Protein 5OW0 (pdb70)

Nearest PDB structures (foldseek):
  5ow0-assembly1_B  TM=1.004E+00  e=9.558E-49  Geobacter metallireducens GS-15
  1t9g-assembly1_S  TM=8.964E-01  e=2.878E-16  Homo sapiens
  5ol2-assembly2_E  TM=7.815E-01  e=1.007E-16  Clostridioides difficile
  1o95-assembly1_F  TM=7.448E-01  e=1.301E-06  Methylophilus methylotrophus
  1o96-assembly4_Z  TM=6.538E-01  e=3.782E-07  Methylophilus methylotrophus

Foldseek 3Di:
DEEQEWEKDFDLPDDLVRWDDDPQHTDPPGDMTFQLSLLQLLQQLVCCVVPVDAYEYEYEEDPVCVLVVLQSVLVHQEYEYAYDHDPFLLQRLVQSLVSVVVPPDHWEYEYACAGSSGDSDNQVSNCVCVFDEAEAWAHWDDDVQAIFTWHQDPVGIDTDGDGTYHYYHHDDDPSRRHDDRDPVSSVVSVPGYYHYHYRDDDDGPDDDDHHDRDDDDDPDDDFDPPDVVSVVVVVVVCVVVVND/DEEEEEAQDQQQVQQQVQVVVLPDDAYEYEHEADDFHFADHPAYAYENHLAQVFAPCQVLVVCVVVVHQEYEYAPDVSRVRRQVVSCVSNVFAEDEQWQDADSVGFTWDADDLRPGIDTDDDPGDSYYYYYYPPRGGGHDTHDTDDHHYDDGHHDPDDDDDDDDDDDDADDQQPFQEEEEEECLLPALVSCVLSVVVCVCSHYYAYDPRCCVVVVPQQRHFFQPHAAHAHCEYEYENHLCDSRRVRRYVNHNAYEYEEQDPPRCVVVVHPHYDNDRCVPVSVVVVVVVD

Structure (mmCIF, N/CA/C/O backbone):
data_5OW0
#
_entry.id   5OW0
#
_cell.length_a   54.730
_cell.length_b   72.750
_cell.length_c   133.881
_cell.angle_alpha   90.00
_cell.angle_beta   90.00
_cell.angle_gamma   90.00
#
_symmetry.space_group_name_H-M   'P 21 21 21'
#
loop_
_entity.id
_entity.type
_entity.pdbx_description
1 polymer 'Electron transfer flavoprotein, beta subunit'
2 polymer 'Electron transfer flavoprotein, alpha subunit'
3 non-polymer 'ADENOSINE MONOPHOSPHATE'
4 non-polymer 'FLAVIN-ADENINE DINUCLEOTIDE'
5 water water
#
loop_
_atom_site.group_PDB
_atom_site.id
_atom_site.type_symbol
_atom_site.label_atom_id
_atom_site.label_alt_id
_atom_site.label_comp_id
_atom_site.label_asym_id
_atom_site.label_entity_id
_atom_site.label_seq_id
_atom_site.pdbx_PDB_ins_code
_atom_site.Cartn_x
_atom_site.Cartn_y
_atom_site.Cartn_z
_atom_site.occupancy
_atom_site.B_iso_or_equiv
_atom_site.auth_seq_id
_atom_site.auth_comp_id
_atom_site.auth_asym_id
_atom_site.auth_atom_id
_atom_site.pdbx_PDB_model_num
ATOM 20 N N . GLN A 1 2 ? 51.362 11.119 79.180 1.00 18.86 2 GLN B N 1
ATOM 21 C CA . GLN A 1 2 ? 50.131 11.672 78.643 1.00 17.17 2 GLN B CA 1
ATOM 22 C C . GLN A 1 2 ? 49.671 12.864 79.476 1.00 15.34 2 GLN B C 1
ATOM 23 O O . GLN A 1 2 ? 49.504 12.752 80.695 1.00 15.62 2 GLN B O 1
ATOM 37 N N . ILE A 1 3 ? 49.480 13.984 78.797 1.00 14.39 3 ILE B N 1
ATOM 38 C CA . ILE A 1 3 ? 48.937 15.182 79.384 1.00 14.40 3 ILE B CA 1
ATOM 39 C C . ILE A 1 3 ? 47.525 15.348 78.874 1.00 14.91 3 ILE B C 1
ATOM 40 O O . ILE A 1 3 ? 47.289 15.216 77.666 1.00 15.43 3 ILE B O 1
ATOM 56 N N . VAL A 1 4 ? 46.596 15.629 79.781 1.00 14.35 4 VAL B N 1
ATOM 57 C CA . VAL A 1 4 ? 45.223 15.943 79.415 1.00 12.93 4 VAL B CA 1
ATOM 58 C C . VAL A 1 4 ? 44.992 17.446 79.608 1.00 12.82 4 VAL B C 1
ATOM 59 O O . VAL A 1 4 ? 45.424 18.008 80.596 1.00 13.87 4 VAL B O 1
ATOM 72 N N . VAL A 1 5 ? 44.352 18.068 78.622 1.00 11.85 5 VAL B N 1
ATOM 73 C CA A VAL A 1 5 ? 43.910 19.453 78.731 0.48 12.10 5 VAL B CA 1
ATOM 74 C CA B VAL A 1 5 ? 43.921 19.446 78.765 0.52 11.93 5 VAL B CA 1
ATOM 75 C C . VAL A 1 5 ? 42.404 19.528 78.602 1.00 12.04 5 VAL B C 1
ATOM 76 O O . VAL A 1 5 ? 41.811 18.980 77.674 1.00 13.85 5 VAL B O 1
ATOM 101 N N . LEU A 1 6 ? 41.785 20.191 79.565 1.00 11.61 6 LEU B N 1
ATOM 102 C CA . LEU A 1 6 ? 40.350 20.361 79.576 1.00 11.33 6 LEU B CA 1
ATOM 103 C C . LEU A 1 6 ? 40.012 21.642 78.824 1.00 13.03 6 LEU B C 1
ATOM 104 O O . LEU A 1 6 ? 40.439 22.703 79.233 1.00 13.96 6 LEU B O 1
ATOM 120 N N . ALA A 1 7 ? 39.267 21.534 77.741 1.00 13.31 7 ALA B N 1
ATOM 121 C CA . ALA A 1 7 ? 38.940 22.720 76.950 1.00 12.60 7 ALA B CA 1
ATOM 122 C C . ALA A 1 7 ? 37.446 22.781 76.725 1.00 13.41 7 ALA B C 1
ATOM 123 O O . ALA A 1 7 ? 36.816 21.783 76.385 1.00 14.62 7 ALA B O 1
ATOM 130 N N . LYS A 1 8 ? 36.920 24.000 76.851 1.00 13.13 8 LYS B N 1
ATOM 131 C CA . LYS A 1 8 ? 35.494 24.248 76.732 1.00 12.97 8 LYS B CA 1
ATOM 132 C C . LYS A 1 8 ? 35.236 25.348 75.709 1.00 13.85 8 LYS B C 1
ATOM 133 O O . LYS A 1 8 ? 35.810 26.445 75.795 1.00 14.36 8 LYS B O 1
ATOM 152 N N . VAL A 1 9 ? 34.361 25.022 74.780 1.00 13.70 9 VAL B N 1
ATOM 153 C CA . VAL A 1 9 ? 33.899 25.960 73.764 1.00 13.27 9 VAL B CA 1
ATOM 154 C C . VAL A 1 9 ? 32.769 26.819 74.321 1.00 13.25 9 VAL B C 1
ATOM 155 O O . VAL A 1 9 ? 31.926 26.359 75.063 1.00 14.63 9 VAL B O 1
ATOM 168 N N . VAL A 1 10 ? 32.806 28.097 73.970 1.00 11.85 10 VAL B N 1
ATOM 169 C CA . VAL A 1 10 ? 31.935 29.104 74.556 1.00 11.57 10 VAL B CA 1
ATOM 170 C C . VAL A 1 10 ? 31.468 30.116 73.513 1.00 12.81 10 VAL B C 1
ATOM 171 O O . VAL A 1 10 ? 32.069 30.260 72.460 1.00 13.52 10 VAL B O 1
ATOM 184 N N . PRO A 1 11 ? 30.392 30.848 73.815 1.00 13.62 11 PRO B N 1
ATOM 185 C CA . PRO A 1 11 ? 30.080 32.007 72.953 1.00 14.41 11 PRO B CA 1
ATOM 186 C C . PRO A 1 11 ? 31.173 33.071 72.996 1.00 13.96 11 PRO B C 1
ATOM 187 O O . PRO A 1 11 ? 31.749 33.263 74.068 1.00 14.22 11 PRO B O 1
ATOM 198 N N . ASP A 1 12 ? 31.419 33.748 71.881 1.00 13.39 12 ASP B N 1
ATOM 199 C CA . ASP A 1 12 ? 32.372 34.868 71.743 1.00 14.65 12 ASP B CA 1
ATOM 200 C C . ASP A 1 12 ? 32.483 35.727 72.997 1.00 14.37 12 ASP B C 1
ATOM 201 O O . ASP A 1 12 ? 31.517 36.394 73.381 1.00 14.51 12 ASP B O 1
ATOM 210 N N . TYR A 1 13 ? 33.674 35.713 73.609 1.00 14.80 13 TYR B N 1
ATOM 211 C CA . TYR A 1 13 ? 33.862 36.361 74.908 1.00 14.67 13 TYR B CA 1
ATOM 212 C C . TYR A 1 13 ? 34.289 37.805 74.765 1.00 15.18 13 TYR B C 1
ATOM 213 O O . TYR A 1 13 ? 34.526 38.472 75.790 1.00 15.07 13 TYR B O 1
ATOM 231 N N . GLU A 1 14 ? 34.348 38.296 73.517 1.00 14.30 14 GLU B N 1
ATOM 232 C CA . GLU A 1 14 ? 34.608 39.699 73.254 1.00 16.57 14 GLU B CA 1
ATOM 233 C C . GLU A 1 14 ? 33.378 40.514 72.836 1.00 15.07 14 GLU B C 1
ATOM 234 O O . GLU A 1 14 ? 33.529 41.680 72.540 1.00 15.83 14 GLU B O 1
ATOM 246 N N . VAL A 1 15 ? 32.199 39.919 72.796 1.00 14.70 15 VAL B N 1
ATOM 247 C CA . VAL A 1 15 ? 30.980 40.674 72.492 1.00 16.56 15 VAL B CA 1
ATOM 248 C C . VAL A 1 15 ? 30.700 41.674 73.598 1.00 15.88 15 VAL B C 1
ATOM 249 O O . VAL A 1 15 ? 30.602 41.259 74.759 1.00 15.30 15 VAL B O 1
ATOM 262 N N . PRO A 1 16 ? 30.543 42.967 73.249 1.00 15.36 16 PRO B N 1
ATOM 263 C CA . PRO A 1 16 ? 30.229 43.947 74.296 1.00 14.86 16 PRO B CA 1
ATOM 264 C C . PRO A 1 16 ? 28.811 43.862 74.833 1.00 14.43 16 PRO B C 1
ATOM 265 O O . PRO A 1 16 ? 27.917 43.414 74.126 1.00 14.93 16 PRO B O 1
ATOM 276 N N . SER A 1 17 ? 28.565 44.425 76.023 1.00 14.83 17 SER B N 1
ATOM 277 C CA . SER A 1 17 ? 27.209 44.455 76.556 1.00 15.69 17 SER B CA 1
ATOM 278 C C . SER A 1 17 ? 26.180 45.061 75.591 1.00 17.45 17 SER B C 1
ATOM 279 O O . SER A 1 17 ? 25.068 44.561 75.493 1.00 17.62 17 SER B O 1
ATOM 287 N N . ALA A 1 18 ? 26.570 46.090 74.845 1.00 17.43 18 ALA B N 1
ATOM 288 C CA . ALA A 1 18 ? 25.713 46.745 73.865 1.00 19.56 18 ALA B CA 1
ATOM 289 C C . ALA A 1 18 ? 25.056 45.774 72.893 1.00 20.00 18 ALA B C 1
ATOM 290 O O . ALA A 1 18 ? 23.957 46.001 72.420 1.00 22.22 18 ALA B O 1
ATOM 297 N N . ASP A 1 19 ? 25.751 44.694 72.610 1.00 17.15 19 ASP B N 1
ATOM 298 C CA . ASP A 1 19 ? 25.374 43.750 71.568 1.00 16.96 19 ASP B CA 1
ATOM 299 C C . ASP A 1 19 ? 25.039 42.406 72.130 1.00 16.95 19 ASP B C 1
ATOM 300 O O . ASP A 1 19 ? 24.869 41.468 71.350 1.00 19.84 19 ASP B O 1
ATOM 309 N N . PHE A 1 20 ? 24.924 42.316 73.461 1.00 15.75 20 PHE B N 1
ATOM 310 C CA . PHE A 1 20 ? 24.808 41.017 74.113 1.00 15.65 20 PHE B CA 1
ATOM 311 C C . PHE A 1 20 ? 23.383 40.799 74.596 1.00 18.10 20 PHE B C 1
ATOM 312 O O . PHE A 1 20 ? 22.828 41.640 75.298 1.00 21.35 20 PHE B O 1
ATOM 329 N N . GLU A 1 21 ? 22.792 39.663 74.249 1.00 16.16 21 GLU B N 1
ATOM 330 C CA . GLU A 1 21 ? 21.422 39.400 74.671 1.00 17.24 21 GLU B CA 1
ATOM 331 C C . GLU A 1 21 ? 21.353 37.930 75.066 1.00 15.39 21 GLU B C 1
ATOM 332 O O . GLU A 1 21 ? 22.108 37.100 74.565 1.00 15.73 21 GLU B O 1
ATOM 344 N N . LEU A 1 22 ? 20.414 37.665 75.957 1.00 16.42 22 LEU B N 1
ATOM 345 C CA . LEU A 1 22 ? 20.113 36.320 76.464 1.00 17.42 22 LEU B CA 1
ATOM 346 C C . LEU A 1 22 ? 18.842 35.755 75.871 1.00 18.02 22 LEU B C 1
ATOM 347 O O . LEU A 1 22 ? 17.906 36.493 75.514 1.00 19.87 22 LEU B O 1
ATOM 363 N N . VAL A 1 23 ? 18.831 34.424 75.749 1.00 17.44 23 VAL B N 1
ATOM 364 C CA . VAL A 1 23 ? 17.624 33.646 75.440 1.00 21.89 23 VAL B CA 1
ATOM 365 C C . VAL A 1 23 ? 17.600 32.601 76.536 1.00 21.10 23 VAL B C 1
ATOM 366 O O . VAL A 1 23 ? 18.564 31.866 76.676 1.00 20.73 23 VAL B O 1
ATOM 379 N N . GLY A 1 24 ? 16.599 32.594 77.404 1.00 25.07 24 GLY B N 1
ATOM 380 C CA . GLY A 1 24 ? 16.549 31.500 78.376 1.00 29.56 24 GLY B CA 1
ATOM 381 C C . GLY A 1 24 ? 17.759 31.454 79.309 1.00 32.51 24 GLY B C 1
ATOM 382 O O . GLY A 1 24 ? 18.330 30.384 79.611 1.00 35.65 24 GLY B O 1
ATOM 386 N N . ASN A 1 25 ? 18.145 32.653 79.730 1.00 29.32 25 ASN B N 1
ATOM 387 C CA . ASN A 1 25 ? 19.240 32.896 80.684 1.00 23.50 25 ASN B CA 1
ATOM 388 C C . ASN A 1 25 ? 20.641 32.518 80.214 1.00 19.50 25 ASN B C 1
ATOM 389 O O . ASN A 1 25 ? 21.594 32.583 80.989 1.00 18.93 25 ASN B O 1
ATOM 400 N N . ARG A 1 26 ? 20.772 32.230 78.926 1.00 18.47 26 ARG B N 1
ATOM 401 C CA . ARG A 1 26 ? 22.062 31.994 78.309 1.00 18.15 26 ARG B CA 1
ATOM 402 C C . ARG A 1 26 ? 22.214 32.804 77.019 1.00 16.80 26 ARG B C 1
ATOM 403 O O . ARG A 1 26 ? 21.238 33.272 76.458 1.00 18.34 26 ARG B O 1
ATOM 424 N N . ALA A 1 27 ? 23.438 32.933 76.558 1.00 16.11 27 ALA B N 1
ATOM 425 C CA . ALA A 1 27 ? 23.747 33.728 75.374 1.00 16.57 27 ALA B CA 1
ATOM 426 C C . ALA A 1 27 ? 22.920 33.328 74.167 1.00 17.91 27 ALA B C 1
ATOM 427 O O . ALA A 1 27 ? 22.744 32.120 73.883 1.00 19.35 27 ALA B O 1
ATOM 434 N N . HIS A 1 28 ? 22.421 34.318 73.441 1.00 16.64 28 HIS B N 1
ATOM 435 C CA . HIS A 1 28 ? 21.801 34.097 72.153 1.00 17.96 28 HIS B CA 1
ATOM 436 C C . HIS A 1 28 ? 22.704 33.266 71.259 1.00 18.60 28 HIS B C 1
ATOM 437 O O . HIS A 1 28 ? 23.927 33.428 71.249 1.00 17.13 28 HIS B O 1
ATOM 451 N N . PRO A 1 29 ? 22.114 32.347 70.501 1.00 22.89 29 PRO B N 1
ATOM 452 C CA . PRO A 1 29 ? 22.934 31.448 69.664 1.00 24.02 29 PRO B CA 1
ATOM 453 C C . PRO A 1 29 ? 23.712 32.118 68.523 1.00 23.66 29 PRO B C 1
ATOM 454 O O . PRO A 1 29 ? 24.532 31.451 67.904 1.00 24.76 29 PRO B O 1
ATOM 465 N N . ARG A 1 30 ? 23.493 33.402 68.251 1.00 21.67 30 ARG B N 1
ATOM 466 C CA . ARG A 1 30 ? 24.075 34.014 67.047 1.00 22.76 30 ARG B CA 1
ATOM 467 C C . ARG A 1 30 ? 25.586 34.237 67.162 1.00 23.64 30 ARG B C 1
ATOM 468 O O . ARG A 1 30 ? 26.266 34.288 66.125 1.00 25.73 30 ARG B O 1
ATOM 489 N N . TYR A 1 31 ? 26.108 34.342 68.386 1.00 23.19 31 TYR B N 1
ATOM 490 C CA . TYR A 1 31 ? 27.519 34.702 68.581 1.00 20.87 31 TYR B CA 1
ATOM 491 C C . TYR A 1 31 ? 28.437 33.566 68.144 1.00 19.67 31 TYR B C 1
ATOM 492 O O . TYR A 1 31 ? 28.127 32.365 68.287 1.00 20.57 31 TYR B O 1
ATOM 510 N N . THR A 1 32 ? 29.550 33.971 67.539 1.00 18.69 32 THR B N 1
ATOM 511 C CA . THR A 1 32 ? 30.597 33.037 67.130 1.00 20.55 32 THR B CA 1
ATOM 512 C C . THR A 1 32 ? 31.083 32.251 68.338 1.00 17.84 32 THR B C 1
ATOM 513 O O . THR A 1 32 ? 31.285 32.789 69.397 1.00 18.36 32 THR B O 1
ATOM 524 N N . ARG A 1 33 ? 31.271 30.951 68.149 1.00 16.13 33 ARG B N 1
ATOM 525 C CA . ARG A 1 33 ? 31.759 30.115 69.214 1.00 16.78 33 ARG B CA 1
ATOM 526 C C . ARG A 1 33 ? 33.266 29.912 69.077 1.00 15.99 33 ARG B C 1
ATOM 527 O O . ARG A 1 33 ? 33.839 30.096 68.003 1.00 18.81 33 ARG B O 1
ATOM 565 N N . ILE A 1 35 ? 37.000 28.271 71.487 1.00 14.34 35 ILE B N 1
ATOM 566 C CA . ILE A 1 35 ? 37.576 27.779 72.767 1.00 12.34 35 ILE B CA 1
ATOM 567 C C . ILE A 1 35 ? 37.785 28.958 73.738 1.00 11.85 35 ILE B C 1
ATOM 568 O O . ILE A 1 35 ? 38.248 30.032 73.328 1.00 12.57 35 ILE B O 1
ATOM 584 N N . GLY A 1 36 ? 37.501 28.772 75.031 1.00 11.87 36 GLY B N 1
ATOM 585 C CA . GLY A 1 36 ? 37.725 29.878 75.967 1.00 12.60 36 GLY B CA 1
ATOM 586 C C . GLY A 1 36 ? 39.186 30.293 76.031 1.00 13.11 36 GLY B C 1
ATOM 587 O O . GLY A 1 36 ? 40.095 29.526 75.717 1.00 14.47 36 GLY B O 1
ATOM 591 N N . LEU A 1 37 ? 39.428 31.523 76.465 1.00 15.64 37 LEU B N 1
ATOM 592 C CA . LEU A 1 37 ? 40.775 32.102 76.383 1.00 14.81 37 LEU B CA 1
ATOM 593 C C . LEU A 1 37 ? 41.786 31.430 77.311 1.00 13.43 37 LEU B C 1
ATOM 594 O O . LEU A 1 37 ? 42.900 31.057 76.872 1.00 13.47 37 LEU B O 1
ATOM 610 N N . TYR A 1 38 ? 41.424 31.189 78.578 1.00 12.64 38 TYR B N 1
ATOM 611 C CA . TYR A 1 38 ? 42.367 30.500 79.467 1.00 12.04 38 TYR B CA 1
ATOM 612 C C . TYR A 1 38 ? 42.501 29.042 79.066 1.00 12.00 38 TYR B C 1
ATOM 613 O O . TYR A 1 38 ? 43.543 28.420 79.254 1.00 11.81 38 TYR B O 1
ATOM 631 N N . ASP A 1 39 ? 41.464 28.514 78.444 1.00 12.60 39 ASP B N 1
ATOM 632 C CA . ASP A 1 39 ? 41.521 27.151 77.969 1.00 13.03 39 ASP B CA 1
ATOM 633 C C . ASP A 1 39 ? 42.637 27.062 76.919 1.00 13.05 39 ASP B C 1
ATOM 634 O O . ASP A 1 39 ? 43.383 26.099 76.878 1.00 12.98 39 ASP B O 1
ATOM 643 N N . GLU A 1 40 ? 42.739 28.085 76.075 1.00 13.39 40 GLU B N 1
ATOM 644 C CA . GLU A 1 40 ? 43.749 28.114 75.010 1.00 14.56 40 GLU B CA 1
ATOM 645 C C . GLU A 1 40 ? 45.114 28.294 75.621 1.00 14.26 40 GLU B C 1
ATOM 646 O O . GLU A 1 40 ? 46.079 27.721 75.124 1.00 14.13 40 GLU B O 1
ATOM 658 N N . ASN A 1 41 ? 45.212 29.027 76.731 1.00 13.63 41 ASN B N 1
ATOM 659 C CA . ASN A 1 41 ? 46.502 29.157 77.427 1.00 14.43 41 ASN B CA 1
ATOM 660 C C . ASN A 1 41 ? 46.937 27.752 77.912 1.00 13.87 41 ASN B C 1
ATOM 661 O O . ASN A 1 41 ? 48.124 27.389 77.888 1.00 15.01 41 ASN B O 1
ATOM 672 N N . ALA A 1 42 ? 45.977 26.993 78.442 1.00 12.45 42 ALA B N 1
ATOM 673 C CA . ALA A 1 42 ? 46.247 25.641 78.921 1.00 13.75 42 ALA B CA 1
ATOM 674 C C . ALA A 1 42 ? 46.647 24.705 77.779 1.00 14.27 42 ALA B C 1
ATOM 675 O O . ALA A 1 42 ? 47.588 23.944 77.917 1.00 14.93 42 ALA B O 1
ATOM 682 N N . VAL A 1 43 ? 45.952 24.772 76.649 1.00 13.00 43 VAL B N 1
ATOM 683 C CA . VAL A 1 43 ? 46.341 23.994 75.474 1.00 12.67 43 VAL B CA 1
ATOM 684 C C . VAL A 1 43 ? 47.783 24.358 75.086 1.00 13.79 43 VAL B C 1
ATOM 685 O O . VAL A 1 43 ? 48.594 23.491 74.784 1.00 14.17 43 VAL B O 1
ATOM 698 N N . GLU A 1 44 ? 48.091 25.644 75.052 1.00 14.31 44 GLU B N 1
ATOM 699 C CA . GLU A 1 44 ? 49.421 26.067 74.637 1.00 15.17 44 GLU B CA 1
ATOM 700 C C . GLU A 1 44 ? 50.488 25.509 75.560 1.00 14.61 44 GLU B C 1
ATOM 701 O O . GLU A 1 44 ? 51.528 25.056 75.112 1.00 16.13 44 GLU B O 1
ATOM 713 N N . LEU A 1 45 ? 50.222 25.534 76.854 1.00 14.74 45 LEU B N 1
ATOM 714 C CA . LEU A 1 45 ? 51.166 24.999 77.812 1.00 17.05 45 LEU B CA 1
ATOM 715 C C . LEU A 1 45 ? 51.328 23.505 77.564 1.00 15.35 45 LEU B C 1
ATOM 716 O O . LEU A 1 45 ? 52.420 22.973 77.631 1.00 16.05 45 LEU B O 1
ATOM 732 N N . GLY A 1 46 ? 50.220 22.839 77.270 1.00 14.24 46 GLY B N 1
ATOM 733 C CA . GLY A 1 46 ? 50.238 21.416 77.009 1.00 13.74 46 GLY B CA 1
ATOM 734 C C . GLY A 1 46 ? 51.067 21.076 75.787 1.00 15.09 46 GLY B C 1
ATOM 735 O O . GLY A 1 46 ? 51.818 20.113 75.791 1.00 17.23 46 GLY B O 1
ATOM 739 N N . VAL A 1 47 ? 50.926 21.878 74.740 1.00 13.48 47 VAL B N 1
ATOM 740 C CA . VAL A 1 47 ? 51.692 21.667 73.506 1.00 14.24 47 VAL B CA 1
ATOM 741 C C . VAL A 1 47 ? 53.172 21.908 73.839 1.00 15.16 47 VAL B C 1
ATOM 742 O O . VAL A 1 47 ? 54.031 21.143 73.395 1.00 16.70 47 VAL B O 1
ATOM 755 N N . GLN A 1 48 ? 53.490 22.939 74.622 1.00 15.71 48 GLN B N 1
ATOM 756 C CA . GLN A 1 48 ? 54.910 23.167 74.981 1.00 17.44 48 GLN B CA 1
ATOM 757 C C . GLN A 1 48 ? 55.497 21.987 75.742 1.00 17.50 48 GLN B C 1
ATOM 758 O O . GLN A 1 48 ? 56.667 21.605 75.543 1.00 18.93 48 GLN B O 1
ATOM 772 N N . LEU A 1 49 ? 54.679 21.386 76.605 1.00 16.40 49 LEU B N 1
ATOM 773 C CA . LEU A 1 49 ? 55.115 20.181 77.345 1.00 17.64 49 LEU B CA 1
ATOM 774 C C . LEU A 1 49 ? 55.291 19.009 76.397 1.00 16.72 49 LEU B C 1
ATOM 775 O O . LEU A 1 49 ? 56.289 18.271 76.472 1.00 17.52 49 LEU B O 1
ATOM 791 N N . LYS A 1 50 ? 54.347 18.842 75.471 1.00 17.88 50 LYS B N 1
ATOM 792 C CA . LYS A 1 50 ? 54.492 17.808 74.439 1.00 20.30 50 LYS B CA 1
ATOM 793 C C . LYS A 1 50 ? 55.808 17.994 73.688 1.00 19.98 50 LYS B C 1
ATOM 794 O O . LYS A 1 50 ? 56.582 17.040 73.467 1.00 21.95 50 LYS B O 1
ATOM 813 N N . GLU A 1 51 ? 56.088 19.215 73.277 1.00 16.95 51 GLU B N 1
ATOM 814 C CA . GLU A 1 51 ? 57.333 19.501 72.547 1.00 18.73 51 GLU B CA 1
ATOM 815 C C . GLU A 1 51 ? 58.580 19.168 73.342 1.00 20.50 51 GLU B C 1
ATOM 816 O O . GLU A 1 51 ? 59.546 18.635 72.783 1.00 23.49 51 GLU B O 1
ATOM 828 N N . LYS A 1 52 ? 58.566 19.431 74.640 1.00 20.40 52 LYS B N 1
ATOM 829 C CA . LYS A 1 52 ? 59.747 19.253 75.480 1.00 22.64 52 LYS B CA 1
ATOM 830 C C . LYS A 1 52 ? 59.942 17.800 75.911 1.00 22.46 52 LYS B C 1
ATOM 831 O O . LYS A 1 52 ? 61.072 17.302 76.030 1.00 24.42 52 LYS B O 1
ATOM 850 N N . LEU A 1 53 ? 58.841 17.100 76.095 1.00 20.53 53 LEU B N 1
ATOM 851 C CA . LEU A 1 53 ? 58.868 15.826 76.748 1.00 23.37 53 LEU B CA 1
ATOM 852 C C . LEU A 1 53 ? 58.559 14.626 75.835 1.00 26.96 53 LEU B C 1
ATOM 853 O O . LEU A 1 53 ? 58.859 13.498 76.216 1.00 30.00 53 LEU B O 1
ATOM 869 N N . GLY A 1 54 ? 58.002 14.861 74.640 1.00 25.96 54 GLY B N 1
ATOM 870 C CA . GLY A 1 54 ? 57.566 13.758 73.776 1.00 24.13 54 GLY B CA 1
ATOM 871 C C . GLY A 1 54 ? 56.243 13.135 74.221 1.00 24.70 54 GLY B C 1
ATOM 872 O O . GLY A 1 54 ? 55.892 12.018 73.827 1.00 27.65 54 GLY B O 1
ATOM 876 N N . ALA A 1 55 ? 55.477 13.871 75.002 1.00 23.57 55 ALA B N 1
ATOM 877 C CA . ALA A 1 55 ? 54.232 13.371 75.583 1.00 23.08 55 ALA B CA 1
ATOM 878 C C . ALA A 1 55 ? 53.088 13.363 74.585 1.00 25.29 55 ALA B C 1
ATOM 879 O O . ALA A 1 55 ? 53.074 14.138 73.619 1.00 27.40 55 ALA B O 1
ATOM 886 N N . ASP A 1 56 ? 52.099 12.517 74.851 1.00 24.23 56 ASP B N 1
ATOM 887 C CA . ASP A 1 56 ? 50.829 12.628 74.163 1.00 24.49 56 ASP B CA 1
ATOM 888 C C . ASP A 1 56 ? 50.047 13.750 74.840 1.00 21.68 56 ASP B C 1
ATOM 889 O O . ASP A 1 56 ? 50.158 13.934 76.048 1.00 19.40 56 ASP B O 1
ATOM 898 N N . LEU A 1 57 ? 49.228 14.432 74.048 1.00 19.74 57 LEU B N 1
ATOM 899 C CA . LEU A 1 57 ? 48.404 15.548 74.509 1.00 17.74 57 LEU B CA 1
ATOM 900 C C . LEU A 1 57 ? 46.978 15.300 74.062 1.00 15.79 57 LEU B C 1
ATOM 901 O O . LEU A 1 57 ? 46.704 15.252 72.859 1.00 15.76 57 LEU B O 1
ATOM 917 N N . THR A 1 58 ? 46.106 15.034 75.040 1.00 16.16 58 THR B N 1
ATOM 918 C CA . THR A 1 58 ? 44.732 14.638 74.811 1.00 14.92 58 THR B CA 1
ATOM 919 C C . THR A 1 58 ? 43.815 15.737 75.326 1.00 14.29 58 THR B C 1
ATOM 920 O O . THR A 1 58 ? 43.857 16.091 76.510 1.00 14.76 58 THR B O 1
ATOM 931 N N . VAL A 1 59 ? 42.998 16.293 74.438 1.00 13.24 59 VAL B N 1
ATOM 932 C CA . VAL A 1 59 ? 42.049 17.338 74.792 1.00 14.49 59 VAL B CA 1
ATOM 933 C C . VAL A 1 59 ? 40.749 16.669 75.202 1.00 15.37 59 VAL B C 1
ATOM 934 O O . VAL A 1 59 ? 40.254 15.835 74.459 1.00 16.79 59 VAL B O 1
ATOM 947 N N . VAL A 1 60 ? 40.206 17.005 76.362 1.00 14.72 60 VAL B N 1
ATOM 948 C CA . VAL A 1 60 ? 38.977 16.409 76.825 1.00 15.91 60 VAL B CA 1
ATOM 949 C C . VAL A 1 60 ? 37.947 17.507 77.063 1.00 15.36 60 VAL B C 1
ATOM 950 O O . VAL A 1 60 ? 38.247 18.541 77.658 1.00 13.65 60 VAL B O 1
ATOM 963 N N . SER A 1 61 ? 36.723 17.298 76.584 1.00 14.62 61 SER B N 1
ATOM 964 C CA . SER A 1 61 ? 35.687 18.307 76.667 1.00 14.01 61 SER B CA 1
ATOM 965 C C . SER A 1 61 ? 34.345 17.657 76.949 1.00 14.19 61 SER B C 1
ATOM 966 O O . SER A 1 61 ? 34.090 16.507 76.549 1.00 15.65 61 SER B O 1
ATOM 974 N N . TYR A 1 62 ? 33.492 18.442 77.587 1.00 13.03 62 TYR B N 1
ATOM 975 C CA . TYR A 1 62 ? 32.108 18.096 77.817 1.00 11.97 62 TYR B CA 1
ATOM 976 C C . TYR A 1 62 ? 31.260 19.153 77.195 1.00 13.08 62 TYR B C 1
ATOM 977 O O . TYR A 1 62 ? 31.356 20.333 77.550 1.00 12.94 62 TYR B O 1
ATOM 995 N N . GLY A 1 63 ? 30.460 18.790 76.205 1.00 14.34 63 GLY B N 1
ATOM 996 C CA . GLY A 1 63 ? 29.672 19.824 75.544 1.00 15.43 63 GLY B CA 1
ATOM 997 C C . GLY A 1 63 ? 28.955 19.333 74.304 1.00 15.65 63 GLY B C 1
ATOM 998 O O . GLY A 1 63 ? 28.582 18.169 74.199 1.00 15.86 63 GLY B O 1
ATOM 1002 N N . ARG A 1 64 ? 28.796 20.234 73.346 1.00 15.58 64 ARG B N 1
ATOM 1003 C CA . ARG A 1 64 ? 27.955 19.989 72.157 1.00 19.50 64 ARG B CA 1
ATOM 1004 C C . ARG A 1 64 ? 28.701 19.272 71.104 1.00 16.87 64 ARG B C 1
ATOM 1005 O O . ARG A 1 64 ? 29.847 19.590 70.839 1.00 16.49 64 ARG B O 1
ATOM 1026 N N . ASN A 1 65 ? 28.016 18.371 70.408 1.00 18.69 65 ASN B N 1
ATOM 1027 C CA . ASN A 1 65 ? 28.627 17.686 69.278 1.00 21.11 65 ASN B CA 1
ATOM 1028 C C . ASN A 1 65 ? 29.152 18.703 68.278 1.00 19.85 65 ASN B C 1
ATOM 1029 O O . ASN A 1 65 ? 30.246 18.535 67.730 1.00 20.69 65 ASN B O 1
ATOM 1040 N N . ASP A 1 66 ? 28.434 19.810 68.055 1.00 19.16 66 ASP B N 1
ATOM 1041 C CA . ASP A 1 66 ? 28.878 20.672 66.979 1.00 24.39 66 ASP B CA 1
ATOM 1042 C C . ASP A 1 66 ? 29.974 21.633 67.451 1.00 21.08 66 ASP B C 1
ATOM 1043 O O . ASP A 1 66 ? 30.431 22.434 66.687 1.00 24.94 66 ASP B O 1
ATOM 1052 N N . ASP A 1 67 ? 30.499 21.458 68.645 1.00 20.23 67 ASP B N 1
ATOM 1053 C CA . ASP A 1 67 ? 31.670 22.224 69.020 1.00 27.86 67 ASP B CA 1
ATOM 1054 C C . ASP A 1 67 ? 32.967 21.502 68.699 1.00 20.66 67 ASP B C 1
ATOM 1055 O O . ASP A 1 67 ? 34.033 22.071 68.842 1.00 19.10 67 ASP B O 1
ATOM 1064 N N . VAL A 1 68 ? 32.874 20.307 68.086 1.00 18.37 68 VAL B N 1
ATOM 1065 C CA . VAL A 1 68 ? 34.092 19.619 67.652 1.00 18.18 68 VAL B CA 1
ATOM 1066 C C . VAL A 1 68 ? 34.888 20.479 66.691 1.00 17.71 68 VAL B C 1
ATOM 1067 O O . VAL A 1 68 ? 36.113 20.586 66.827 1.00 17.83 68 VAL B O 1
ATOM 1080 N N . GLN A 1 69 ? 34.204 21.155 65.774 1.00 18.23 69 GLN B N 1
ATOM 1081 C CA . GLN A 1 69 ? 34.913 21.962 64.767 1.00 20.21 69 GLN B CA 1
ATOM 1082 C C . GLN A 1 69 ? 35.803 23.010 65.461 1.00 19.98 69 GLN B C 1
ATOM 1083 O O . GLN A 1 69 ? 36.872 23.354 64.950 1.00 22.25 69 GLN B O 1
ATOM 1097 N N . PHE A 1 70 ? 35.376 23.515 66.620 1.00 17.26 70 PHE B N 1
ATOM 1098 C CA . PHE A 1 70 ? 36.167 24.494 67.360 1.00 14.88 70 PHE B CA 1
ATOM 1099 C C . PHE A 1 70 ? 37.240 23.864 68.204 1.00 15.77 70 PHE B C 1
ATOM 1100 O O . PHE A 1 70 ? 38.359 24.397 68.289 1.00 18.46 70 PHE B O 1
ATOM 1117 N N . LEU A 1 71 ? 36.945 22.700 68.786 1.00 15.16 71 LEU B N 1
ATOM 1118 C CA . LEU A 1 71 ? 37.963 21.971 69.525 1.00 14.91 71 LEU B CA 1
ATOM 1119 C C . LEU A 1 71 ? 39.085 21.528 68.601 1.00 16.69 71 LEU B C 1
ATOM 1120 O O . LEU A 1 71 ? 40.190 21.383 69.051 1.00 18.56 71 LEU B O 1
ATOM 1136 N N . ARG A 1 72 ? 38.827 21.366 67.306 1.00 16.42 72 ARG B N 1
ATOM 1137 C CA . ARG A 1 72 ? 39.896 20.935 66.424 1.00 17.55 72 ARG B CA 1
ATOM 1138 C C . ARG A 1 72 ? 41.006 22.004 66.307 1.00 18.66 72 ARG B C 1
ATOM 1139 O O . ARG A 1 72 ? 42.096 21.710 65.823 1.00 19.62 72 ARG B O 1
ATOM 1160 N N . LYS A 1 73 ? 40.736 23.241 66.712 1.00 19.13 73 LYS B N 1
ATOM 1161 C CA . LYS A 1 73 ? 41.816 24.233 66.767 1.00 20.12 73 LYS B CA 1
ATOM 1162 C C . LYS A 1 73 ? 42.977 23.734 67.669 1.00 17.88 73 LYS B C 1
ATOM 1163 O O . LYS A 1 73 ? 44.163 23.928 67.363 1.00 18.32 73 LYS B O 1
ATOM 1182 N N . ALA A 1 74 ? 42.627 23.065 68.764 1.00 17.71 74 ALA B N 1
ATOM 1183 C CA . ALA A 1 74 ? 43.631 22.485 69.661 1.00 17.53 74 ALA B CA 1
ATOM 1184 C C . ALA A 1 74 ? 44.449 21.426 68.963 1.00 17.60 74 ALA B C 1
ATOM 1185 O O . ALA A 1 74 ? 45.660 21.299 69.191 1.00 19.38 74 ALA B O 1
ATOM 1192 N N . LEU A 1 75 ? 43.811 20.655 68.080 1.00 15.10 75 LEU B N 1
ATOM 1193 C CA . LEU A 1 75 ? 44.547 19.671 67.306 1.00 17.36 75 LEU B CA 1
ATOM 1194 C C . LEU A 1 75 ? 45.526 20.373 66.357 1.00 18.68 75 LEU B C 1
ATOM 1195 O O . LEU A 1 75 ? 46.672 19.929 66.198 1.00 20.14 75 LEU B O 1
ATOM 1211 N N . ALA A 1 76 ? 45.109 21.507 65.779 1.00 18.41 76 ALA B N 1
ATOM 1212 C CA . ALA A 1 76 ? 45.966 22.201 64.835 1.00 18.48 76 ALA B CA 1
ATOM 1213 C C . ALA A 1 76 ? 47.121 22.865 65.552 1.00 18.84 76 ALA B C 1
ATOM 1214 O O . ALA A 1 76 ? 48.200 23.013 64.967 1.00 20.48 76 ALA B O 1
ATOM 1238 N N . GLY A 1 78 ? 48.574 21.480 68.075 1.00 22.16 78 GLY B N 1
ATOM 1239 C CA . GLY A 1 78 ? 49.496 20.400 68.379 1.00 22.46 78 GLY B CA 1
ATOM 1240 C C . GLY A 1 78 ? 48.961 19.249 69.225 1.00 21.54 78 GLY B C 1
ATOM 1241 O O . GLY A 1 78 ? 49.685 18.267 69.418 1.00 23.29 78 GLY B O 1
ATOM 1245 N N . ALA A 1 79 ? 47.724 19.323 69.698 1.00 18.52 79 ALA B N 1
ATOM 1246 C CA . ALA A 1 79 ? 47.156 18.201 70.464 1.00 18.53 79 ALA B CA 1
ATOM 1247 C C . ALA A 1 79 ? 46.970 16.981 69.545 1.00 18.57 79 ALA B C 1
ATOM 1248 O O . ALA A 1 79 ? 46.827 17.094 68.321 1.00 19.65 79 ALA B O 1
ATOM 1255 N N . ASP A 1 80 ? 47.032 15.809 70.156 1.00 17.18 80 ASP B N 1
ATOM 1256 C CA . ASP A 1 80 ? 46.937 14.565 69.388 1.00 19.67 80 ASP B CA 1
ATOM 1257 C C . ASP A 1 80 ? 45.517 14.076 69.135 1.00 19.30 80 ASP B C 1
ATOM 1258 O O . ASP A 1 80 ? 45.263 13.468 68.107 1.00 21.41 80 ASP B O 1
ATOM 1267 N N . LYS A 1 81 ? 44.626 14.260 70.084 1.00 18.39 81 LYS B N 1
ATOM 1268 C CA . LYS A 1 81 ? 43.242 13.847 69.906 1.00 19.96 81 LYS B CA 1
ATOM 1269 C C . LYS A 1 81 ? 42.304 14.649 70.804 1.00 16.05 81 LYS B C 1
ATOM 1270 O O . LYS A 1 81 ? 42.726 15.290 71.796 1.00 16.39 81 LYS B O 1
ATOM 1289 N N . VAL A 1 82 ? 41.036 14.657 70.417 1.00 15.34 82 VAL B N 1
ATOM 1290 C CA . VAL A 1 82 ? 39.953 15.226 71.201 1.00 15.32 82 VAL B CA 1
ATOM 1291 C C . VAL A 1 82 ? 39.016 14.118 71.649 1.00 14.66 82 VAL B C 1
ATOM 1292 O O . VAL A 1 82 ? 38.643 13.286 70.855 1.00 16.06 82 VAL B O 1
ATOM 1305 N N . VAL A 1 83 ? 38.623 14.178 72.926 1.00 13.93 83 VAL B N 1
ATOM 1306 C CA . VAL A 1 83 ? 37.622 13.273 73.479 1.00 15.93 83 VAL B CA 1
ATOM 1307 C C . VAL A 1 83 ? 36.475 14.147 73.927 1.00 16.26 83 VAL B C 1
ATOM 1308 O O . VAL A 1 83 ? 36.668 14.988 74.795 1.00 16.99 83 VAL B O 1
ATOM 1321 N N . LEU A 1 84 ? 35.304 13.982 73.322 1.00 15.22 84 LEU B N 1
ATOM 1322 C CA . LEU A 1 84 ? 34.174 14.844 73.663 1.00 14.37 84 LEU B CA 1
ATOM 1323 C C . LEU A 1 84 ? 33.035 14.035 74.251 1.00 14.45 84 LEU B C 1
ATOM 1324 O O . LEU A 1 84 ? 32.519 13.116 73.586 1.00 14.68 84 LEU B O 1
ATOM 1340 N N . VAL A 1 85 ? 32.631 14.386 75.477 1.00 15.04 85 VAL B N 1
ATOM 1341 C CA . VAL A 1 85 ? 31.448 13.815 76.084 1.00 14.72 85 VAL B CA 1
ATOM 1342 C C . VAL A 1 85 ? 30.288 14.720 75.736 1.00 15.19 85 VAL B C 1
ATOM 1343 O O . VAL A 1 85 ? 30.364 15.940 76.022 1.00 15.56 85 VAL B O 1
ATOM 1356 N N . GLU A 1 86 ? 29.237 14.176 75.123 1.00 15.80 86 GLU B N 1
ATOM 1357 C CA A GLU A 1 86 ? 28.124 15.015 74.665 0.55 17.51 86 GLU B CA 1
ATOM 1358 C CA B GLU A 1 86 ? 28.124 15.004 74.660 0.45 17.76 86 GLU B CA 1
ATOM 1359 C C . GLU A 1 86 ? 27.215 15.341 75.843 1.00 18.33 86 GLU B C 1
ATOM 1360 O O . GLU A 1 86 ? 26.758 14.457 76.532 1.00 22.73 86 GLU B O 1
ATOM 1383 N N . GLY A 1 87 ? 26.944 16.610 76.077 1.00 17.07 87 GLY B N 1
ATOM 1384 C CA . GLY A 1 87 ? 26.046 16.988 77.166 1.00 18.43 87 GLY B CA 1
ATOM 1385 C C . GLY A 1 87 ? 25.856 18.496 77.211 1.00 21.05 87 GLY B C 1
ATOM 1386 O O . GLY A 1 87 ? 26.543 19.216 76.498 1.00 22.71 87 GLY B O 1
ATOM 1390 N N . ASP A 1 88 ? 24.856 18.951 77.968 1.00 20.70 88 ASP B N 1
ATOM 1391 C CA . ASP A 1 88 ? 24.494 20.370 77.973 1.00 22.11 88 ASP B CA 1
ATOM 1392 C C . ASP A 1 88 ? 24.402 20.956 79.379 1.00 20.05 88 ASP B C 1
ATOM 1393 O O . ASP A 1 88 ? 23.967 22.083 79.559 1.00 20.21 88 ASP B O 1
ATOM 1402 N N . SER A 1 89 ? 24.895 20.250 80.387 1.00 17.45 89 SER B N 1
ATOM 1403 C CA . SER A 1 89 ? 24.845 20.793 81.742 1.00 15.77 89 SER B CA 1
ATOM 1404 C C . SER A 1 89 ? 25.863 21.904 82.002 1.00 14.81 89 SER B C 1
ATOM 1405 O O . SER A 1 89 ? 26.999 21.821 81.496 1.00 15.07 89 SER B O 1
ATOM 1413 N N . ASP A 1 90 ? 25.447 22.898 82.797 1.00 16.70 90 ASP B N 1
ATOM 1414 C CA . ASP A 1 90 ? 26.340 23.920 83.324 1.00 17.38 90 ASP B CA 1
ATOM 1415 C C . ASP A 1 90 ? 26.791 23.605 84.744 1.00 16.48 90 ASP B C 1
ATOM 1416 O O . ASP A 1 90 ? 27.565 24.357 85.359 1.00 18.27 90 ASP B O 1
ATOM 1425 N N . ASP A 1 91 ? 26.276 22.522 85.310 1.00 14.48 91 ASP B N 1
ATOM 1426 C CA . ASP A 1 91 ? 26.541 22.221 86.698 1.00 13.41 91 ASP B CA 1
ATOM 1427 C C . ASP A 1 91 ? 27.968 21.696 86.865 1.00 12.93 91 ASP B C 1
ATOM 1428 O O . ASP A 1 91 ? 28.343 20.732 86.200 1.00 13.84 91 ASP B O 1
ATOM 1437 N N . PRO A 1 92 ? 28.727 22.243 87.822 1.00 12.97 92 PRO B N 1
ATOM 1438 C CA . PRO A 1 92 ? 30.144 21.877 87.920 1.00 13.94 92 PRO B CA 1
ATOM 1439 C C . PRO A 1 92 ? 30.362 20.426 88.312 1.00 12.49 92 PRO B C 1
ATOM 1440 O O . PRO A 1 92 ? 31.356 19.801 87.920 1.00 12.71 92 PRO B O 1
ATOM 1451 N N . TYR A 1 93 ? 29.453 19.888 89.116 1.00 13.52 93 TYR B N 1
ATOM 1452 C CA . TYR A 1 93 ? 29.605 18.494 89.514 1.00 13.74 93 TYR B CA 1
ATOM 1453 C C . TYR A 1 93 ? 29.281 17.572 88.319 1.00 14.69 93 TYR B C 1
ATOM 1454 O O . TYR A 1 93 ? 29.941 16.523 88.144 1.00 16.56 93 TYR B O 1
ATOM 1472 N N . VAL A 1 94 ? 28.250 17.908 87.546 1.00 14.31 94 VAL B N 1
ATOM 1473 C CA . VAL A 1 94 ? 27.928 17.106 86.386 1.00 13.69 94 VAL B CA 1
ATOM 1474 C C . VAL A 1 94 ? 29.075 17.143 85.364 1.00 13.24 94 VAL B C 1
ATOM 1475 O O . VAL A 1 94 ? 29.482 16.118 84.818 1.00 14.80 94 VAL B O 1
ATOM 1488 N N . ILE A 1 95 ? 29.610 18.346 85.122 1.00 11.74 95 ILE B N 1
ATOM 1489 C CA . ILE A 1 95 ? 30.710 18.532 84.186 1.00 11.50 95 ILE B CA 1
ATOM 1490 C C . ILE A 1 95 ? 31.922 17.756 84.636 1.00 12.34 95 ILE B C 1
ATOM 1491 O O . ILE A 1 95 ? 32.463 16.932 83.887 1.00 11.87 95 ILE B O 1
ATOM 1507 N N . ALA A 1 96 ? 32.285 17.937 85.896 1.00 13.45 96 ALA B N 1
ATOM 1508 C CA . ALA A 1 96 ? 33.481 17.297 86.410 1.00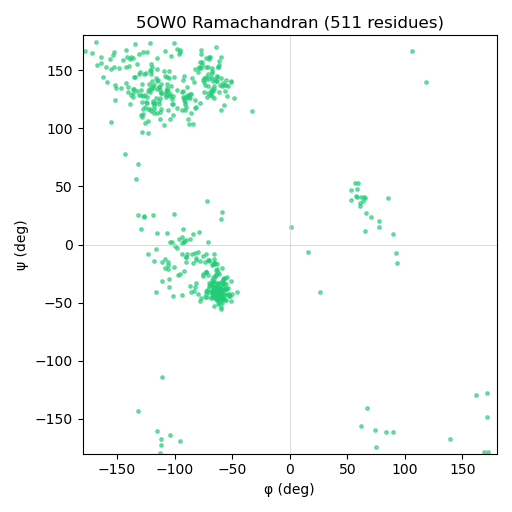 13.51 96 ALA B CA 1
ATOM 1509 C C . ALA A 1 96 ? 33.356 15.779 86.401 1.00 13.33 96 ALA B C 1
ATOM 1510 O O . ALA A 1 96 ? 34.311 15.098 86.085 1.00 13.88 96 ALA B O 1
ATOM 1517 N N . ALA A 1 97 ? 32.197 15.257 86.790 1.00 13.10 97 ALA B N 1
ATOM 1518 C CA . ALA A 1 97 ? 32.003 13.811 86.792 1.00 14.33 97 ALA B CA 1
ATOM 1519 C C . ALA A 1 97 ? 32.126 13.249 85.381 1.00 15.22 97 ALA B C 1
ATOM 1520 O O . ALA A 1 97 ? 32.577 12.131 85.200 1.00 16.74 97 ALA B O 1
ATOM 1527 N N . ASN A 1 98 ? 31.619 13.968 84.391 1.00 13.79 98 ASN B N 1
ATOM 1528 C CA . ASN A 1 98 ? 31.731 13.491 83.013 1.00 13.97 98 ASN B CA 1
ATOM 1529 C C . ASN A 1 98 ? 33.161 13.597 82.499 1.00 13.66 98 ASN B C 1
ATOM 1530 O O . ASN A 1 98 ? 33.622 12.699 81.797 1.00 13.71 98 ASN B O 1
ATOM 1541 N N . LEU A 1 99 ? 33.861 14.688 82.845 1.00 13.19 99 LEU B N 1
ATOM 1542 C CA . LEU A 1 99 ? 35.281 14.783 82.502 1.00 12.45 99 LEU B CA 1
ATOM 1543 C C . LEU A 1 99 ? 36.096 13.656 83.168 1.00 13.35 99 LEU B C 1
ATOM 1544 O O . LEU A 1 99 ? 36.989 13.077 82.558 1.00 14.53 99 LEU B O 1
ATOM 1560 N N . LYS A 1 100 ? 35.746 13.304 84.392 1.00 13.45 100 LYS B N 1
ATOM 1561 C CA . LYS A 1 100 ? 36.429 12.226 85.098 1.00 14.43 100 LYS B CA 1
ATOM 1562 C C . LYS A 1 100 ? 36.181 10.913 84.371 1.00 15.00 100 LYS B C 1
ATOM 1563 O O . LYS A 1 100 ? 37.092 10.108 84.184 1.00 14.83 100 LYS B O 1
ATOM 1582 N N . ASP A 1 101 ? 34.957 10.697 83.925 1.00 15.90 101 ASP B N 1
ATOM 1583 C CA . ASP A 1 101 ? 34.702 9.436 83.201 1.00 17.98 101 ASP B CA 1
ATOM 1584 C C . ASP A 1 101 ? 35.528 9.337 81.896 1.00 16.89 101 ASP B C 1
ATOM 1585 O O . ASP A 1 101 ? 36.095 8.243 81.587 1.00 17.60 101 ASP B O 1
ATOM 1594 N N . ALA A 1 102 ? 35.655 10.439 81.185 1.00 14.77 102 ALA B N 1
ATOM 1595 C CA . ALA A 1 102 ? 36.417 10.481 79.964 1.00 14.68 102 ALA B CA 1
ATOM 1596 C C . ALA A 1 102 ? 37.878 10.266 80.283 1.00 13.91 102 ALA B C 1
ATOM 1597 O O . ALA A 1 102 ? 38.567 9.485 79.606 1.00 13.77 102 ALA B O 1
ATOM 1604 N N . ILE A 1 103 ? 38.354 10.881 81.346 1.00 14.28 103 ILE B N 1
ATOM 1605 C CA . ILE A 1 103 ? 39.763 10.772 81.695 1.00 15.86 103 ILE B CA 1
ATOM 1606 C C . ILE A 1 103 ? 40.096 9.325 82.088 1.00 16.55 103 ILE B C 1
ATOM 1607 O O . ILE A 1 103 ? 41.154 8.805 81.751 1.00 15.99 103 ILE B O 1
ATOM 1623 N N . ASP A 1 104 ? 39.168 8.677 82.788 1.00 16.84 104 ASP B N 1
ATOM 1624 C CA . ASP A 1 104 ? 39.358 7.290 83.235 1.00 17.31 104 ASP B CA 1
ATOM 1625 C C . ASP A 1 104 ? 39.446 6.303 82.075 1.00 18.00 104 ASP B C 1
ATOM 1626 O O . ASP A 1 104 ? 39.923 5.174 82.249 1.00 18.76 104 ASP B O 1
ATOM 1635 N N . ARG A 1 105 ? 39.031 6.737 80.876 1.00 16.87 105 ARG B N 1
ATOM 1636 C CA . ARG A 1 105 ? 39.109 5.920 79.667 1.00 16.84 105 ARG B CA 1
ATOM 1637 C C . ARG A 1 105 ? 40.394 6.158 78.843 1.00 17.21 105 ARG B C 1
ATOM 1638 O O . ARG A 1 105 ? 40.588 5.574 77.782 1.00 18.09 105 ARG B O 1
ATOM 1659 N N . GLN A 1 106 ? 41.269 7.032 79.335 1.00 18.20 106 GLN B N 1
ATOM 1660 C CA . GLN A 1 106 ? 42.538 7.289 78.658 1.00 17.93 106 GLN B CA 1
ATOM 1661 C C . GLN A 1 106 ? 43.768 6.605 79.211 1.00 18.72 106 GLN B C 1
ATOM 1662 O O . GLN A 1 106 ? 44.865 7.019 78.920 1.00 19.39 106 GLN B O 1
ATOM 1676 N N . GLY A 1 107 ? 43.648 5.454 79.884 1.00 16.91 107 GLY B N 1
ATOM 1677 C CA . GLY A 1 107 ? 44.845 4.824 80.378 1.00 17.92 107 GLY B CA 1
ATOM 1678 C C . GLY A 1 107 ? 45.486 5.644 81.458 1.00 20.71 107 GLY B C 1
ATOM 1679 O O . GLY A 1 107 ? 44.791 6.237 82.273 1.00 26.14 107 GLY B O 1
ATOM 1683 N N . THR A 1 108 ? 46.815 5.716 81.457 1.00 17.95 108 THR B N 1
ATOM 1684 C CA . THR A 1 108 ? 47.508 6.482 82.481 1.00 20.55 108 THR B CA 1
ATOM 1685 C C . THR A 1 108 ? 47.656 7.916 82.034 1.00 16.73 108 THR B C 1
ATOM 1686 O O . THR A 1 108 ? 48.128 8.136 80.918 1.00 19.60 108 THR B O 1
ATOM 1697 N N . VAL A 1 109 ? 47.251 8.841 82.897 1.00 15.96 109 VAL B N 1
ATOM 1698 C CA . VAL A 1 109 ? 47.351 10.282 82.647 1.00 16.91 109 VAL B CA 1
ATOM 1699 C C . VAL A 1 109 ? 48.299 10.886 83.683 1.00 18.89 109 VAL B C 1
ATOM 1700 O O . VAL A 1 109 ? 48.111 10.696 84.882 1.00 21.89 109 VAL B O 1
ATOM 1713 N N . ASP A 1 110 ? 49.325 11.601 83.230 1.00 17.04 110 ASP B N 1
ATOM 1714 C CA . ASP A 1 110 ? 50.359 12.073 84.142 1.00 16.32 110 ASP B CA 1
ATOM 1715 C C . ASP A 1 110 ? 50.101 13.469 84.718 1.00 15.70 110 ASP B C 1
ATOM 1716 O O . ASP A 1 110 ? 50.655 13.801 85.761 1.00 16.58 110 ASP B O 1
ATOM 1725 N N . LEU A 1 111 ? 49.298 14.252 84.028 1.00 14.23 111 LEU B N 1
ATOM 1726 C CA . LEU A 1 111 ? 49.018 15.641 84.411 1.00 13.96 111 LEU B CA 1
ATOM 1727 C C . LEU A 1 111 ? 47.753 16.118 83.693 1.00 14.28 111 LEU B C 1
ATOM 1728 O O . LEU A 1 111 ? 47.499 15.723 82.565 1.00 15.95 111 LEU B O 1
ATOM 1744 N N . ILE A 1 112 ? 46.978 16.942 84.385 1.00 12.45 112 ILE B N 1
ATOM 1745 C CA . ILE A 1 112 ? 45.739 17.494 83.856 1.00 12.21 112 ILE B CA 1
ATOM 1746 C C . ILE A 1 112 ? 45.833 19.001 83.940 1.00 12.93 112 ILE B C 1
ATOM 1747 O O . ILE A 1 112 ? 46.125 19.525 85.028 1.00 14.29 112 ILE B O 1
ATOM 1763 N N . LEU A 1 113 ? 45.601 19.690 82.811 1.00 12.12 113 LEU B N 1
ATOM 1764 C CA . LEU A 1 113 ? 45.603 21.137 82.721 1.00 12.59 113 LEU B CA 1
ATOM 1765 C C . LEU A 1 113 ? 44.226 21.655 82.376 1.00 12.58 113 LEU B C 1
ATOM 1766 O O . LEU A 1 113 ? 43.496 21.019 81.644 1.00 13.52 113 LEU B O 1
ATOM 1782 N N . ALA A 1 114 ? 43.916 22.866 82.828 1.00 12.75 114 ALA B N 1
ATOM 1783 C CA . ALA A 1 114 ? 42.600 23.458 82.626 1.00 12.31 114 ALA B CA 1
ATOM 1784 C C . ALA A 1 114 ? 42.808 24.977 82.637 1.00 11.54 114 ALA B C 1
ATOM 1785 O O . ALA A 1 114 ? 43.832 25.456 83.151 1.00 12.03 114 ALA B O 1
ATOM 1792 N N . GLY A 1 115 ? 41.838 25.734 82.129 1.00 11.80 115 GLY B N 1
ATOM 1793 C CA . GLY A 1 115 ? 41.903 27.205 82.271 1.00 11.98 115 GLY B CA 1
ATOM 1794 C C . GLY A 1 115 ? 41.616 27.680 83.693 1.00 11.59 115 GLY B C 1
ATOM 1795 O O . GLY A 1 115 ? 40.925 27.006 84.446 1.00 10.74 115 GLY B O 1
ATOM 1799 N N . ARG A 1 116 ? 42.167 28.838 84.052 1.00 12.15 116 ARG B N 1
ATOM 1800 C CA . ARG A 1 116 ? 41.899 29.446 85.354 1.00 15.41 116 ARG B CA 1
ATOM 1801 C C . ARG A 1 116 ? 40.404 29.564 85.603 1.00 14.65 116 ARG B C 1
ATOM 1802 O O . ARG A 1 116 ? 39.936 29.273 86.691 1.00 14.85 116 ARG B O 1
ATOM 1823 N N . GLN A 1 117 ? 39.698 30.000 84.578 1.00 13.03 117 GLN B N 1
ATOM 1824 C CA . GLN A 1 117 ? 38.259 30.069 84.608 1.00 13.74 117 GLN B CA 1
ATOM 1825 C C . GLN A 1 117 ? 37.738 30.006 83.182 1.00 11.62 117 GLN B C 1
ATOM 1826 O O . GLN A 1 117 ? 38.404 30.426 82.254 1.00 12.21 117 GLN B O 1
ATOM 1840 N N . SER A 1 118 ? 36.540 29.481 83.020 1.00 12.42 118 SER B N 1
ATOM 1841 C CA . SER A 1 118 ? 35.929 29.416 81.716 1.00 12.58 118 SER B CA 1
ATOM 1842 C C . SER A 1 118 ? 35.539 30.787 81.250 1.00 12.48 118 SER B C 1
ATOM 1843 O O . SER A 1 118 ? 35.395 31.735 82.037 1.00 12.78 118 SER B O 1
ATOM 1851 N N . SER A 1 119 ? 35.342 30.893 79.954 1.00 12.33 119 SER B N 1
ATOM 1852 C CA . SER A 1 119 ? 35.101 32.212 79.375 1.00 12.63 119 SER B CA 1
ATOM 1853 C C . SER A 1 119 ? 33.625 32.545 79.255 1.00 13.72 119 SER B C 1
ATOM 1854 O O . SER A 1 119 ? 33.272 33.590 78.722 1.00 15.22 119 SER B O 1
ATOM 1862 N N . ASP A 1 120 ? 32.774 31.683 79.801 1.00 12.35 120 ASP B N 1
ATOM 1863 C CA . ASP A 1 120 ? 31.358 32.011 79.900 1.00 12.72 120 ASP B CA 1
ATOM 1864 C C . ASP A 1 120 ? 30.850 31.942 81.313 1.00 13.13 120 ASP B C 1
ATOM 1865 O O . ASP A 1 120 ? 30.009 32.741 81.672 1.00 14.35 120 ASP B O 1
ATOM 1891 N N A ASP A 1 122 ? 32.863 32.156 84.186 0.60 14.75 122 ASP B N 1
ATOM 1892 N N B ASP A 1 122 ? 32.927 31.904 84.123 0.40 13.84 122 ASP B N 1
ATOM 1893 C CA A ASP A 1 122 ? 33.564 33.138 85.049 0.60 15.28 122 ASP B CA 1
ATOM 1894 C CA B ASP A 1 122 ? 33.922 32.696 84.845 0.40 14.07 122 ASP B CA 1
ATOM 1895 C C A ASP A 1 122 ? 33.950 32.526 86.449 0.60 13.98 122 ASP B C 1
ATOM 1896 C C B ASP A 1 122 ? 33.802 32.419 86.322 0.40 14.37 122 ASP B C 1
ATOM 1897 O O A ASP A 1 122 ? 34.125 33.356 87.382 0.60 14.97 122 ASP B O 1
ATOM 1898 O O B ASP A 1 122 ? 33.450 33.272 87.135 0.40 14.62 122 ASP B O 1
ATOM 1915 N N . ARG A 1 123 ? 34.077 31.183 86.640 1.00 13.57 123 ARG B N 1
ATOM 1916 C CA . ARG A 1 123 ? 33.990 30.698 88.032 1.00 13.75 123 ARG B CA 1
ATOM 1917 C C . ARG A 1 123 ? 35.172 29.972 88.624 1.00 13.09 123 ARG B C 1
ATOM 1918 O O . ARG A 1 123 ? 35.368 30.056 89.825 1.00 12.19 123 ARG B O 1
ATOM 1940 N N . GLY A 1 124 ? 36.001 29.344 87.819 1.00 13.22 124 GLY B N 1
ATOM 1941 C CA . GLY A 1 124 ? 37.163 28.690 88.387 1.00 14.04 124 GLY B CA 1
ATOM 1942 C C . GLY A 1 124 ? 36.773 27.630 89.432 1.00 14.83 124 GLY B C 1
ATOM 1943 O O . GLY A 1 124 ? 37.416 27.567 90.520 1.00 16.78 124 GLY B O 1
ATOM 1947 N N . VAL A 1 125 ? 35.813 26.770 89.096 1.00 12.52 125 VAL B N 1
ATOM 1948 C CA . VAL A 1 125 ? 35.322 25.717 89.994 1.00 11.93 125 VAL B CA 1
ATOM 1949 C C . VAL A 1 125 ? 35.600 24.316 89.442 1.00 12.59 125 VAL B C 1
ATOM 1950 O O . VAL A 1 125 ? 35.942 23.381 90.193 1.00 13.06 125 VAL B O 1
ATOM 1963 N N . VAL A 1 126 ? 35.416 24.137 88.149 1.00 13.05 126 VAL B N 1
ATOM 1964 C CA . VAL A 1 126 ? 35.422 22.792 87.594 1.00 13.29 126 VAL B CA 1
ATOM 1965 C C . VAL A 1 126 ? 36.752 22.056 87.813 1.00 12.98 126 VAL B C 1
ATOM 1966 O O . VAL A 1 126 ? 36.736 20.885 88.188 1.00 12.39 126 VAL B O 1
ATOM 1979 N N . PRO A 1 127 ? 37.894 22.738 87.659 1.00 13.73 127 PRO B N 1
ATOM 1980 C CA . PRO A 1 127 ? 39.170 22.041 87.846 1.00 14.70 127 PRO B CA 1
ATOM 1981 C C . PRO A 1 127 ? 39.387 21.561 89.293 1.00 13.48 127 PRO B C 1
ATOM 1982 O O . PRO A 1 127 ? 39.793 20.390 89.450 1.00 12.71 127 PRO B O 1
ATOM 1993 N N . GLY A 1 128 ? 39.035 22.363 90.288 1.00 12.83 128 GLY B N 1
ATOM 1994 C CA . GLY A 1 128 ? 39.119 21.945 91.691 1.00 14.95 128 GLY B CA 1
ATOM 1995 C C . GLY A 1 128 ? 38.149 20.817 92.070 1.00 15.38 128 GLY B C 1
ATOM 1996 O O . GLY A 1 128 ? 38.488 19.895 92.818 1.00 16.52 128 GLY B O 1
ATOM 2000 N N . VAL A 1 129 ? 36.936 20.867 91.521 1.00 13.21 129 VAL B N 1
ATOM 2001 C CA . VAL A 1 129 ? 35.944 19.835 91.784 1.00 12.29 129 VAL B CA 1
ATOM 2002 C C . VAL A 1 129 ? 36.443 18.538 91.145 1.00 12.65 129 VAL B C 1
ATOM 2003 O O . VAL A 1 129 ? 36.417 17.461 91.766 1.00 14.55 129 VAL B O 1
ATOM 2016 N N . LEU A 1 130 ? 36.929 18.623 89.914 1.00 12.14 130 LEU B N 1
ATOM 2017 C CA . LEU A 1 130 ? 37.486 17.424 89.297 1.00 14.08 130 LEU B CA 1
ATOM 2018 C C . LEU A 1 130 ? 38.694 16.848 90.067 1.00 14.43 130 LEU B C 1
ATOM 2019 O O . LEU A 1 130 ? 38.777 15.645 90.267 1.00 14.43 130 LEU B O 1
ATOM 2035 N N . ALA A 1 131 ? 39.601 17.701 90.526 1.00 12.86 131 ALA B N 1
ATOM 2036 C CA . ALA A 1 131 ? 40.737 17.257 91.350 1.00 13.83 131 ALA B CA 1
ATOM 2037 C C . ALA A 1 131 ? 40.251 16.505 92.592 1.00 15.26 131 ALA B C 1
ATOM 2038 O O . ALA A 1 131 ? 40.751 15.413 92.914 1.00 16.92 131 ALA B O 1
ATOM 2045 N N . GLY A 1 132 ? 39.220 17.031 93.239 1.00 14.51 132 GLY B N 1
ATOM 2046 C CA . GLY A 1 132 ? 38.630 16.344 94.399 1.00 15.31 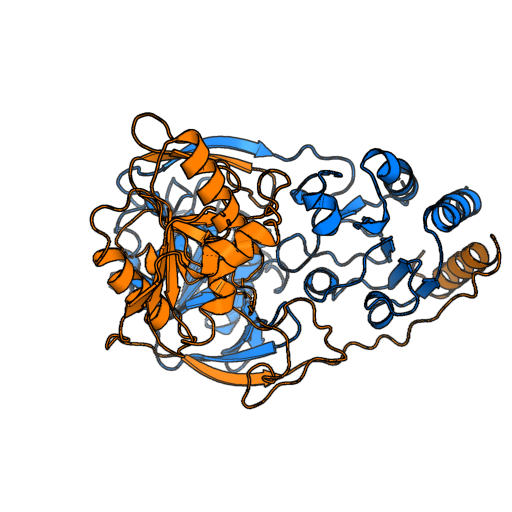132 GLY B CA 1
ATOM 2047 C C . GLY A 1 132 ? 38.118 14.964 94.031 1.00 15.65 132 GLY B C 1
ATOM 2048 O O . GLY A 1 132 ? 38.342 13.964 94.744 1.00 16.60 132 GLY B O 1
ATOM 2069 N N . LEU A 1 134 ? 38.946 13.065 91.577 1.00 16.14 134 LEU B N 1
ATOM 2070 C CA . LEU A 1 134 ? 40.085 12.241 91.155 1.00 17.69 134 LEU B CA 1
ATOM 2071 C C . LEU A 1 134 ? 41.054 11.958 92.316 1.00 19.16 134 LEU B C 1
ATOM 2072 O O . LEU A 1 134 ? 42.012 11.178 92.173 1.00 21.66 134 LEU B O 1
ATOM 2088 N N . ASP A 1 135 ? 40.807 12.593 93.456 1.00 17.65 135 ASP B N 1
ATOM 2089 C CA . ASP A 1 135 ? 41.694 12.529 94.624 1.00 20.50 135 ASP B CA 1
ATOM 2090 C C . ASP A 1 135 ? 43.136 12.913 94.253 1.00 20.75 135 ASP B C 1
ATOM 2091 O O . ASP A 1 135 ? 44.109 12.229 94.606 1.00 23.34 135 ASP B O 1
ATOM 2100 N N . LEU A 1 136 ? 43.254 14.017 93.519 1.00 18.76 136 LEU B N 1
ATOM 2101 C CA . LEU A 1 136 ? 44.554 14.536 93.121 1.00 18.12 136 LEU B CA 1
ATOM 2102 C C . LEU A 1 136 ? 44.760 15.961 93.622 1.00 16.32 136 LEU B C 1
ATOM 2103 O O . LEU A 1 136 ? 43.797 16.719 93.731 1.00 16.06 136 LEU B O 1
ATOM 2119 N N . PRO A 1 137 ? 46.010 16.345 93.882 1.00 16.08 137 PRO B N 1
ATOM 2120 C CA . PRO A 1 137 ? 46.301 17.728 94.242 1.00 16.04 137 PRO B CA 1
ATOM 2121 C C . PRO A 1 137 ? 45.878 18.715 93.170 1.00 16.05 137 PRO B C 1
ATOM 2122 O O . PRO A 1 137 ? 46.058 18.466 91.957 1.00 15.64 137 PRO B O 1
ATOM 2133 N N . PHE A 1 138 ? 45.258 19.809 93.618 1.00 16.14 138 PHE B N 1
ATOM 2134 C CA . PHE A 1 138 ? 44.894 20.909 92.749 1.00 16.40 138 PHE B CA 1
ATOM 2135 C C . PHE A 1 138 ? 45.836 22.126 92.953 1.00 15.36 138 PHE B C 1
ATOM 2136 O O . PHE A 1 138 ? 46.082 22.517 94.081 1.00 15.77 138 PHE B O 1
ATOM 2153 N N . VAL A 1 139 ? 46.342 22.711 91.866 1.00 14.34 139 VAL B N 1
ATOM 2154 C CA . VAL A 1 139 ? 47.133 23.933 91.910 1.00 15.35 139 VAL B CA 1
ATOM 2155 C C . VAL A 1 139 ? 46.462 24.963 91.017 1.00 14.34 139 VAL B C 1
ATOM 2156 O O . VAL A 1 139 ? 46.502 24.829 89.793 1.00 15.71 139 VAL B O 1
ATOM 2169 N N . PRO A 1 140 ? 45.822 25.968 91.615 1.00 13.61 140 PRO B N 1
ATOM 2170 C CA . PRO A 1 140 ? 45.239 27.041 90.786 1.00 14.10 140 PRO B CA 1
ATOM 2171 C C . PRO A 1 140 ? 46.255 28.074 90.288 1.00 13.99 140 PRO B C 1
ATOM 2172 O O . PRO A 1 140 ? 47.286 28.328 90.895 1.00 14.07 140 PRO B O 1
ATOM 2183 N N . GLN A 1 141 ? 45.919 28.675 89.148 1.00 13.08 141 GLN B N 1
ATOM 2184 C CA . GLN A 1 141 ? 46.640 29.857 88.654 1.00 15.01 141 GLN B CA 1
ATOM 2185 C C . GLN A 1 141 ? 48.120 29.624 88.440 1.00 14.82 141 GLN B C 1
ATOM 2186 O O . GLN A 1 141 ? 48.944 30.467 88.703 1.00 14.97 141 GLN B O 1
ATOM 2200 N N . ALA A 1 142 ? 48.442 28.454 87.901 1.00 14.95 142 ALA B N 1
ATOM 2201 C CA . ALA A 1 142 ? 49.803 28.141 87.460 1.00 15.26 142 ALA B CA 1
ATOM 2202 C C . ALA A 1 142 ? 50.076 28.857 86.164 1.00 15.53 142 ALA B C 1
ATOM 2203 O O . ALA A 1 142 ? 49.192 28.947 85.324 1.00 16.05 142 ALA B O 1
ATOM 2210 N N . CYS A 1 143 ? 51.292 29.362 85.995 1.00 17.37 143 CYS B N 1
ATOM 2211 C CA . CYS A 1 143 ? 51.640 30.038 84.765 1.00 20.39 143 CYS B CA 1
ATOM 2212 C C . CYS A 1 143 ? 52.768 29.331 84.028 1.00 21.69 143 CYS B C 1
ATOM 2213 O O . CYS A 1 143 ? 52.987 29.611 82.849 1.00 23.82 143 CYS B O 1
ATOM 2221 N N . SER A 1 144 ? 53.467 28.421 84.698 1.00 18.68 144 SER B N 1
ATOM 2222 C CA . SER A 1 144 ? 54.521 27.652 84.026 1.00 19.93 144 SER B CA 1
ATOM 2223 C C . SER A 1 144 ? 54.664 26.334 84.728 1.00 19.29 144 SER B C 1
ATOM 2224 O O . SER A 1 144 ? 54.406 26.231 85.931 1.00 18.19 144 SER B O 1
ATOM 2232 N N . VAL A 1 145 ? 55.116 25.348 83.965 1.00 19.95 145 VAL B N 1
ATOM 2233 C CA . VAL A 1 145 ? 55.191 23.974 84.450 1.00 19.88 145 VAL B CA 1
ATOM 2234 C C . VAL A 1 145 ? 56.408 23.299 83.818 1.00 21.31 145 VAL B C 1
ATOM 2235 O O . VAL A 1 145 ? 56.642 23.394 82.606 1.00 24.28 145 VAL B O 1
ATOM 2248 N N . GLU A 1 146 ? 57.158 22.598 84.640 1.00 19.08 146 GLU B N 1
ATOM 2249 C CA . GLU A 1 146 ? 58.346 21.887 84.189 1.00 20.79 146 GLU B CA 1
ATOM 2250 C C . GLU A 1 146 ? 58.393 20.509 84.804 1.00 19.94 146 GLU B C 1
ATOM 2251 O O . GLU A 1 146 ? 58.334 20.370 86.022 1.00 20.35 146 GLU B O 1
ATOM 2263 N N . SER A 1 147 ? 58.538 19.493 83.966 1.00 19.67 147 SER B N 1
ATOM 2264 C CA . SER A 1 147 ? 58.764 18.132 84.467 1.00 19.70 147 SER B CA 1
ATOM 2265 C C . SER A 1 147 ? 60.108 17.979 85.133 1.00 20.50 147 SER B C 1
ATOM 2266 O O . SER A 1 147 ? 61.142 18.284 84.549 1.00 21.89 147 SER B O 1
ATOM 2274 N N . VAL A 1 148 ? 60.095 17.454 86.365 1.00 22.88 148 VAL B N 1
ATOM 2275 C CA . VAL A 1 148 ? 61.328 17.142 87.100 1.00 24.89 148 VAL B CA 1
ATOM 2276 C C . VAL A 1 148 ? 61.222 15.749 87.738 1.00 24.93 148 VAL B C 1
ATOM 2277 O O . VAL A 1 148 ? 60.155 15.121 87.748 1.00 23.67 148 VAL B O 1
ATOM 2290 N N . ASP A 1 149 ? 62.323 15.284 88.299 1.00 28.52 149 ASP B N 1
ATOM 2291 C CA . ASP A 1 149 ? 62.302 14.021 89.014 1.00 32.87 149 ASP B CA 1
ATOM 2292 C C . ASP A 1 149 ? 61.255 14.088 90.122 1.00 32.31 149 ASP B C 1
ATOM 2293 O O . ASP A 1 149 ? 61.304 14.971 90.999 1.00 30.00 149 ASP B O 1
ATOM 2302 N N . GLY A 1 150 ? 60.295 13.181 90.026 1.00 33.96 150 GLY B N 1
ATOM 2303 C CA . GLY A 1 150 ? 59.278 13.005 91.038 1.00 34.52 150 GLY B CA 1
ATOM 2304 C C . GLY A 1 150 ? 58.011 13.811 90.808 1.00 27.49 150 GLY B C 1
ATOM 2305 O O . GLY A 1 150 ? 57.029 13.639 91.528 1.00 25.67 150 GLY B O 1
ATOM 2309 N N . GLY A 1 151 ? 58.003 14.697 89.815 1.00 22.26 151 GLY B N 1
ATOM 2310 C CA . GLY A 1 151 ? 56.822 15.506 89.627 1.00 21.53 151 GLY B CA 1
ATOM 2311 C C . GLY A 1 151 ? 57.043 16.751 88.786 1.00 20.48 151 GLY B C 1
ATOM 2312 O O . GLY A 1 151 ? 57.548 16.650 87.666 1.00 20.68 151 GLY B O 1
ATOM 2316 N N . TRP A 1 152 ? 56.608 17.907 89.290 1.00 18.24 152 TRP B N 1
ATOM 2317 C CA . TRP A 1 152 ? 56.481 19.106 88.478 1.00 17.49 152 TRP B CA 1
ATOM 2318 C C . TRP A 1 152 ? 56.929 20.350 89.259 1.00 18.70 152 TRP B C 1
ATOM 2319 O O . TRP A 1 152 ? 56.516 20.537 90.392 1.00 20.35 152 TRP B O 1
ATOM 2340 N N . LYS A 1 153 ? 57.782 21.170 88.656 1.00 18.14 153 LYS B N 1
ATOM 2341 C CA . LYS A 1 153 ? 58.103 22.500 89.184 1.00 19.50 153 LYS B CA 1
ATOM 2342 C C . LYS A 1 153 ? 57.150 23.469 88.545 1.00 20.06 153 LYS B C 1
ATOM 2343 O O . LYS A 1 153 ? 57.013 23.503 87.313 1.00 21.01 153 LYS B O 1
ATOM 2362 N N . ILE A 1 154 ? 56.456 24.240 89.381 1.00 18.14 154 ILE B N 1
ATOM 2363 C CA . ILE A 1 154 ? 55.320 24.997 88.928 1.00 15.36 154 ILE B CA 1
ATOM 2364 C C . ILE A 1 154 ? 55.458 26.410 89.465 1.00 15.95 154 ILE B C 1
ATOM 2365 O O . ILE A 1 154 ? 55.719 26.579 90.653 1.00 17.96 154 ILE B O 1
ATOM 2381 N N . SER A 1 155 ? 55.277 27.410 88.601 1.00 15.91 155 SER B N 1
ATOM 2382 C CA A SER A 1 155 ? 55.211 28.804 89.056 0.49 17.44 155 SER B CA 1
ATOM 2383 C CA B SER A 1 155 ? 55.214 28.811 89.035 0.51 17.43 155 SER B CA 1
ATOM 2384 C C . SER A 1 155 ? 53.739 29.170 89.104 1.00 16.43 155 SER B C 1
ATOM 2385 O O . SER A 1 155 ? 53.008 28.861 88.186 1.00 17.82 155 SER B O 1
ATOM 2400 N N . GLN A 1 156 ? 53.319 29.784 90.209 1.00 15.10 156 GLN B N 1
ATOM 2401 C CA . GLN A 1 156 ? 51.931 30.137 90.458 1.00 14.05 156 GLN B CA 1
ATOM 2402 C C . GLN A 1 156 ? 51.847 31.659 90.634 1.00 15.24 156 GLN B C 1
ATOM 2403 O O . GLN A 1 156 ? 52.660 32.219 91.348 1.00 17.73 156 GLN B O 1
ATOM 2417 N N . ILE A 1 157 ? 50.848 32.278 90.026 1.00 14.02 157 ILE B N 1
ATOM 2418 C CA . ILE A 1 157 ? 50.627 33.710 90.175 1.00 15.47 157 ILE B CA 1
ATOM 2419 C C . ILE A 1 157 ? 49.721 33.898 91.374 1.00 17.24 157 ILE B C 1
ATOM 2420 O O . ILE A 1 157 ? 48.656 33.302 91.458 1.00 19.10 157 ILE B O 1
ATOM 2436 N N . THR A 1 158 ? 50.165 34.726 92.310 1.00 17.11 158 THR B N 1
ATOM 2437 C CA . THR A 1 158 ? 49.381 35.035 93.516 1.00 17.68 158 THR B CA 1
ATOM 2438 C C . THR A 1 158 ? 48.947 36.484 93.451 1.00 19.57 158 THR B C 1
ATOM 2439 O O . THR A 1 158 ? 49.225 37.146 92.484 1.00 22.52 158 THR B O 1
ATOM 2450 N N . GLU A 1 159 ? 48.354 36.990 94.515 1.00 19.34 159 GLU B N 1
ATOM 2451 C CA . GLU A 1 159 ? 47.817 38.353 94.464 1.00 23.98 159 GLU B CA 1
ATOM 2452 C C . GLU A 1 159 ? 48.921 39.390 94.696 1.00 26.09 159 GLU B C 1
ATOM 2453 O O . GLU A 1 159 ? 48.704 40.576 94.450 1.00 29.29 159 GLU B O 1
ATOM 2465 N N . THR A 1 160 ? 50.094 38.950 95.161 1.00 23.45 160 THR B N 1
ATOM 2466 C CA . THR A 1 160 ? 51.186 39.882 95.502 1.00 23.46 160 THR B CA 1
ATOM 2467 C C . THR A 1 160 ? 52.457 39.566 94.725 1.00 24.52 160 THR B C 1
ATOM 2468 O O . THR A 1 160 ? 53.405 40.342 94.758 1.00 26.40 160 THR B O 1
ATOM 2479 N N . GLY A 1 161 ? 52.469 38.448 94.003 1.00 23.95 161 GLY B N 1
ATOM 2480 C CA . GLY A 1 161 ? 53.659 38.016 93.284 1.00 24.52 161 GLY B CA 1
ATOM 2481 C C . GLY A 1 161 ? 53.512 36.628 92.703 1.00 21.78 161 GLY B C 1
ATOM 2482 O O . GLY A 1 161 ? 52.547 36.335 91.972 1.00 20.77 161 GLY B O 1
ATOM 2486 N N . LYS A 1 162 ? 54.469 35.764 93.005 1.00 19.16 162 LYS B N 1
ATOM 2487 C CA . LYS A 1 162 ? 54.366 34.394 92.541 1.00 19.99 162 LYS B CA 1
ATOM 2488 C C . LYS A 1 162 ? 54.961 33.473 93.598 1.00 19.95 162 LYS B C 1
ATOM 2489 O O . LYS A 1 162 ? 55.688 33.914 94.491 1.00 23.08 162 LYS B O 1
ATOM 2508 N N . ARG A 1 163 ? 54.540 32.215 93.522 1.00 19.21 163 ARG B N 1
ATOM 2509 C CA . ARG A 1 163 ? 55.032 31.124 94.346 1.00 18.23 163 ARG B CA 1
ATOM 2510 C C . ARG A 1 163 ? 55.658 30.108 93.426 1.00 18.26 163 ARG B C 1
ATOM 2511 O O . ARG A 1 163 ? 55.106 29.804 92.363 1.00 19.61 163 ARG B O 1
ATOM 2532 N N . LEU A 1 164 ? 56.808 29.590 93.831 1.00 18.47 164 LEU B N 1
ATOM 2533 C CA . LEU A 1 164 ? 57.478 28.490 93.153 1.00 19.14 164 LEU B CA 1
ATOM 2534 C C . LEU A 1 164 ? 57.183 27.256 94.001 1.00 18.42 164 LEU B C 1
ATOM 2535 O O . LEU A 1 164 ? 57.435 27.237 95.231 1.00 19.75 164 LEU B O 1
ATOM 2551 N N . LEU A 1 165 ? 56.552 26.290 93.338 1.00 18.10 165 LEU B N 1
ATOM 2552 C CA . LEU A 1 165 ? 56.061 25.050 93.933 1.00 19.63 165 LEU B CA 1
ATOM 2553 C C . LEU A 1 165 ? 56.690 23.813 93.298 1.00 19.39 165 LEU B C 1
ATOM 2554 O O . LEU A 1 165 ? 57.038 23.816 92.113 1.00 19.14 165 LEU B O 1
ATOM 2570 N N . LYS A 1 166 ? 56.835 22.764 94.084 1.00 18.62 166 LYS B N 1
ATOM 2571 C CA . LYS A 1 166 ? 57.092 21.434 93.526 1.00 19.21 166 LYS B CA 1
ATOM 2572 C C . LYS A 1 166 ? 55.962 20.487 93.893 1.00 19.89 166 LYS B C 1
ATOM 2573 O O . LYS A 1 166 ? 55.698 20.235 95.052 1.00 22.16 166 LYS B O 1
ATOM 2592 N N . LEU A 1 167 ? 55.304 19.980 92.877 1.00 18.61 167 LEU B N 1
ATOM 2593 C CA . LEU A 1 167 ? 54.253 18.966 93.018 1.00 18.65 167 LEU B CA 1
ATOM 2594 C C . LEU A 1 167 ? 54.856 17.588 92.884 1.00 20.12 167 LEU B C 1
ATOM 2595 O O . LEU A 1 167 ? 55.528 17.305 91.901 1.00 20.83 167 LEU B O 1
ATOM 2611 N N . SER A 1 168 ? 54.599 16.727 93.867 1.00 19.35 168 SER B N 1
ATOM 2612 C CA . SER A 1 168 ? 55.008 15.324 93.769 1.00 22.32 168 SER B CA 1
ATOM 2613 C C . SER A 1 168 ? 53.890 14.524 93.156 1.00 23.50 168 SER B C 1
ATOM 2614 O O . SER A 1 168 ? 52.781 14.469 93.692 1.00 24.62 168 SER B O 1
ATOM 2622 N N . GLY A 1 169 ? 54.178 13.892 92.029 1.00 24.99 169 GLY B N 1
ATOM 2623 C CA . GLY A 1 169 ? 53.175 13.086 91.366 1.00 24.69 169 GLY B CA 1
ATOM 2624 C C . GLY A 1 169 ? 52.221 13.844 90.470 1.00 21.49 169 GLY B C 1
ATOM 2625 O O . GLY A 1 169 ? 52.468 14.968 90.048 1.00 21.09 169 GLY B O 1
ATOM 2629 N N . LYS A 1 170 ? 51.102 13.187 90.195 1.00 19.26 170 LYS B N 1
ATOM 2630 C CA . LYS A 1 170 ? 50.047 13.710 89.337 1.00 17.59 170 LYS B CA 1
ATOM 2631 C C . LYS A 1 170 ? 49.313 14.856 90.000 1.00 18.27 170 LYS B C 1
ATOM 2632 O O . LYS A 1 170 ? 49.271 14.942 91.226 1.00 19.73 170 LYS B O 1
ATOM 2651 N N . GLY A 1 171 ? 48.650 15.663 89.192 1.00 16.77 171 GLY B N 1
ATOM 2652 C CA . GLY A 1 171 ? 47.841 16.772 89.678 1.00 15.85 171 GLY B CA 1
ATOM 2653 C C . GLY A 1 171 ? 46.967 17.372 88.601 1.00 14.92 171 GLY B C 1
ATOM 2654 O O . GLY A 1 171 ? 47.056 17.048 87.413 1.00 14.48 171 GLY B O 1
ATOM 2658 N N . VAL A 1 172 ? 46.137 18.307 89.048 1.00 14.68 172 VAL B N 1
ATOM 2659 C CA . VAL A 1 172 ? 45.289 19.114 88.209 1.00 14.16 172 VAL B CA 1
ATOM 2660 C C . VAL A 1 172 ? 45.750 20.558 88.388 1.00 13.00 172 VAL B C 1
ATOM 2661 O O . VAL A 1 172 ? 45.766 21.059 89.513 1.00 13.99 172 VAL B O 1
ATOM 2674 N N . LEU A 1 173 ? 46.143 21.200 87.300 1.00 11.31 173 LEU B N 1
ATOM 2675 C CA . LEU A 1 173 ? 46.597 22.600 87.348 1.00 12.29 173 LEU B CA 1
ATOM 2676 C C . LEU A 1 173 ? 45.648 23.462 86.558 1.00 13.03 173 LEU B C 1
ATOM 2677 O O . LEU A 1 173 ? 45.361 23.132 85.412 1.00 14.47 173 LEU B O 1
ATOM 2693 N N . SER A 1 174 ? 45.226 24.610 87.109 1.00 11.96 174 SER B N 1
ATOM 2694 C CA . SER A 1 174 ? 44.526 25.577 86.268 1.00 12.44 174 SER B CA 1
ATOM 2695 C C . SER A 1 174 ? 45.533 26.646 85.889 1.00 12.18 174 SER B C 1
ATOM 2696 O O . SER A 1 174 ? 46.400 26.993 86.682 1.00 13.26 174 SER B O 1
ATOM 2704 N N . ILE A 1 175 ? 45.406 27.139 84.676 1.00 12.72 175 ILE B N 1
ATOM 2705 C CA . ILE A 1 175 ? 46.423 27.929 84.024 1.00 13.44 175 ILE B CA 1
ATOM 270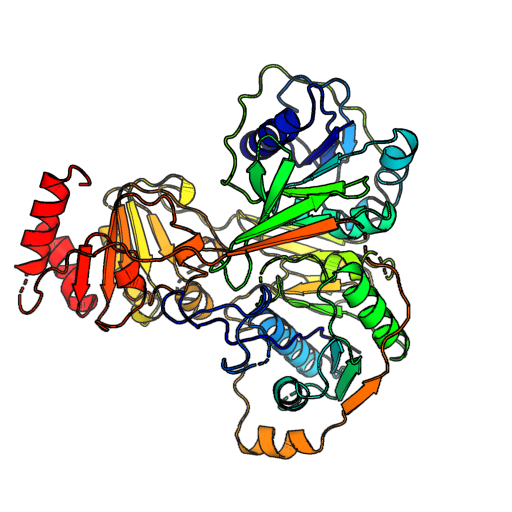6 C C . ILE A 1 175 ? 45.992 29.383 83.847 1.00 14.78 175 ILE B C 1
ATOM 2707 O O . ILE A 1 175 ? 44.907 29.649 83.301 1.00 16.06 175 ILE B O 1
ATOM 2723 N N . THR A 1 176 ? 46.877 30.303 84.247 1.00 12.12 176 THR B N 1
ATOM 2724 C CA . THR A 1 176 ? 46.618 31.732 84.097 1.00 13.05 176 THR B CA 1
ATOM 2725 C C . THR A 1 176 ? 47.540 32.243 82.975 1.00 14.76 176 THR B C 1
ATOM 2726 O O . THR A 1 176 ? 48.461 31.540 82.541 1.00 15.85 176 THR B O 1
ATOM 2737 N N . SER A 1 177 ? 47.271 33.441 82.487 1.00 16.21 177 SER B N 1
ATOM 2738 C CA . SER A 1 177 ? 47.979 33.945 81.298 1.00 18.52 177 SER B CA 1
ATOM 2739 C C . SER A 1 177 ? 49.270 34.699 81.623 1.00 18.22 177 SER B C 1
ATOM 2740 O O . SER A 1 177 ? 49.312 35.514 82.548 1.00 19.89 177 SER B O 1
ATOM 2748 N N . VAL A 1 178 ? 50.319 34.400 80.869 1.00 15.96 178 VAL B N 1
ATOM 2749 C CA . VAL A 1 178 ? 51.594 35.139 80.900 1.00 16.89 178 VAL B CA 1
ATOM 2750 C C . VAL A 1 178 ? 52.082 35.187 79.467 1.00 17.03 178 VAL B C 1
ATOM 2751 O O . VAL A 1 178 ? 51.563 34.437 78.625 1.00 16.12 178 VAL B O 1
ATOM 2764 N N . PRO A 1 179 ? 53.085 36.023 79.183 1.00 18.23 179 PRO B N 1
ATOM 2765 C CA . PRO A 1 179 ? 53.508 36.095 77.790 1.00 18.37 179 PRO B CA 1
ATOM 2766 C C . PRO A 1 179 ? 53.935 34.757 77.213 1.00 17.64 179 PRO B C 1
ATOM 2767 O O . PRO A 1 179 ? 53.728 34.488 76.022 1.00 17.26 179 PRO B O 1
ATOM 2778 N N . GLU A 1 180 ? 54.517 33.936 78.066 1.00 17.60 180 GLU B N 1
ATOM 2779 C CA . GLU A 1 180 ? 55.068 32.646 77.619 1.00 19.13 180 GLU B CA 1
ATOM 2780 C C . GLU A 1 180 ? 54.011 31.588 77.271 1.00 20.13 180 GLU B C 1
ATOM 2781 O O . GLU A 1 180 ? 54.384 30.526 76.752 1.00 23.94 180 GLU B O 1
ATOM 2793 N N . ASN A 1 181 ? 52.732 31.828 77.550 1.00 17.93 181 ASN B N 1
ATOM 2794 C CA . ASN A 1 181 ? 51.697 30.882 77.117 1.00 18.21 181 ASN B CA 1
ATOM 2795 C C . ASN A 1 181 ? 50.559 31.501 76.317 1.00 19.00 181 ASN B C 1
ATOM 2796 O O . ASN A 1 181 ? 49.477 30.932 76.196 1.00 17.98 181 ASN B O 1
ATOM 2807 N N . VAL A 1 182 ? 50.847 32.651 75.692 1.00 18.05 182 VAL B N 1
ATOM 2808 C CA . VAL A 1 182 ? 49.969 33.182 74.678 1.00 16.73 182 VAL B CA 1
ATOM 2809 C C . VAL A 1 182 ? 49.798 32.105 73.618 1.00 16.03 182 VAL B C 1
ATOM 2810 O O . VAL A 1 182 ? 50.770 31.534 73.138 1.00 16.80 182 VAL B O 1
ATOM 2823 N N . PRO A 1 183 ? 48.566 31.844 73.227 1.00 16.25 183 PRO B N 1
ATOM 2824 C CA . PRO A 1 183 ? 48.431 30.709 72.297 1.00 19.12 183 PRO B CA 1
ATOM 2825 C C . PRO A 1 183 ? 48.967 30.984 70.894 1.00 18.35 183 PRO B C 1
ATOM 2826 O O . PRO A 1 183 ? 48.715 32.029 70.284 1.00 17.63 183 PRO B O 1
ATOM 2837 N N . ARG A 1 184 ? 49.690 30.000 70.373 1.00 19.92 184 ARG B N 1
ATOM 2838 C CA . ARG A 1 184 ? 50.096 30.027 68.986 1.00 20.46 184 ARG B CA 1
ATOM 2839 C C . ARG A 1 184 ? 48.908 30.019 68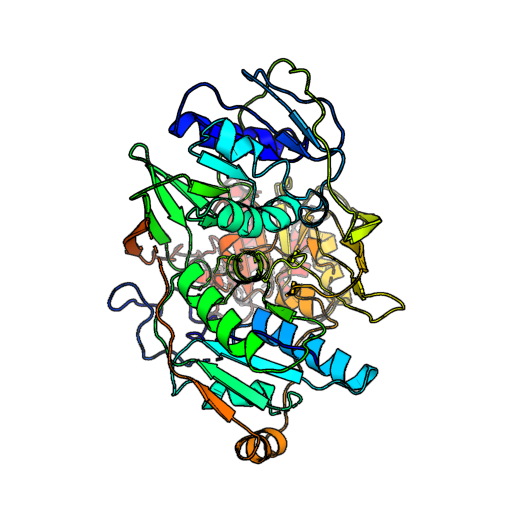.036 1.00 20.50 184 ARG B C 1
ATOM 2840 O O . ARG A 1 184 ? 47.814 29.534 68.364 1.00 20.75 184 ARG B O 1
ATOM 2861 N N . ILE A 1 185 ? 49.135 30.602 66.858 1.00 18.46 185 ILE B N 1
ATOM 2862 C CA . ILE A 1 185 ? 48.125 30.742 65.826 1.00 19.09 185 ILE B CA 1
ATOM 2863 C C . ILE A 1 185 ? 48.395 29.719 64.742 1.00 20.59 185 ILE B C 1
ATOM 2864 O O . ILE A 1 185 ? 49.403 29.835 64.034 1.00 21.84 185 ILE B O 1
ATOM 2880 N N . PRO A 1 186 ? 47.550 28.668 64.652 1.00 21.55 186 PRO B N 1
ATOM 2881 C CA . PRO A 1 186 ? 47.906 27.629 63.674 1.00 23.28 186 PRO B CA 1
ATOM 2882 C C . PRO A 1 186 ? 47.721 28.072 62.225 1.00 21.23 186 PRO B C 1
ATOM 2883 O O . PRO A 1 186 ? 46.811 28.821 61.901 1.00 21.06 186 PRO B O 1
ATOM 2894 N N . ALA A 1 187 ? 48.592 27.571 61.350 1.00 23.32 187 ALA B N 1
ATOM 2895 C CA . ALA A 1 187 ? 48.484 27.860 59.932 1.00 23.95 187 ALA B CA 1
ATOM 2896 C C . ALA A 1 187 ? 47.180 27.324 59.335 1.00 22.38 187 ALA B C 1
ATOM 2897 O O . ALA A 1 187 ? 46.627 26.315 59.815 1.00 22.02 187 ALA B O 1
ATOM 2904 N N . VAL A 1 188 ? 46.718 27.963 58.268 1.00 22.65 188 VAL B N 1
ATOM 2905 C CA . VAL A 1 188 ? 45.560 27.494 57.506 1.00 25.68 188 VAL B CA 1
ATOM 2906 C C . VAL A 1 188 ? 45.700 26.027 57.099 1.00 23.78 188 VAL B C 1
ATOM 2907 O O . VAL A 1 188 ? 44.765 25.250 57.204 1.00 23.41 188 VAL B O 1
ATOM 2920 N N . LYS A 1 189 ? 46.878 25.647 56.622 1.00 21.85 189 LYS B N 1
ATOM 2921 C CA . LYS A 1 189 ? 47.117 24.248 56.268 1.00 22.20 189 LYS B CA 1
ATOM 2922 C C . LYS A 1 189 ? 47.098 23.277 57.459 1.00 21.39 189 LYS B C 1
ATOM 2923 O O . LYS A 1 189 ? 46.732 22.085 57.298 1.00 21.95 189 LYS B O 1
ATOM 2942 N N . ALA A 1 190 ? 47.504 23.762 58.631 1.00 20.24 190 ALA B N 1
ATOM 2943 C CA . ALA A 1 190 ? 47.456 22.962 59.874 1.00 22.86 190 ALA B CA 1
ATOM 2944 C C . ALA A 1 190 ? 46.009 22.767 60.276 1.00 22.32 190 ALA B C 1
ATOM 2945 O O . ALA A 1 190 ? 45.617 21.683 60.698 1.00 21.43 190 ALA B O 1
ATOM 2952 N N . ILE A 1 191 ? 45.210 23.822 60.135 1.00 23.16 191 ILE B N 1
ATOM 2953 C CA . ILE A 1 191 ? 43.792 23.695 60.411 1.00 22.39 191 ILE B CA 1
ATOM 2954 C C . ILE A 1 191 ? 43.162 22.641 59.483 1.00 21.97 191 ILE B C 1
ATOM 2955 O O . ILE A 1 191 ? 42.337 21.813 59.920 1.00 23.03 191 ILE B O 1
ATOM 2971 N N . PHE A 1 192 ? 43.501 22.687 58.200 1.00 22.62 192 PHE B N 1
ATOM 2972 C CA . PHE A 1 192 ? 42.914 21.762 57.248 1.00 25.02 192 PHE B CA 1
ATOM 2973 C C . PHE A 1 192 ? 43.321 20.329 57.638 1.00 25.88 192 PHE B C 1
ATOM 2974 O O . PHE A 1 192 ? 42.502 19.414 57.696 1.00 25.62 192 PHE B O 1
ATOM 2991 N N . ALA A 1 193 ? 44.603 20.158 57.930 1.00 25.19 193 ALA B N 1
ATOM 2992 C CA . ALA A 1 193 ? 45.112 18.842 58.294 1.00 25.09 193 ALA B CA 1
ATOM 2993 C C . ALA A 1 193 ? 44.471 18.330 59.585 1.00 22.96 193 ALA B C 1
ATOM 2994 O O . ALA A 1 193 ? 44.275 17.114 59.748 1.00 26.20 193 ALA B O 1
ATOM 3001 N N . ALA A 1 194 ? 44.146 19.223 60.496 1.00 20.69 194 ALA B N 1
ATOM 3002 C CA . ALA A 1 194 ? 43.541 18.825 61.784 1.00 20.55 194 ALA B CA 1
ATOM 3003 C C . ALA A 1 194 ? 42.129 18.232 61.608 1.00 21.76 194 ALA B C 1
ATOM 3004 O O . ALA A 1 194 ? 41.604 17.580 62.523 1.00 21.36 194 ALA B O 1
ATOM 3011 N N . LYS A 1 195 ? 41.523 18.458 60.450 1.00 24.30 195 LYS B N 1
ATOM 3012 C CA . LYS A 1 195 ? 40.223 17.863 60.181 1.00 26.46 195 LYS B CA 1
ATOM 3013 C C . LYS A 1 195 ? 40.283 16.329 60.200 1.00 25.76 195 LYS B C 1
ATOM 3014 O O . LYS A 1 195 ? 39.266 15.666 60.459 1.00 27.25 195 LYS B O 1
ATOM 3033 N N . LYS A 1 196 ? 41.463 15.777 59.924 1.00 24.37 196 LYS B N 1
ATOM 3034 C CA . LYS A 1 196 ? 41.664 14.332 59.923 1.00 29.27 196 LYS B CA 1
ATOM 3035 C C . LYS A 1 196 ? 42.085 13.723 61.252 1.00 27.49 196 LYS B C 1
ATOM 3036 O O . LYS A 1 196 ? 42.124 12.489 61.371 1.00 29.86 196 LYS B O 1
ATOM 3055 N N . LYS A 1 197 ? 42.449 14.545 62.227 1.00 22.51 197 LYS B N 1
ATOM 3056 C CA . LYS A 1 197 ? 42.978 14.022 63.462 1.00 21.38 197 LYS B CA 1
ATOM 3057 C C . LYS A 1 197 ? 41.832 13.451 64.317 1.00 22.86 197 LYS B C 1
ATOM 3058 O O . LYS A 1 197 ? 40.662 13.814 64.133 1.00 21.76 197 LYS B O 1
ATOM 3077 N N . PRO A 1 198 ? 42.162 12.533 65.236 1.00 27.11 198 PRO B N 1
ATOM 3078 C CA . PRO A 1 198 ? 41.149 11.744 65.947 1.00 24.62 198 PRO B CA 1
ATOM 3079 C C . PRO A 1 198 ? 40.264 12.524 66.893 1.00 21.02 198 PRO B C 1
ATOM 3080 O O . PRO A 1 198 ? 40.753 13.300 67.709 1.00 19.76 198 PRO B O 1
ATOM 3091 N N . VAL A 1 199 ? 38.969 12.245 66.790 1.00 22.46 199 VAL B N 1
ATOM 3092 C CA . VAL A 1 199 ? 37.974 12.739 67.725 1.00 22.44 199 VAL B CA 1
ATOM 3093 C C . VAL A 1 199 ? 37.158 11.540 68.207 1.00 22.05 199 VAL B C 1
ATOM 3094 O O . VAL A 1 199 ? 36.609 10.800 67.396 1.00 24.91 199 VAL B O 1
ATOM 3107 N N . GLU A 1 200 ? 37.127 11.330 69.514 1.00 19.60 200 GLU B N 1
ATOM 3108 C CA . GLU A 1 200 ? 36.364 10.256 70.130 1.00 20.79 200 GLU B CA 1
ATOM 3109 C C . GLU A 1 200 ? 35.178 10.854 70.839 1.00 19.87 200 GLU B C 1
ATOM 3110 O O . GLU A 1 200 ? 35.316 11.840 71.575 1.00 20.54 200 GLU B O 1
ATOM 3122 N N . LYS A 1 201 ? 33.990 10.323 70.572 1.00 20.00 201 LYS B N 1
ATOM 3123 C CA . LYS A 1 201 ? 32.774 10.836 71.210 1.00 19.93 201 LYS B CA 1
ATOM 3124 C C . LYS A 1 201 ? 32.305 9.824 72.264 1.00 19.46 201 LYS B C 1
ATOM 3125 O O . LYS A 1 201 ? 32.282 8.590 71.999 1.00 20.82 201 LYS B O 1
ATOM 3144 N N . LEU A 1 202 ? 31.890 10.312 73.411 1.00 18.16 202 LEU B N 1
ATOM 3145 C CA . LEU A 1 202 ? 31.342 9.514 74.483 1.00 18.27 202 LEU B CA 1
ATOM 3146 C C . LEU A 1 202 ? 29.977 10.047 74.867 1.00 18.04 202 LEU B C 1
ATOM 3147 O O . LEU A 1 202 ? 29.760 11.269 74.874 1.00 17.42 202 LEU B O 1
ATOM 3163 N N . PRO A 1 203 ? 29.097 9.152 75.284 1.00 18.56 203 PRO B N 1
ATOM 3164 C CA . PRO A 1 203 ? 27.784 9.541 75.794 1.00 18.81 203 PRO B CA 1
ATOM 3165 C C . PRO A 1 203 ? 27.895 10.039 77.239 1.00 16.72 203 PRO B C 1
ATOM 3166 O O . PRO A 1 203 ? 28.776 9.619 77.975 1.00 16.06 203 PRO B O 1
ATOM 3177 N N . GLU A 1 204 ? 26.988 10.920 77.627 1.00 25.80 204 GLU B N 1
ATOM 3178 C CA . GLU A 1 204 ? 26.955 11.470 78.979 1.00 24.09 204 GLU B CA 1
ATOM 3179 C C . GLU A 1 204 ? 26.566 10.400 80.007 1.00 23.90 204 GLU B C 1
ATOM 3180 O O . GLU A 1 204 ? 25.755 9.535 79.719 1.00 24.54 204 GLU B O 1
ATOM 3192 N N . ILE A 1 205 ? 27.154 10.461 81.198 1.00 23.18 205 ILE B N 1
ATOM 3193 C CA . ILE A 1 205 ? 26.853 9.502 82.258 1.00 23.10 205 ILE B CA 1
ATOM 3194 C C . ILE A 1 205 ? 25.812 10.032 83.229 1.00 22.75 205 ILE B C 1
ATOM 3195 O O . ILE A 1 205 ? 25.542 11.220 83.259 1.00 22.18 205 ILE B O 1
ATOM 3211 N N . GLY A 1 206 ? 25.226 9.143 84.022 1.00 29.46 206 GLY B N 1
ATOM 3212 C CA . GLY A 1 206 ? 24.261 9.579 85.012 1.00 32.21 206 GLY B CA 1
ATOM 3213 C C . GLY A 1 206 ? 25.022 9.955 86.251 1.00 30.85 206 GLY B C 1
ATOM 3214 O O . GLY A 1 206 ? 25.847 9.180 86.735 1.00 31.73 206 GLY B O 1
ATOM 3218 N N . THR A 1 207 ? 24.737 11.139 86.760 1.00 28.03 207 THR B N 1
ATOM 3219 C CA . THR A 1 207 ? 25.451 11.625 87.934 1.00 28.67 207 THR B CA 1
ATOM 3220 C C . THR A 1 207 ? 24.674 12.794 88.554 1.00 29.96 207 THR B C 1
ATOM 3221 O O . THR A 1 207 ? 23.921 13.459 87.864 1.00 32.39 207 THR B O 1
ATOM 3232 N N . GLY A 1 208 ? 24.883 13.052 89.849 1.00 29.74 208 GLY B N 1
ATOM 3233 C CA . GLY A 1 208 ? 24.130 14.075 90.559 1.00 30.50 208 GLY B CA 1
ATOM 3234 C C . GLY A 1 208 ? 24.528 15.526 90.293 1.00 28.24 208 GLY B C 1
ATOM 3235 O O . GLY A 1 208 ? 25.653 15.828 89.897 1.00 26.32 208 GLY B O 1
ATOM 3239 N N . LYS A 1 209 ? 23.577 16.425 90.492 1.00 26.95 209 LYS B N 1
ATOM 3240 C CA . LYS A 1 209 ? 23.864 17.861 90.354 1.00 25.78 209 LYS B CA 1
ATOM 3241 C C . LYS A 1 209 ? 23.818 18.555 91.713 1.00 23.05 209 LYS B C 1
ATOM 3242 O O . LYS A 1 209 ? 23.379 17.978 92.690 1.00 24.36 209 LYS B O 1
ATOM 3278 N N . ALA A 1 211 ? 22.431 21.098 94.596 1.00 22.72 211 ALA B N 1
ATOM 3279 C CA . ALA A 1 211 ? 21.132 21.565 95.045 1.00 25.06 211 ALA B CA 1
ATOM 3280 C C . ALA A 1 211 ? 21.168 23.096 95.168 1.00 22.98 211 ALA B C 1
ATOM 3281 O O . ALA A 1 211 ? 21.120 23.653 96.270 1.00 22.40 211 ALA B O 1
ATOM 3288 N N . VAL A 1 212 ? 21.256 23.762 94.030 1.00 21.57 212 VAL B N 1
ATOM 3289 C CA . VAL A 1 212 ? 21.198 25.231 93.988 1.00 21.12 212 VAL B CA 1
ATOM 3290 C C . VAL A 1 212 ? 20.252 25.573 92.863 1.00 22.95 212 VAL B C 1
ATOM 3291 O O . VAL A 1 212 ? 20.217 24.858 91.874 1.00 24.99 212 VAL B O 1
ATOM 3304 N N . SER A 1 213 ? 19.464 26.633 93.019 1.00 22.09 213 SER B N 1
ATOM 3305 C CA . SER A 1 213 ? 18.537 27.047 91.972 1.00 21.14 213 SER B CA 1
ATOM 3306 C C . SER A 1 213 ? 18.998 28.361 91.396 1.00 20.10 213 SER B C 1
ATOM 3307 O O . SER A 1 213 ? 19.286 29.299 92.137 1.00 20.70 213 SER B O 1
ATOM 3315 N N . GLU A 1 214 ? 19.076 28.412 90.075 1.00 20.06 214 GLU B N 1
ATOM 3316 C CA . GLU A 1 214 ? 19.390 29.672 89.374 1.00 20.39 214 GLU B CA 1
ATOM 3317 C C . GLU A 1 214 ? 18.092 30.416 89.190 1.00 20.53 214 GLU B C 1
ATOM 3318 O O . GLU A 1 214 ? 17.239 29.973 88.439 1.00 24.70 214 GLU B O 1
ATOM 3330 N N . LEU A 1 215 ? 17.953 31.546 89.854 1.00 17.48 215 LEU B N 1
ATOM 3331 C CA . LEU A 1 215 ? 16.716 32.302 89.845 1.00 22.44 215 LEU B CA 1
ATOM 3332 C C . LEU A 1 215 ? 16.553 33.155 88.578 1.00 23.28 215 LEU B C 1
ATOM 3333 O O . LEU A 1 215 ? 15.455 33.209 88.016 1.00 21.95 215 LEU B O 1
ATOM 3349 N N . SER A 1 216 ? 17.627 33.808 88.144 1.00 21.90 216 SER B N 1
ATOM 3350 C CA . SER A 1 216 ? 17.538 34.787 87.076 1.00 19.18 216 SER B CA 1
ATOM 3351 C C . SER A 1 216 ? 18.923 35.133 86.588 1.00 18.29 216 SER B C 1
ATOM 3352 O O . SER A 1 216 ? 19.937 35.011 87.324 1.00 18.51 216 SER B O 1
ATOM 3360 N N . VAL A 1 217 ? 18.996 35.576 85.340 1.00 18.06 217 VAL B N 1
ATOM 3361 C CA . VAL A 1 217 ? 20.205 36.153 84.793 1.00 16.47 217 VAL B CA 1
ATOM 3362 C C . VAL A 1 217 ? 19.796 37.426 84.030 1.00 15.90 217 VAL B C 1
ATOM 3363 O O . VAL A 1 217 ? 18.805 37.406 83.291 1.00 16.71 217 VAL B O 1
ATOM 3376 N N . SER A 1 218 ? 20.533 38.490 84.255 1.00 16.00 218 SER B N 1
ATOM 3377 C CA . SER A 1 218 ? 20.289 39.766 83.573 1.00 17.46 218 SER B CA 1
ATOM 3378 C C . SER A 1 218 ? 21.562 40.410 83.094 1.00 15.46 218 SER B C 1
ATOM 3379 O O . SER A 1 218 ? 22.629 40.114 83.553 1.00 15.71 218 SER B O 1
ATOM 3387 N N . ILE A 1 219 ? 21.385 41.324 82.135 1.00 14.64 219 ILE B N 1
ATOM 3388 C CA A ILE A 1 219 ? 22.484 42.072 81.536 0.36 13.62 219 ILE B CA 1
ATOM 3389 C CA B ILE A 1 219 ? 22.473 42.071 81.518 0.64 13.57 219 ILE B CA 1
ATOM 3390 C C . ILE A 1 219 ? 22.328 43.548 81.854 1.00 13.52 219 ILE B C 1
ATOM 3391 O O . ILE A 1 219 ? 21.524 44.220 81.224 1.00 14.64 219 ILE B O 1
ATOM 3422 N N . PRO A 1 220 ? 23.127 44.047 82.792 1.00 13.28 220 PRO B N 1
ATOM 3423 C CA . PRO A 1 220 ? 23.066 45.486 83.084 1.00 16.58 220 PRO B CA 1
ATOM 3424 C C . PRO A 1 220 ? 23.479 46.356 81.886 1.00 15.62 220 PRO B C 1
ATOM 3425 O O . PRO A 1 220 ? 24.404 46.028 81.135 1.00 15.78 220 PRO B O 1
ATOM 3436 N N . LYS A 1 221 ? 22.774 47.470 81.705 1.00 16.24 221 LYS B N 1
ATOM 3437 C CA . LYS A 1 221 ? 23.169 48.395 80.655 1.00 17.36 221 LYS B CA 1
ATOM 3438 C C . LYS A 1 221 ? 24.492 49.019 80.996 1.00 16.78 221 LYS B C 1
ATOM 3439 O O . LYS A 1 221 ? 24.804 49.239 82.171 1.00 19.04 221 LYS B O 1
ATOM 3458 N N . VAL A 1 222 ? 25.275 49.310 79.949 1.00 14.84 222 VAL B N 1
ATOM 3459 C CA . VAL A 1 222 ? 26.564 49.969 80.038 1.00 13.22 222 VAL B CA 1
ATOM 3460 C C . VAL A 1 222 ? 26.468 51.214 79.148 1.00 14.70 222 VAL B C 1
ATOM 3461 O O . VAL A 1 222 ? 26.657 51.158 77.937 1.00 16.27 222 VAL B O 1
ATOM 3474 N N . GLU A 1 223 ? 26.157 52.345 79.773 1.00 16.80 223 GLU B N 1
ATOM 3475 C CA . GLU A 1 223 ? 26.072 53.593 79.016 1.00 19.13 223 GLU B CA 1
ATOM 3476 C C . GLU A 1 223 ? 26.313 54.766 79.948 1.00 19.82 223 GLU B C 1
ATOM 3477 O O . GLU A 1 223 ? 25.428 55.161 80.714 1.00 21.48 223 GLU B O 1
ATOM 3489 N N . SER A 1 224 ? 27.494 55.347 79.828 1.00 17.52 224 SER B N 1
ATOM 3490 C CA . SER A 1 224 ? 27.915 56.431 80.704 1.00 16.33 224 SER B CA 1
ATOM 3491 C C . SER A 1 224 ? 27.612 57.803 80.113 1.00 18.39 224 SER B C 1
ATOM 3492 O O . SER A 1 224 ? 27.835 58.784 80.799 1.00 19.53 224 SER B O 1
ATOM 3500 N N . ASN A 1 225 ? 27.183 57.883 78.852 1.00 18.36 225 ASN B N 1
ATOM 3501 C CA . ASN A 1 225 ? 26.952 59.206 78.235 1.00 18.81 225 ASN B CA 1
ATOM 3502 C C . ASN A 1 225 ? 28.191 60.077 78.277 1.00 17.85 225 ASN B C 1
ATOM 3503 O O . ASN A 1 225 ? 28.160 61.250 78.663 1.00 20.93 225 ASN B O 1
ATOM 3514 N N . CYS A 1 226 ? 29.266 59.511 77.782 1.00 15.01 226 CYS B N 1
ATOM 3515 C CA . CYS A 1 226 ? 30.577 60.121 77.798 1.00 13.86 226 CYS B CA 1
ATOM 3516 C C . CYS A 1 226 ? 30.576 61.464 77.160 1.00 15.75 226 CYS B C 1
ATOM 3517 O O . CYS A 1 226 ? 29.966 61.651 76.117 1.00 18.49 226 CYS B O 1
ATOM 3525 N N . GLU A 1 227 ? 31.270 62.383 77.810 1.00 14.97 227 GLU B N 1
ATOM 3526 C CA . GLU A 1 227 ? 31.527 63.685 77.271 1.00 16.59 227 GLU B CA 1
ATOM 3527 C C . GLU A 1 227 ? 32.740 63.600 76.372 1.00 14.97 227 GLU B C 1
ATOM 3528 O O . GLU A 1 227 ? 33.867 63.507 76.845 1.00 14.16 227 GLU B O 1
ATOM 3540 N N . LEU A 1 228 ? 32.502 63.596 75.076 1.00 15.71 228 LEU B N 1
ATOM 3541 C CA . LEU A 1 228 ? 33.608 63.558 74.127 1.00 17.10 228 LEU B CA 1
ATOM 3542 C C . LEU A 1 228 ? 34.189 64.945 73.895 1.00 19.30 228 LEU B C 1
ATOM 3543 O O . LEU A 1 228 ? 33.463 65.866 73.545 1.00 25.17 228 LEU B O 1
ATOM 3559 N N . ILE A 1 229 ? 35.490 65.073 74.112 1.00 16.05 229 ILE B N 1
ATOM 3560 C CA . ILE A 1 229 ? 36.192 66.346 73.948 1.00 17.33 229 ILE B CA 1
ATOM 3561 C C . ILE A 1 229 ? 36.778 66.432 72.541 1.00 19.44 229 ILE B C 1
ATOM 3562 O O . ILE A 1 229 ? 37.664 65.658 72.211 1.00 17.31 229 ILE B O 1
ATOM 3578 N N . PRO A 1 230 ? 36.307 67.393 71.723 1.00 23.45 230 PRO B N 1
ATOM 3579 C CA . PRO A 1 230 ? 36.831 67.557 70.355 1.00 24.56 230 PRO B CA 1
ATOM 3580 C C . PRO A 1 230 ? 38.361 67.576 70.335 1.00 22.80 230 PRO B C 1
ATOM 3581 O O . PRO A 1 230 ? 38.942 68.353 71.072 1.00 21.11 230 PRO B O 1
ATOM 3592 N N . ALA A 1 231 ? 38.998 66.730 69.529 1.00 23.45 231 ALA B N 1
ATOM 3593 C CA . ALA A 1 231 ? 40.453 66.554 69.629 1.00 22.49 231 ALA B CA 1
ATOM 3594 C C . ALA A 1 231 ? 41.172 66.746 68.303 1.00 24.89 231 ALA B C 1
ATOM 3595 O O . ALA A 1 231 ? 42.280 66.244 68.120 1.00 26.53 231 ALA B O 1
ATOM 3602 N N . GLU A 1 232 ? 40.546 67.503 67.400 1.00 26.83 232 GLU B N 1
ATOM 3603 C CA . GLU A 1 232 ? 41.218 67.946 66.170 1.00 31.03 232 GLU B CA 1
ATOM 3604 C C . GLU A 1 232 ? 42.514 68.684 66.507 1.00 28.76 232 GLU B C 1
ATOM 3605 O O . GLU A 1 232 ? 43.500 68.626 65.754 1.00 30.63 232 GLU B O 1
ATOM 3617 N N . ASP A 1 233 ? 42.480 69.394 67.630 1.00 25.35 233 ASP B N 1
ATOM 3618 C CA . ASP A 1 233 ? 43.627 70.125 68.165 1.00 26.80 233 ASP B CA 1
ATOM 3619 C C . ASP A 1 233 ? 43.871 69.564 69.554 1.00 24.88 233 ASP B C 1
ATOM 3620 O O . ASP A 1 233 ? 43.066 69.778 70.455 1.00 24.47 233 ASP B O 1
ATOM 3646 N N . ASP A 1 235 ? 46.219 70.005 71.866 1.00 20.06 235 ASP B N 1
ATOM 3647 C CA . ASP A 1 235 ? 46.508 70.937 72.960 1.00 20.40 235 ASP B CA 1
ATOM 3648 C C . ASP A 1 235 ? 45.228 71.568 73.497 1.00 19.50 235 ASP B C 1
ATOM 3649 O O . ASP A 1 235 ? 45.063 71.732 74.704 1.00 17.90 235 ASP B O 1
ATOM 3658 N N . ASP A 1 236 ? 44.316 71.932 72.612 1.00 21.17 236 ASP B N 1
ATOM 3659 C CA . ASP A 1 236 ? 43.048 72.436 73.105 1.00 22.25 236 ASP B CA 1
ATOM 3660 C C . ASP A 1 236 ? 42.296 71.322 73.848 1.00 19.03 236 ASP B C 1
ATOM 3661 O O . ASP A 1 236 ? 41.673 71.560 74.883 1.00 18.70 236 ASP B O 1
ATOM 3670 N N . ALA A 1 237 ? 42.329 70.102 73.322 1.00 17.38 237 ALA B N 1
ATOM 3671 C CA . ALA A 1 237 ? 41.561 69.026 73.952 1.00 16.53 237 ALA B CA 1
ATOM 3672 C C . ALA A 1 237 ? 42.015 68.810 75.404 1.00 15.63 237 ALA B C 1
ATOM 3673 O O . ALA A 1 237 ? 41.180 68.613 76.272 1.00 14.94 237 ALA B O 1
ATOM 3680 N N . VAL A 1 238 ? 43.319 68.819 75.656 1.00 15.87 238 VAL B N 1
ATOM 3681 C CA . VAL A 1 238 ? 43.779 68.541 77.015 1.00 16.37 238 VAL B CA 1
ATOM 3682 C C . VAL A 1 238 ? 43.548 69.737 77.903 1.00 15.73 238 VAL B C 1
ATOM 3683 O O . VAL A 1 238 ? 43.346 69.580 79.106 1.00 14.98 238 VAL B O 1
ATOM 3696 N N . ARG A 1 239 ? 43.532 70.937 77.308 1.00 15.61 239 ARG B N 1
ATOM 3697 C CA . ARG A 1 239 ? 43.194 72.151 78.081 1.00 15.57 239 ARG B CA 1
ATOM 3698 C C . ARG A 1 239 ? 41.748 72.045 78.568 1.00 15.21 239 ARG B C 1
ATOM 3699 O O . ARG A 1 239 ? 41.432 72.293 79.738 1.00 15.48 239 ARG B O 1
ATOM 3720 N N . VAL A 1 240 ? 40.855 71.647 77.683 1.00 15.13 240 VAL B N 1
ATOM 3721 C CA . VAL A 1 240 ? 39.469 71.466 78.054 1.00 15.08 240 VAL B CA 1
ATOM 3722 C C . VAL A 1 240 ? 39.314 70.348 79.103 1.00 14.71 240 VAL B C 1
ATOM 3723 O O . VAL A 1 240 ? 38.560 70.476 80.065 1.00 14.50 240 VAL B O 1
ATOM 3736 N N . LEU A 1 241 ? 40.036 69.256 78.900 1.00 14.19 241 LEU B N 1
ATOM 3737 C CA . LEU A 1 241 ? 39.946 68.130 79.850 1.00 14.55 241 LEU B CA 1
ATOM 3738 C C . LEU A 1 241 ? 40.352 68.574 81.257 1.00 14.31 241 LEU B C 1
ATOM 3739 O O . LEU A 1 241 ? 39.632 68.324 82.237 1.00 13.20 241 LEU B O 1
ATOM 3755 N N . LEU A 1 242 ? 41.489 69.269 81.362 1.00 14.92 242 LEU B N 1
ATOM 3756 C CA . LEU A 1 242 ? 41.923 69.730 82.689 1.00 14.94 242 LEU B CA 1
ATOM 3757 C C . LEU A 1 242 ? 40.950 70.714 83.284 1.00 15.52 242 LEU B C 1
ATOM 3758 O O . LEU A 1 242 ? 40.711 70.643 84.525 1.00 16.21 242 LEU B O 1
ATOM 3774 N N . ARG A 1 243 ? 40.381 71.630 82.479 1.00 14.43 243 ARG B N 1
ATOM 3775 C CA . ARG A 1 243 ? 39.345 72.513 83.009 1.00 14.83 243 ARG B CA 1
ATOM 3776 C C . ARG A 1 243 ? 38.129 71.748 83.553 1.00 14.67 243 ARG B C 1
ATOM 3777 O O . ARG A 1 243 ? 37.638 72.050 84.637 1.00 15.12 243 ARG B O 1
ATOM 3798 N N . ARG A 1 244 ? 37.666 70.761 82.796 1.00 14.20 244 ARG B N 1
ATOM 3799 C CA . ARG A 1 244 ? 36.486 69.986 83.200 1.00 14.42 244 ARG B CA 1
ATOM 3800 C C . ARG A 1 244 ? 36.790 69.151 84.454 1.00 13.91 244 ARG B C 1
ATOM 3801 O O . ARG A 1 244 ? 35.935 69.045 85.335 1.00 14.25 244 ARG B O 1
ATOM 3822 N N . LEU A 1 245 ? 38.000 68.605 84.548 1.00 14.01 245 LEU B N 1
ATOM 3823 C CA . LEU A 1 245 ? 38.380 67.806 85.727 1.00 14.80 245 LEU B CA 1
ATOM 3824 C C . LEU A 1 245 ? 38.412 68.689 86.943 1.00 15.59 245 LEU B C 1
ATOM 3825 O O . LEU A 1 245 ? 37.986 68.276 88.053 1.00 16.60 245 LEU B O 1
ATOM 3841 N N . LYS A 1 246 ? 38.897 69.910 86.748 1.00 14.96 246 LYS B N 1
ATOM 3842 C CA . LYS A 1 246 ? 38.866 70.925 87.821 1.00 15.79 246 LYS B CA 1
ATOM 3843 C C . LYS A 1 246 ? 37.449 71.278 88.232 1.00 16.31 246 LYS B C 1
ATOM 3844 O O . LYS A 1 246 ? 37.129 71.300 89.419 1.00 17.91 246 LYS B O 1
ATOM 3863 N N . GLU A 1 247 ? 36.598 71.533 87.265 1.00 16.07 247 GLU B N 1
ATOM 3864 C CA . GLU A 1 247 ? 35.232 71.956 87.521 1.00 16.82 247 GLU B CA 1
ATOM 3865 C C . GLU A 1 247 ? 34.459 70.899 88.264 1.00 16.92 247 GLU B C 1
ATOM 3866 O O . GLU A 1 247 ? 33.660 71.209 89.171 1.00 17.99 247 GLU B O 1
ATOM 3878 N N . GLU A 1 248 ? 34.681 69.647 87.870 1.00 15.94 248 GLU B N 1
ATOM 3879 C CA . GLU A 1 248 ? 33.987 68.515 88.474 1.00 16.31 248 GLU B CA 1
ATOM 3880 C C . GLU A 1 248 ? 34.679 67.971 89.738 1.00 17.14 248 GLU B C 1
ATOM 3881 O O . GLU A 1 248 ? 34.223 67.010 90.302 1.00 17.84 248 GLU B O 1
ATOM 3893 N N . ARG A 1 249 ? 35.743 68.638 90.194 1.00 16.98 249 ARG B N 1
ATOM 3894 C CA . ARG A 1 249 ? 36.471 68.306 91.424 1.00 19.38 249 ARG B CA 1
ATOM 3895 C C . ARG A 1 249 ? 37.094 66.900 91.435 1.00 20.24 249 ARG B C 1
ATOM 3896 O O . ARG A 1 249 ? 37.117 66.210 92.473 1.00 24.17 249 ARG B O 1
ATOM 3917 N N . TYR A 1 250 ? 37.578 66.455 90.272 1.00 16.61 250 TYR B N 1
ATOM 3918 C CA . TYR A 1 250 ? 38.254 65.185 90.124 1.00 17.40 250 TYR B CA 1
ATOM 3919 C C . TYR A 1 250 ? 39.762 65.357 90.165 1.00 20.44 250 TYR B C 1
ATOM 3920 O O . TYR A 1 250 ? 40.494 64.431 90.517 1.00 22.93 250 TYR B O 1
ATOM 3938 N N . LEU A 1 251 ? 40.236 66.539 89.788 1.00 20.25 251 LEU B N 1
ATOM 3939 C CA . LEU A 1 251 ? 41.684 66.791 89.648 1.00 27.91 251 LEU B CA 1
ATOM 3940 C C . LEU A 1 251 ? 41.894 68.287 89.738 1.00 39.68 251 LEU B C 1
ATOM 3941 O O . LEU A 1 251 ? 41.397 68.913 90.678 1.00 50.76 251 LEU B O 1
ATOM 3976 N N . LYS B 2 2 ? 25.465 27.462 111.169 1.00 21.32 2 LYS A N 1
ATOM 3977 C CA . LYS B 2 2 ? 26.794 27.212 111.688 1.00 18.88 2 LYS A CA 1
ATOM 3978 C C . LYS B 2 2 ? 27.809 27.460 110.608 1.00 18.46 2 LYS A C 1
ATOM 3979 O O . LYS B 2 2 ? 27.786 26.773 109.590 1.00 19.34 2 LYS A O 1
ATOM 3998 N N . THR B 2 3 ? 28.692 28.427 110.840 1.00 17.50 3 THR A N 1
ATOM 3999 C CA . THR B 2 3 ? 29.534 28.956 109.803 1.00 16.52 3 THR A CA 1
ATOM 4000 C C . THR B 2 3 ? 31.005 28.826 110.153 1.00 16.09 3 THR A C 1
ATOM 4001 O O . THR B 2 3 ? 31.416 29.150 111.275 1.00 15.77 3 THR A O 1
ATOM 4012 N N . LEU B 2 4 ? 31.781 28.450 109.144 1.00 15.55 4 LEU A N 1
ATOM 4013 C CA . LEU B 2 4 ? 33.234 28.340 109.258 1.00 15.17 4 LEU A CA 1
ATOM 4014 C C . LEU B 2 4 ? 33.888 29.204 108.200 1.00 15.15 4 LEU A C 1
ATOM 4015 O O . LEU B 2 4 ? 33.666 29.003 106.994 1.00 14.79 4 LEU A O 1
ATOM 4031 N N . ILE B 2 5 ? 34.711 30.137 108.635 1.00 16.26 5 ILE A N 1
ATOM 4032 C CA . ILE B 2 5 ? 35.566 30.926 107.742 1.00 15.57 5 ILE A CA 1
ATOM 4033 C C . ILE B 2 5 ? 36.933 30.255 107.644 1.00 15.44 5 ILE A C 1
ATOM 4034 O O . ILE B 2 5 ? 37.506 29.879 108.675 1.00 16.64 5 ILE A O 1
ATOM 4050 N N . ILE B 2 6 ? 37.445 30.073 106.438 1.00 14.23 6 ILE A N 1
ATOM 4051 C CA . ILE B 2 6 ? 38.803 29.517 106.259 1.00 14.85 6 ILE A CA 1
ATOM 4052 C C . ILE B 2 6 ? 39.635 30.493 105.460 1.00 16.12 6 ILE A C 1
ATOM 4053 O O . ILE B 2 6 ? 39.315 30.777 104.279 1.00 17.49 6 ILE A O 1
ATOM 4069 N N . GLU B 2 7 ? 40.689 31.018 106.072 1.00 14.89 7 GLU A N 1
ATOM 4070 C CA . GLU B 2 7 ? 41.467 32.081 105.465 1.00 16.65 7 GLU A CA 1
ATOM 4071 C C . GLU B 2 7 ? 42.817 32.232 106.143 1.00 16.26 7 GLU A C 1
ATOM 4072 O O . GLU B 2 7 ? 43.015 31.710 107.225 1.00 18.43 7 GLU A O 1
ATOM 4084 N N . THR B 2 8 ? 43.770 32.880 105.479 1.00 17.03 8 THR A N 1
ATOM 4085 C CA . THR B 2 8 ? 45.002 33.347 106.138 1.00 18.55 8 THR A CA 1
ATOM 4086 C C . THR B 2 8 ? 44.676 34.395 107.198 1.00 20.52 8 THR A C 1
ATOM 4087 O O . THR B 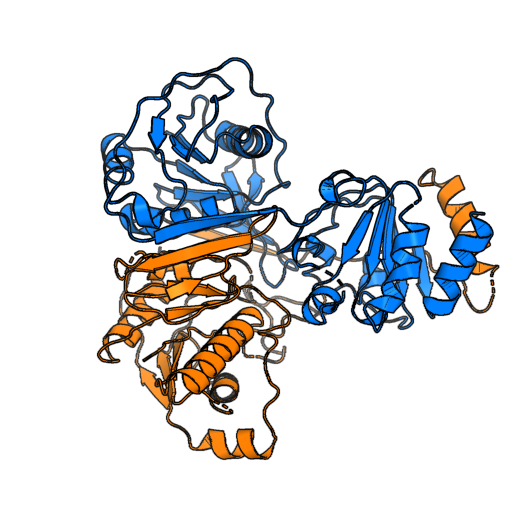2 8 ? 43.571 34.899 107.238 1.00 20.80 8 THR A O 1
ATOM 4098 N N . ALA B 2 9 ? 45.666 34.767 108.014 1.00 22.18 9 ALA A N 1
ATOM 4099 C CA . ALA B 2 9 ? 45.482 35.726 109.101 1.00 23.62 9 ALA A CA 1
ATOM 4100 C C . ALA B 2 9 ? 45.272 37.190 108.637 1.00 27.22 9 ALA A C 1
ATOM 4101 O O . ALA B 2 9 ? 45.076 38.075 109.467 1.00 35.23 9 ALA A O 1
ATOM 4108 N N . ASN B 2 10 ? 45.233 37.418 107.331 1.00 20.22 10 ASN A N 1
ATOM 4109 C CA . ASN B 2 10 ? 45.103 38.746 106.728 1.00 20.63 10 ASN A CA 1
ATOM 4110 C C . ASN B 2 10 ? 43.807 39.481 107.148 1.00 19.55 10 ASN A C 1
ATOM 4111 O O . ASN B 2 10 ? 42.728 39.030 106.820 1.00 19.83 10 ASN A O 1
ATOM 4122 N N . ALA B 2 11 ? 43.913 40.610 107.854 1.00 22.27 11 ALA A N 1
ATOM 4123 C CA . ALA B 2 11 ? 42.716 41.229 108.437 1.00 26.21 11 ALA A CA 1
ATOM 4124 C C . ALA B 2 11 ? 41.748 41.788 107.359 1.00 22.23 11 ALA A C 1
ATOM 4125 O O . ALA B 2 11 ? 40.523 41.835 107.563 1.00 22.41 11 ALA A O 1
ATOM 4132 N N . LYS B 2 12 ? 42.282 42.229 106.223 1.00 23.18 12 LYS A N 1
ATOM 4133 C CA . LYS B 2 12 ? 41.430 42.775 105.171 1.00 27.30 12 LYS A CA 1
ATOM 4134 C C . LYS B 2 12 ? 40.549 41.668 104.606 1.00 25.11 12 LYS A C 1
ATOM 4135 O O . LYS B 2 12 ? 39.327 41.814 104.452 1.00 26.93 12 LYS A O 1
ATOM 4154 N N . ILE B 2 13 ? 41.148 40.516 104.356 1.00 21.14 13 ILE A N 1
ATOM 4155 C CA . ILE B 2 13 ? 40.394 39.443 103.721 1.00 18.79 13 ILE A CA 1
ATOM 4156 C C . ILE B 2 13 ? 39.484 38.792 104.751 1.00 18.97 13 ILE A C 1
ATOM 4157 O O . ILE B 2 13 ? 38.284 38.557 104.501 1.00 18.65 13 ILE A O 1
ATOM 4173 N N . LEU B 2 14 ? 40.032 38.505 105.931 1.00 18.56 14 LEU A N 1
ATOM 4174 C CA . LEU B 2 14 ? 39.175 37.982 107.010 1.00 18.92 14 LEU A CA 1
ATOM 4175 C C . LEU B 2 14 ? 37.998 38.886 107.284 1.00 18.63 14 LEU A C 1
ATOM 4176 O O . LEU B 2 14 ? 36.891 38.427 107.487 1.00 19.54 14 LEU A O 1
ATOM 4192 N N . GLY B 2 15 ? 38.236 40.189 107.312 1.00 18.08 15 GLY A N 1
ATOM 4193 C CA . GLY B 2 15 ? 37.171 41.136 107.562 1.00 19.57 15 GLY A CA 1
ATOM 4194 C C . GLY B 2 15 ? 36.064 41.027 106.517 1.00 18.49 15 GLY A C 1
ATOM 4195 O O . GLY B 2 15 ? 34.905 41.186 106.850 1.00 18.29 15 GLY A O 1
ATOM 4199 N N . GLU B 2 16 ? 36.425 40.806 105.257 1.00 16.83 16 GLU A N 1
ATOM 4200 C CA . GLU B 2 16 ? 35.406 40.706 104.197 1.00 16.83 16 GLU A CA 1
ATOM 4201 C C . GLU B 2 16 ? 34.584 39.442 104.459 1.00 16.01 16 GLU A C 1
ATOM 4202 O O . GLU B 2 16 ? 33.362 39.428 104.327 1.00 15.50 16 GLU A O 1
ATOM 4214 N N . LEU B 2 17 ? 35.241 38.371 104.868 1.00 15.90 17 LEU A N 1
ATOM 4215 C CA . LEU B 2 17 ? 34.512 37.121 105.128 1.00 16.41 17 LEU A CA 1
ATOM 4216 C C . LEU B 2 17 ? 33.627 37.230 106.367 1.00 16.82 17 LEU A C 1
ATOM 4217 O O . LEU B 2 17 ? 32.508 36.705 106.383 1.00 15.94 17 LEU A O 1
ATOM 4233 N N . VAL B 2 18 ? 34.086 37.953 107.384 1.00 17.69 18 VAL A N 1
ATOM 4234 C CA . VAL B 2 18 ? 33.221 38.228 108.548 1.00 17.29 18 VAL A CA 1
ATOM 4235 C C . VAL B 2 18 ? 31.965 39.013 108.149 1.00 17.73 18 VAL A C 1
ATOM 4236 O O . VAL B 2 18 ? 30.881 38.697 108.625 1.00 18.37 18 VAL A O 1
ATOM 4249 N N . THR B 2 19 ? 32.110 40.074 107.332 1.00 16.38 19 THR A N 1
ATOM 4250 C CA . THR B 2 19 ? 30.944 40.763 106.835 1.00 17.13 19 THR A CA 1
ATOM 4251 C C . THR B 2 19 ? 29.936 39.816 106.207 1.00 15.55 19 THR A C 1
ATOM 4252 O O . THR B 2 19 ? 28.740 39.916 106.488 1.00 15.63 19 THR A O 1
ATOM 4263 N N . VAL B 2 20 ? 30.395 38.940 105.333 1.00 14.49 20 VAL A N 1
ATOM 4264 C CA . VAL B 2 20 ? 29.529 38.004 104.657 1.00 14.70 20 VAL A CA 1
ATOM 4265 C C . VAL B 2 20 ? 28.880 37.079 105.706 1.00 15.58 20 VAL A C 1
ATOM 4266 O O . VAL B 2 20 ? 27.657 36.867 105.665 1.00 16.81 20 VAL A O 1
ATOM 4279 N N . SER B 2 21 ? 29.677 36.621 106.674 1.00 15.98 21 SER A N 1
ATOM 4280 C CA . SER B 2 21 ? 29.147 35.680 107.670 1.00 16.93 21 SER A CA 1
ATOM 4281 C C . SER B 2 21 ? 27.986 36.282 108.429 1.00 18.02 21 SER A C 1
ATOM 4282 O O . SER B 2 21 ? 27.071 35.551 108.853 1.00 18.45 21 SER A O 1
ATOM 4290 N N . ARG B 2 22 ? 28.019 37.608 108.636 1.00 17.56 22 ARG A N 1
ATOM 4291 C CA . ARG B 2 22 ? 26.996 38.228 109.468 1.00 18.44 22 ARG A CA 1
ATOM 4292 C C . ARG B 2 22 ? 25.612 38.158 108.803 1.00 18.71 22 ARG A C 1
ATOM 4293 O O . ARG B 2 22 ? 24.584 38.339 109.476 1.00 22.56 22 ARG A O 1
ATOM 4314 N N . LEU B 2 23 ? 25.553 37.908 107.505 1.00 16.64 23 LEU A N 1
ATOM 4315 C CA . LEU B 2 23 ? 24.313 37.779 106.796 1.00 18.56 23 LEU A CA 1
ATOM 4316 C C . LEU B 2 23 ? 23.640 36.473 107.155 1.00 19.17 23 LEU A C 1
ATOM 4317 O O . LEU B 2 23 ? 22.412 36.328 107.058 1.00 20.28 23 LEU A O 1
ATOM 4333 N N . PHE B 2 24 ? 24.452 35.533 107.592 1.00 20.37 24 PHE A N 1
ATOM 4334 C CA . PHE B 2 24 ? 23.996 34.163 107.798 1.00 20.56 24 PHE A CA 1
ATOM 4335 C C . PHE B 2 24 ? 23.865 33.735 109.266 1.00 22.03 24 PHE A C 1
ATOM 4336 O O . PHE B 2 24 ? 23.361 32.632 109.592 1.00 22.67 24 PHE A O 1
ATOM 4353 N N . GLY B 2 25 ? 24.413 34.545 110.160 1.00 21.61 25 GLY A N 1
ATOM 4354 C CA . GLY B 2 25 ? 24.434 34.182 111.572 1.00 21.94 25 GLY A CA 1
ATOM 4355 C C . GLY B 2 25 ? 25.333 35.111 112.351 1.00 21.51 25 GLY A C 1
ATOM 4356 O O . GLY B 2 25 ? 25.913 36.039 111.783 1.00 23.20 25 GLY A O 1
ATOM 4360 N N . GLN B 2 26 ? 25.440 34.857 113.633 1.00 20.13 26 GLN A N 1
ATOM 4361 C CA . GLN B 2 26 ? 26.060 35.793 114.572 1.00 25.85 26 GLN A CA 1
ATOM 4362 C C . GLN B 2 26 ? 27.450 35.384 115.047 1.00 29.61 26 GLN A C 1
ATOM 4363 O O . GLN B 2 26 ? 28.175 36.204 115.617 1.00 34.38 26 GLN A O 1
ATOM 4377 N N . ALA B 2 27 ? 27.813 34.126 114.875 1.00 29.30 27 ALA A N 1
ATOM 4378 C CA . ALA B 2 27 ? 29.010 33.637 115.561 1.00 31.70 27 ALA A CA 1
ATOM 4379 C C . ALA B 2 27 ? 29.790 32.665 114.700 1.00 26.18 27 ALA A C 1
ATOM 4380 O O . ALA B 2 27 ? 29.711 31.444 114.913 1.00 27.55 27 ALA A O 1
ATOM 4387 N N . PRO B 2 28 ? 30.543 33.199 113.729 1.00 24.02 28 PRO A N 1
ATOM 4388 C CA . PRO B 2 28 ? 31.326 32.239 112.944 1.00 19.12 28 PRO A CA 1
ATOM 4389 C C . PRO B 2 28 ? 32.550 31.747 113.671 1.00 18.83 28 PRO A C 1
ATOM 4390 O O . PRO B 2 28 ? 33.072 32.411 114.589 1.00 20.87 28 PRO A O 1
ATOM 4401 N N . ASP B 2 29 ? 32.947 30.534 113.331 1.00 17.12 29 ASP A N 1
ATOM 4402 C CA . ASP B 2 29 ? 34.252 30.003 113.705 1.00 18.16 29 ASP A CA 1
ATOM 4403 C C . ASP B 2 29 ? 35.261 30.215 112.573 1.00 16.53 29 ASP A C 1
ATOM 4404 O O . ASP B 2 29 ? 34.871 30.529 111.433 1.00 16.20 29 ASP A O 1
ATOM 4413 N N . VAL B 2 30 ? 36.547 30.015 112.857 1.00 15.94 30 VAL A N 1
ATOM 4414 C CA A VAL B 2 30 ? 37.558 30.270 111.844 0.33 16.45 30 VAL A CA 1
ATOM 4415 C CA B VAL B 2 30 ? 37.599 30.305 111.880 0.67 16.46 30 VAL A CA 1
ATOM 4416 C C . VAL B 2 30 ? 38.650 29.221 111.897 1.00 16.80 30 VAL A C 1
ATOM 4417 O O . VAL B 2 30 ? 38.999 28.746 112.969 1.00 18.43 30 VAL A O 1
ATOM 4442 N N . VAL B 2 31 ? 39.122 28.826 110.702 1.00 16.95 31 VAL A N 1
ATOM 4443 C CA . VAL B 2 31 ? 40.333 28.043 110.558 1.00 15.95 31 VAL A CA 1
ATOM 4444 C C . VAL B 2 31 ? 41.328 28.997 109.878 1.00 16.08 31 VAL A C 1
ATOM 4445 O O . VAL B 2 31 ? 41.059 29.451 108.768 1.00 18.08 31 VAL A O 1
ATOM 4458 N N . VAL B 2 32 ? 42.418 29.329 110.560 1.00 15.25 32 VAL A N 1
ATOM 4459 C CA . VAL B 2 32 ? 43.507 30.108 109.994 1.00 15.77 32 VAL A CA 1
ATOM 4460 C C . VAL B 2 32 ? 44.493 29.193 109.273 1.00 17.08 32 VAL A C 1
ATOM 4461 O O . VAL B 2 32 ? 44.969 28.213 109.804 1.00 18.00 32 VAL A O 1
ATOM 4474 N N . LEU B 2 33 ? 44.802 29.555 108.043 1.00 17.65 33 LEU A N 1
ATOM 4475 C CA . LEU B 2 33 ? 45.803 28.872 107.241 1.00 17.99 33 LEU A CA 1
ATOM 4476 C C . LEU B 2 33 ? 47.093 29.673 107.371 1.00 18.69 33 LEU A C 1
ATOM 4477 O O . LEU B 2 33 ? 47.144 30.829 106.988 1.00 21.01 33 LEU A O 1
ATOM 4493 N N . GLY B 2 34 ? 48.118 29.051 107.923 1.00 18.78 34 GLY A N 1
ATOM 4494 C CA . GLY B 2 34 ? 49.426 29.667 108.052 1.00 21.11 34 GLY A CA 1
ATOM 4495 C C . GLY B 2 34 ? 49.624 30.452 109.339 1.00 23.54 34 GLY A C 1
ATOM 4496 O O . GLY B 2 34 ? 48.905 30.255 110.313 1.00 22.89 34 GLY A O 1
ATOM 4500 N N . SER B 2 35 ? 50.617 31.338 109.343 1.00 26.80 35 SER A N 1
ATOM 4501 C CA . SER B 2 35 ? 51.013 32.014 110.552 1.00 28.11 35 SER A CA 1
ATOM 4502 C C . SER B 2 35 ? 50.328 33.372 110.677 1.00 26.47 35 SER A C 1
ATOM 4503 O O . SER B 2 35 ? 49.731 33.890 109.703 1.00 29.16 35 SER A O 1
ATOM 4511 N N . GLY B 2 36 ? 50.394 33.926 111.883 1.00 25.99 36 GLY A N 1
ATOM 4512 C CA . GLY B 2 36 ? 49.953 35.279 112.146 1.00 33.05 36 GLY A CA 1
ATOM 4513 C C . GLY B 2 36 ? 48.816 35.308 113.157 1.00 27.95 36 GLY A C 1
ATOM 4514 O O . GLY B 2 36 ? 47.912 34.468 113.118 1.00 23.96 36 GLY A O 1
ATOM 4518 N N . GLU B 2 37 ? 48.872 36.281 114.058 1.00 25.93 37 GLU A N 1
ATOM 4519 C CA . GLU B 2 37 ? 47.856 36.424 115.069 1.00 25.73 37 GLU A CA 1
ATOM 4520 C C . GLU B 2 37 ? 46.509 36.531 114.408 1.00 26.01 37 GLU A C 1
ATOM 4521 O O . GLU B 2 37 ? 46.395 37.150 113.349 1.00 27.87 37 GLU A O 1
ATOM 4533 N N . LEU B 2 38 ? 45.504 35.903 115.025 1.00 26.20 38 LEU A N 1
ATOM 4534 C CA . LEU B 2 38 ? 44.123 36.000 114.568 1.00 24.88 38 LEU A CA 1
ATOM 4535 C C . LEU B 2 38 ? 43.387 37.152 115.234 1.00 26.16 38 LEU A C 1
ATOM 4536 O O . LEU B 2 38 ? 43.185 37.157 116.456 1.00 26.78 38 LEU A O 1
ATOM 4552 N N . GLN B 2 39 ? 42.988 38.125 114.429 1.00 26.15 39 GLN A N 1
ATOM 4553 C CA . GLN B 2 39 ? 42.270 39.278 114.935 1.00 25.94 39 GLN A CA 1
ATOM 4554 C C . GLN B 2 39 ? 40.764 39.022 114.866 1.00 24.54 39 GLN A C 1
ATOM 4555 O O . GLN B 2 39 ? 40.294 38.408 113.897 1.00 22.96 39 GLN A O 1
ATOM 4569 N N . GLY B 2 40 ? 40.031 39.541 115.859 1.00 28.05 40 GLY A N 1
ATOM 4570 C CA . GLY B 2 40 ? 38.598 39.340 115.968 1.00 29.19 40 GLY A CA 1
ATOM 4571 C C . GLY B 2 40 ? 38.306 38.366 117.084 1.00 29.87 40 GLY A C 1
ATOM 4572 O O . GLY B 2 40 ? 39.216 37.719 117.587 1.00 29.01 40 GLY A O 1
ATOM 4576 N N . SER B 2 41 ? 37.036 38.291 117.481 1.00 30.83 41 SER A N 1
ATOM 4577 C CA . SER B 2 41 ? 36.608 37.421 118.565 1.00 33.76 41 SER A CA 1
ATOM 4578 C C . SER B 2 41 ? 35.628 36.381 118.064 1.00 36.38 41 SER A C 1
ATOM 4579 O O . SER B 2 41 ? 34.516 36.723 117.660 1.00 37.96 41 SER A O 1
ATOM 4587 N N . TYR B 2 42 ? 36.049 35.116 118.079 1.00 34.66 42 TYR A N 1
ATOM 4588 C CA . TYR B 2 42 ? 35.257 34.029 117.523 1.00 27.79 42 TYR A CA 1
ATOM 4589 C C . TYR B 2 42 ? 34.967 33.001 118.604 1.00 28.65 42 TYR A C 1
ATOM 4590 O O . TYR B 2 42 ? 35.761 32.831 119.536 1.00 28.33 42 TYR A O 1
ATOM 4608 N N . GLY B 2 43 ? 33.878 32.255 118.425 1.00 32.95 43 GLY A N 1
ATOM 4609 C CA . GLY B 2 43 ? 33.528 31.189 119.348 1.00 33.09 43 GLY A CA 1
ATOM 4610 C C . GLY B 2 43 ? 34.604 30.111 119.454 1.00 28.72 43 GLY A C 1
ATOM 4611 O O . GLY B 2 43 ? 34.952 29.634 120.552 1.00 28.66 43 GLY A O 1
ATOM 4615 N N . LYS B 2 44 ? 35.152 29.745 118.303 1.00 24.72 44 LYS A N 1
ATOM 4616 C CA . LYS B 2 44 ? 36.202 28.730 118.229 1.00 24.30 44 LYS A CA 1
ATOM 4617 C C . LYS B 2 44 ? 37.071 29.014 117.032 1.00 21.20 44 LYS A C 1
ATOM 4618 O O . LYS B 2 44 ? 36.567 29.340 115.960 1.00 20.26 44 LYS A O 1
ATOM 4637 N N . ALA B 2 45 ? 38.379 28.880 117.227 1.00 21.62 45 ALA A N 1
ATOM 4638 C CA . ALA B 2 45 ? 39.298 29.063 116.116 1.00 21.32 45 ALA A CA 1
ATOM 4639 C C . ALA B 2 45 ? 40.363 27.982 116.079 1.00 19.83 45 ALA A C 1
ATOM 4640 O O . ALA B 2 45 ? 40.834 27.477 117.115 1.00 22.02 45 ALA A O 1
ATOM 4647 N N . TYR B 2 46 ? 40.719 27.622 114.860 1.00 18.16 46 TYR A N 1
ATOM 4648 C CA . TYR B 2 46 ? 41.722 26.585 114.593 1.00 19.61 46 TYR A CA 1
ATOM 4649 C C . TYR B 2 46 ? 42.840 27.125 113.726 1.00 19.53 46 TYR A C 1
ATOM 4650 O O . TYR B 2 46 ? 42.694 28.163 113.076 1.00 19.46 46 TYR A O 1
ATOM 4668 N N . ARG B 2 47 ? 43.939 26.386 113.660 1.00 17.76 47 ARG A N 1
ATOM 4669 C CA . ARG B 2 47 ? 45.035 26.754 112.775 1.00 17.90 47 ARG A CA 1
ATOM 4670 C C . ARG B 2 47 ? 45.654 25.557 112.096 1.00 18.45 47 ARG A C 1
ATOM 4671 O O . ARG B 2 47 ? 45.926 24.540 112.744 1.00 19.96 47 ARG A O 1
ATOM 4692 N N . LEU B 2 48 ? 45.902 25.692 110.788 1.00 18.77 48 LEU A N 1
ATOM 4693 C CA . LEU B 2 48 ? 46.688 24.712 110.029 1.00 19.90 48 LEU A CA 1
ATOM 4694 C C . LEU B 2 48 ? 47.995 25.392 109.584 1.00 20.61 48 LEU A C 1
ATOM 4695 O O . LEU B 2 48 ? 47.956 26.546 109.121 1.00 22.86 48 LEU A O 1
ATOM 4711 N N . SER B 2 49 ? 49.139 24.728 109.712 1.00 20.04 49 SER A N 1
ATOM 4712 C CA . SER B 2 49 ? 50.416 25.408 109.468 1.00 24.21 49 SER A CA 1
ATOM 4713 C C . SER B 2 49 ? 50.703 25.628 107.987 1.00 33.22 49 SER A C 1
ATOM 4714 O O . SER B 2 49 ? 51.617 26.376 107.642 1.00 48.49 49 SER A O 1
ATOM 4722 N N . ASP B 2 50 ? 49.903 25.021 107.123 1.00 25.15 50 ASP A N 1
ATOM 4723 C CA . ASP B 2 50 ? 50.165 25.042 105.673 1.00 21.63 50 ASP A CA 1
ATOM 4724 C C . ASP B 2 50 ? 49.048 25.784 104.961 1.00 21.46 50 ASP A C 1
ATOM 4725 O O . ASP B 2 50 ? 47.903 25.665 105.351 1.00 25.37 50 ASP A O 1
ATOM 4734 N N . THR B 2 51 ? 49.375 26.532 103.910 1.00 18.63 51 THR A N 1
ATOM 4735 C CA . THR B 2 51 ? 48.361 27.255 103.176 1.00 18.19 51 THR A CA 1
ATOM 4736 C C . THR B 2 51 ? 47.909 26.586 101.890 1.00 18.30 51 THR A C 1
ATOM 4737 O O . THR B 2 51 ? 47.020 27.100 101.228 1.00 21.33 51 THR A O 1
ATOM 4748 N N . LEU B 2 52 ? 48.496 25.436 101.548 1.00 17.81 52 LEU A N 1
ATOM 4749 C CA . LEU B 2 52 ? 48.165 24.773 100.290 1.00 17.59 52 LEU A CA 1
ATOM 4750 C C . LEU B 2 52 ? 47.201 23.613 100.591 1.00 18.29 52 LEU A C 1
ATOM 4751 O O . LEU B 2 52 ? 47.541 22.727 101.357 1.00 16.73 52 LEU A O 1
ATOM 4767 N N . GLY B 2 53 ? 46.013 23.675 99.986 1.00 20.69 53 GLY A N 1
ATOM 4768 C CA . GLY B 2 53 ? 44.919 22.778 100.289 1.00 19.63 53 GLY A CA 1
ATOM 4769 C C . GLY B 2 53 ? 45.300 21.335 100.077 1.00 20.74 53 GLY A C 1
ATOM 4770 O O . GLY B 2 53 ? 44.873 20.461 100.826 1.00 23.36 53 GLY A O 1
ATOM 4774 N N . ALA B 2 54 ? 46.103 21.090 99.053 1.00 19.60 54 ALA A N 1
ATOM 4775 C CA . ALA B 2 54 ? 46.518 19.734 98.732 1.00 19.46 54 ALA A CA 1
ATOM 4776 C C . ALA B 2 54 ? 47.245 19.069 99.858 1.00 18.89 54 ALA A C 1
ATOM 4777 O O . ALA B 2 54 ? 47.349 17.835 99.875 1.00 21.28 54 ALA A O 1
ATOM 4784 N N . ASN B 2 55 ? 47.781 19.853 100.788 1.00 16.84 55 ASN A N 1
ATOM 4785 C CA . ASN B 2 55 ? 48.597 19.299 101.875 1.00 18.24 55 ASN A CA 1
ATOM 4786 C C . ASN B 2 55 ? 47.845 19.042 103.182 1.00 19.92 55 ASN A C 1
ATOM 4787 O O . ASN B 2 55 ? 48.434 18.675 104.198 1.00 19.70 55 ASN A O 1
ATOM 4798 N N . LEU B 2 56 ? 46.539 19.245 103.168 1.00 21.83 56 LEU A N 1
ATOM 4799 C CA . LEU B 2 56 ? 45.775 19.191 104.407 1.00 23.17 56 LEU A CA 1
ATOM 4800 C C . LEU B 2 56 ? 45.240 17.814 104.747 1.00 24.80 56 LEU A C 1
ATOM 4801 O O . LEU B 2 56 ? 44.870 17.571 105.889 1.00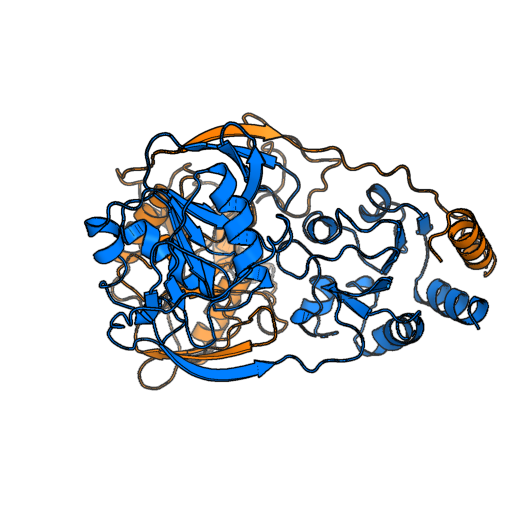 27.20 56 LEU A O 1
ATOM 4817 N N . GLY B 2 57 ? 45.227 16.886 103.798 1.00 24.40 57 GLY A N 1
ATOM 4818 C CA . GLY B 2 57 ? 44.671 15.560 104.074 1.00 25.79 57 GLY A CA 1
ATOM 4819 C C . GLY B 2 57 ? 43.195 15.706 104.421 1.00 26.86 57 GLY A C 1
ATOM 4820 O O . GLY B 2 57 ? 42.573 16.706 104.068 1.00 31.01 57 GLY A O 1
ATOM 4824 N N . SER B 2 58 ? 42.642 14.743 105.150 1.00 22.80 58 SER A N 1
ATOM 4825 C CA . SER B 2 58 ? 41.203 14.693 105.334 1.00 22.96 58 SER A CA 1
ATOM 4826 C C . SER B 2 58 ? 40.765 15.213 106.705 1.00 22.35 58 SER A C 1
ATOM 4827 O O . SER B 2 58 ? 39.573 15.261 106.974 1.00 24.99 58 SER A O 1
ATOM 4835 N N . SER B 2 59 ? 41.712 15.675 107.531 1.00 23.14 59 SER A N 1
ATOM 4836 C CA . SER B 2 59 ? 41.377 16.076 108.904 1.00 26.85 59 SER A CA 1
ATOM 4837 C C . SER B 2 59 ? 40.382 17.205 108.899 1.00 24.83 59 SER A C 1
ATOM 4838 O O . SER B 2 59 ? 39.388 17.152 109.634 1.00 25.72 59 SER A O 1
ATOM 4846 N N . LEU B 2 60 ? 40.641 18.216 108.081 1.00 22.67 60 LEU A N 1
ATOM 4847 C CA . LEU B 2 60 ? 39.790 19.387 108.043 1.00 21.15 60 LEU A CA 1
ATOM 4848 C C . LEU B 2 60 ? 38.350 19.030 107.619 1.00 20.31 60 LEU A C 1
ATOM 4849 O O . LEU B 2 60 ? 37.376 19.386 108.292 1.00 19.25 60 LEU A O 1
ATOM 4865 N N A SER B 2 61 ? 38.225 18.345 106.490 0.64 20.31 61 SER A N 1
ATOM 4866 N N B SER B 2 61 ? 38.213 18.311 106.511 0.36 20.40 61 SER A N 1
ATOM 4867 C CA A SER B 2 61 ? 36.916 17.901 106.040 0.64 19.30 61 SER A CA 1
ATOM 4868 C CA B SER B 2 61 ? 36.889 17.909 106.045 0.36 20.04 61 SER A CA 1
ATOM 4869 C C A SER B 2 61 ? 36.209 17.077 107.117 0.64 19.77 61 SER A C 1
ATOM 4870 C C B SER B 2 61 ? 36.177 17.008 107.061 0.36 19.07 61 SER A C 1
ATOM 4871 O O A SER B 2 61 ? 35.041 17.291 107.369 0.64 18.56 61 SER A O 1
ATOM 4872 O O B SER B 2 61 ? 34.964 17.089 107.209 0.36 18.71 61 SER A O 1
ATOM 4887 N N . ASP B 2 62 ? 36.914 16.142 107.759 1.00 17.69 62 ASP A N 1
ATOM 4888 C CA . ASP B 2 62 ? 36.279 15.263 108.746 1.00 19.21 62 ASP A CA 1
ATOM 4889 C C . ASP B 2 62 ? 35.773 16.118 109.939 1.00 21.16 62 ASP A C 1
ATOM 4890 O O . ASP B 2 62 ? 34.687 15.874 110.496 1.00 20.73 62 ASP A O 1
ATOM 4900 N N . LEU B 2 63 ? 36.550 17.139 110.315 1.00 21.01 63 LEU A N 1
ATOM 4901 C CA . LEU B 2 63 ? 36.148 18.093 111.339 1.00 21.04 63 LEU A CA 1
ATOM 4902 C C . LEU B 2 63 ? 34.871 18.785 110.966 1.00 20.05 63 LEU A C 1
ATOM 4903 O O . LEU B 2 63 ? 33.924 18.882 111.771 1.00 21.80 63 LEU A O 1
ATOM 4919 N N . ILE B 2 64 ? 34.851 19.309 109.745 1.00 17.84 64 ILE A N 1
ATOM 4920 C CA . ILE B 2 64 ? 33.688 20.059 109.254 1.00 16.95 64 ILE A CA 1
ATOM 4921 C C . ILE B 2 64 ? 32.448 19.169 109.324 1.00 18.14 64 ILE A C 1
ATOM 4922 O O . ILE B 2 64 ? 31.348 19.609 109.739 1.00 19.90 64 ILE A O 1
ATOM 4938 N N . LYS B 2 65 ? 32.610 17.916 108.928 1.00 17.25 65 LYS A N 1
ATOM 4939 C CA . LYS B 2 65 ? 31.501 16.941 109.041 1.00 18.80 65 LYS A CA 1
ATOM 4940 C C . LYS B 2 65 ? 31.046 16.679 110.472 1.00 20.71 65 LYS A C 1
ATOM 4941 O O . LYS B 2 65 ? 29.846 16.749 110.753 1.00 23.79 65 LYS A O 1
ATOM 4960 N N . ARG B 2 66 ? 31.981 16.370 111.364 1.00 19.98 66 ARG A N 1
ATOM 4961 C CA . ARG B 2 66 ? 31.690 16.179 112.794 1.00 22.17 66 ARG A CA 1
ATOM 4962 C C . ARG B 2 66 ? 30.938 17.331 113.453 1.00 20.50 66 ARG A C 1
ATOM 4963 O O . ARG B 2 66 ? 30.047 17.108 114.307 1.00 22.60 66 ARG A O 1
ATOM 4984 N N . GLU B 2 67 ? 31.355 18.533 113.110 1.00 19.28 67 GLU A N 1
ATOM 4985 C CA . GLU B 2 67 ? 30.846 19.733 113.769 1.00 20.14 67 GLU A CA 1
ATOM 4986 C C . GLU B 2 67 ? 29.603 20.258 113.074 1.00 21.45 67 GLU A C 1
ATOM 4987 O O . GLU B 2 67 ? 28.931 21.153 113.594 1.00 24.86 67 GLU A O 1
ATOM 4999 N N . ARG B 2 68 ? 29.272 19.690 111.920 1.00 19.66 68 ARG A N 1
ATOM 5000 C CA . ARG B 2 68 ? 28.020 19.972 111.262 1.00 20.45 68 ARG A CA 1
ATOM 5001 C C . ARG B 2 68 ? 27.977 21.446 110.852 1.00 20.30 68 ARG A C 1
ATOM 5002 O O . ARG B 2 68 ? 26.935 22.094 110.962 1.00 20.65 68 ARG A O 1
ATOM 5023 N N . TYR B 2 69 ? 29.089 21.967 110.354 1.00 21.41 69 TYR A N 1
ATOM 5024 C CA . TYR B 2 69 ? 29.074 23.320 109.766 1.00 20.65 69 TYR A CA 1
ATOM 5025 C C . TYR B 2 69 ? 28.181 23.316 108.544 1.00 20.65 69 TYR A C 1
ATOM 5026 O O . TYR B 2 69 ? 28.116 22.324 107.813 1.00 22.42 69 TYR A O 1
ATOM 5044 N N . GLU B 2 70 ? 27.418 24.392 108.367 1.00 16.91 70 GLU A N 1
ATOM 5045 C CA . GLU B 2 70 ? 26.453 24.488 107.289 1.00 17.33 70 GLU A CA 1
ATOM 5046 C C . GLU B 2 70 ? 26.903 25.420 106.179 1.00 16.02 70 GLU A C 1
ATOM 5047 O O . GLU B 2 70 ? 26.404 25.324 105.050 1.00 17.08 70 GLU A O 1
ATOM 5059 N N . LEU B 2 71 ? 27.824 26.326 106.496 1.00 15.36 71 LEU A N 1
ATOM 5060 C CA . LEU B 2 71 ? 28.334 27.291 105.550 1.00 15.59 71 LEU A CA 1
ATOM 5061 C C . LEU B 2 71 ? 29.816 27.395 105.737 1.00 15.53 71 LEU A C 1
ATOM 5062 O O . LEU B 2 71 ? 30.289 27.589 106.865 1.00 17.10 71 LEU A O 1
ATOM 5078 N N . ILE B 2 72 ? 30.552 27.262 104.635 1.00 13.87 72 ILE A N 1
ATOM 5079 C CA . ILE B 2 72 ? 31.985 27.438 104.628 1.00 12.97 72 ILE A CA 1
ATOM 5080 C C . ILE B 2 72 ? 32.354 28.590 103.687 1.00 13.95 72 ILE A C 1
ATOM 5081 O O . ILE B 2 72 ? 31.980 28.594 102.487 1.00 15.52 72 ILE A O 1
ATOM 5097 N N . LEU B 2 73 ? 33.067 29.573 104.239 1.00 13.71 73 LEU A N 1
ATOM 5098 C CA . LEU B 2 73 ? 33.416 30.812 103.531 1.00 12.98 73 LEU A CA 1
ATOM 5099 C C . LEU B 2 73 ? 34.887 30.898 103.308 1.00 13.86 73 LEU A C 1
ATOM 5100 O O . LEU B 2 73 ? 35.672 30.803 104.249 1.00 14.30 73 LEU A O 1
ATOM 5116 N N . LEU B 2 74 ? 35.266 31.036 102.045 1.00 13.64 74 LEU A N 1
ATOM 5117 C CA . LEU B 2 74 ? 36.656 31.250 101.642 1.00 13.91 74 LEU A CA 1
ATOM 5118 C C . LEU B 2 74 ? 36.729 32.487 100.725 1.00 14.87 74 LEU A C 1
ATOM 5119 O O . LEU B 2 74 ? 35.693 32.927 100.223 1.00 15.08 74 LEU A O 1
ATOM 5135 N N . SER B 2 75 ? 37.936 33.003 100.494 1.00 14.02 75 SER A N 1
ATOM 5136 C CA . SER B 2 75 ? 38.089 34.104 99.558 1.00 14.69 75 SER A CA 1
ATOM 5137 C C . SER B 2 75 ? 38.459 33.604 98.185 1.00 14.88 75 SER A C 1
ATOM 5138 O O . SER B 2 75 ? 38.948 32.461 97.995 1.00 15.96 75 SER A O 1
ATOM 5146 N N A THR B 2 76 ? 38.206 34.440 97.199 0.61 15.43 76 THR A N 1
ATOM 5147 N N B THR B 2 76 ? 38.214 34.452 97.188 0.39 15.46 76 THR A N 1
ATOM 5148 C CA A THR B 2 76 ? 38.632 34.131 95.835 0.61 17.27 76 THR A CA 1
ATOM 5149 C CA B THR B 2 76 ? 38.685 34.200 95.813 0.39 17.65 76 THR A CA 1
ATOM 5150 C C A THR B 2 76 ? 40.075 34.621 95.690 0.61 20.02 76 THR A C 1
ATOM 5151 C C B THR B 2 76 ? 40.121 34.630 95.671 0.39 21.04 76 THR A C 1
ATOM 5152 O O A THR B 2 76 ? 40.331 35.748 95.210 0.61 23.92 76 THR A O 1
ATOM 5153 O O B THR B 2 76 ? 40.422 35.704 95.128 0.39 23.87 76 THR A O 1
ATOM 5174 N N . THR B 2 77 ? 40.997 33.800 96.182 1.00 18.39 77 THR A N 1
ATOM 5175 C CA . THR B 2 77 ? 42.429 34.055 96.204 1.00 17.38 77 THR A CA 1
ATOM 5176 C C . THR B 2 77 ? 43.059 32.733 95.783 1.00 15.07 77 THR A C 1
ATOM 5177 O O . THR B 2 77 ? 42.402 31.736 95.847 1.00 14.86 77 THR A O 1
ATOM 5189 N N . ALA B 2 78 ? 44.337 32.724 95.391 1.00 14.99 78 ALA A N 1
ATOM 5190 C CA . ALA B 2 78 ? 44.957 31.449 95.048 1.00 15.74 78 ALA A CA 1
ATOM 5191 C C . ALA B 2 78 ? 44.838 30.447 96.186 1.00 15.15 78 ALA A C 1
ATOM 5192 O O . ALA B 2 78 ? 44.586 29.261 95.953 1.00 15.50 78 ALA A O 1
ATOM 5199 N N . ILE B 2 79 ? 44.952 30.907 97.434 1.00 14.04 79 ILE A N 1
ATOM 5200 C CA . ILE B 2 79 ? 44.881 29.983 98.572 1.00 14.92 79 ILE A CA 1
ATOM 5201 C C . ILE B 2 79 ? 43.426 29.475 98.770 1.00 15.42 79 ILE A C 1
ATOM 5202 O O . ILE B 2 79 ? 43.213 28.274 98.903 1.00 14.35 79 ILE A O 1
ATOM 5218 N N . GLY B 2 80 ? 42.438 30.376 98.706 1.00 14.56 80 GLY A N 1
ATOM 5219 C CA . GLY B 2 80 ? 41.029 30.016 98.866 1.00 14.60 80 GLY A CA 1
ATOM 5220 C C . GLY B 2 80 ? 40.604 29.072 97.759 1.00 16.79 80 GLY A C 1
ATOM 5221 O O . GLY B 2 80 ? 40.029 28.003 98.029 1.00 17.25 80 GLY A O 1
ATOM 5225 N N . SER B 2 81 ? 40.969 29.421 96.534 1.00 18.46 81 SER A N 1
ATOM 5226 C CA . SER B 2 81 ? 40.609 28.617 95.359 1.00 19.32 81 SER A CA 1
ATOM 5227 C C . SER B 2 81 ? 41.291 27.246 95.366 1.00 19.47 81 SER A C 1
ATOM 5228 O O . SER B 2 81 ? 40.695 26.247 94.893 1.00 20.38 81 SER A O 1
ATOM 5236 N N . GLY B 2 82 ? 42.497 27.147 95.911 1.00 18.28 82 GLY A N 1
ATOM 5237 C CA . GLY B 2 82 ? 43.162 25.864 96.016 1.00 20.97 82 GLY A CA 1
ATOM 5238 C C . GLY B 2 82 ? 42.438 24.877 96.922 1.00 24.04 82 GLY A C 1
ATOM 5239 O O . GLY B 2 82 ? 42.600 23.657 96.829 1.00 30.80 82 GLY A O 1
ATOM 5243 N N . LEU B 2 83 ? 41.614 25.405 97.809 1.00 17.16 83 LEU A N 1
ATOM 5244 C CA . LEU B 2 83 ? 40.967 24.560 98.788 1.00 14.96 83 LEU A CA 1
ATOM 5245 C C . LEU B 2 83 ? 39.489 24.313 98.483 1.00 14.73 83 LEU A C 1
ATOM 5246 O O . LEU B 2 83 ? 38.964 23.221 98.726 1.00 14.24 83 LEU A O 1
ATOM 5262 N N . ALA B 2 84 ? 38.840 25.334 97.967 1.00 14.81 84 ALA A N 1
ATOM 5263 C CA . ALA B 2 84 ? 37.367 25.393 97.941 1.00 14.76 84 ALA A CA 1
ATOM 5264 C C . ALA B 2 84 ? 36.732 24.236 97.171 1.00 14.89 84 ALA A C 1
ATOM 5265 O O . ALA B 2 84 ? 35.882 23.535 97.737 1.00 14.57 84 ALA A O 1
ATOM 5272 N N . GLY B 2 85 ? 37.135 24.011 95.926 1.00 15.28 85 GLY A N 1
ATOM 5273 C CA . GLY B 2 85 ? 36.569 22.923 95.117 1.00 16.17 85 GLY A CA 1
ATOM 5274 C C . GLY B 2 85 ? 36.766 21.544 95.721 1.00 16.20 85 GLY A C 1
ATOM 5275 O O . GLY B 2 85 ? 35.824 20.759 95.913 1.00 16.23 85 GLY A O 1
ATOM 5279 N N . PRO B 2 86 ? 38.019 21.192 96.002 1.00 16.73 86 PRO A N 1
ATOM 5280 C CA . PRO B 2 86 ? 38.270 19.899 96.632 1.00 16.09 86 PRO A CA 1
ATOM 5281 C C . PRO B 2 86 ? 37.537 19.717 97.979 1.00 15.40 86 PRO A C 1
ATOM 5282 O O . PRO B 2 86 ? 37.021 18.634 98.258 1.00 16.10 86 PRO A O 1
ATOM 5293 N N . LEU B 2 87 ? 37.472 20.765 98.793 1.00 14.16 87 LEU A N 1
ATOM 5294 C CA . LEU B 2 87 ? 36.797 20.668 100.076 1.00 14.28 87 LEU A CA 1
ATOM 5295 C C . LEU B 2 87 ? 35.303 20.470 99.861 1.00 13.95 87 LEU A C 1
ATOM 5296 O O . LEU B 2 87 ? 34.710 19.604 100.482 1.00 14.50 87 LEU A O 1
ATOM 5312 N N . ALA B 2 88 ? 34.717 21.191 98.906 1.00 14.15 88 ALA A N 1
ATOM 5313 C CA . ALA B 2 88 ? 33.289 20.989 98.640 1.00 14.41 88 ALA A CA 1
ATOM 5314 C C . ALA B 2 88 ? 33.012 19.527 98.252 1.00 15.00 88 ALA A C 1
ATOM 5315 O O . ALA B 2 88 ? 32.060 18.882 98.731 1.00 16.31 88 ALA A O 1
ATOM 5322 N N . VAL B 2 89 ? 33.850 18.982 97.373 1.00 13.66 89 VAL A N 1
ATOM 5323 C CA . VAL B 2 89 ? 33.636 17.613 96.972 1.00 14.53 89 VAL A CA 1
ATOM 5324 C C . VAL B 2 89 ? 33.709 16.637 98.168 1.00 15.57 89 VAL A C 1
ATOM 5325 O O . VAL B 2 89 ? 32.935 15.702 98.269 1.00 16.13 89 VAL A O 1
ATOM 5338 N N . SER B 2 90 ? 34.660 16.866 99.073 1.00 17.25 90 SER A N 1
ATOM 5339 C CA . SER B 2 90 ? 34.828 15.982 100.211 1.00 18.81 90 SER A CA 1
ATOM 5340 C C . SER B 2 90 ? 33.575 16.058 101.130 1.00 19.25 90 SER A C 1
ATOM 5341 O O . SER B 2 90 ? 33.225 15.092 101.802 1.00 20.88 90 SER A O 1
ATOM 5349 N N . LEU B 2 91 ? 32.896 17.205 101.113 1.00 19.57 91 LEU A N 1
ATOM 5350 C CA . LEU B 2 91 ? 31.674 17.419 101.889 1.00 19.82 91 LEU A CA 1
ATOM 5351 C C . LEU B 2 91 ? 30.404 17.053 101.140 1.00 21.09 91 LEU A C 1
ATOM 5352 O O . LEU B 2 91 ? 29.314 16.992 101.724 1.00 23.55 91 LEU A O 1
ATOM 5368 N N . GLY B 2 92 ? 30.518 16.803 99.847 1.00 18.80 92 GLY A N 1
ATOM 5369 C CA . GLY B 2 92 ? 29.335 16.617 99.020 1.00 20.48 92 GLY A CA 1
ATOM 5370 C C . GLY B 2 92 ? 28.516 17.881 98.914 1.00 21.22 92 GLY A C 1
ATOM 5371 O O . GLY B 2 92 ? 27.299 17.832 98.737 1.00 24.03 92 GLY A O 1
ATOM 5375 N N . ALA B 2 93 ? 29.189 19.015 99.058 1.00 18.44 93 ALA A N 1
ATOM 5376 C CA . ALA B 2 93 ? 28.555 20.346 99.077 1.00 17.58 93 ALA A CA 1
ATOM 5377 C C . ALA B 2 93 ? 28.473 21.054 97.735 1.00 17.07 93 ALA A C 1
ATOM 5378 O O . ALA B 2 93 ? 29.447 21.122 96.979 1.00 16.36 93 ALA A O 1
ATOM 5385 N N . PRO B 2 94 ? 27.351 21.741 97.505 1.00 18.29 94 PRO A N 1
ATOM 5386 C CA . PRO B 2 94 ? 27.391 22.715 96.429 1.00 18.01 94 PRO A CA 1
ATOM 5387 C C . PRO B 2 94 ? 28.414 23.799 96.693 1.00 14.57 94 PRO A C 1
ATOM 5388 O O . PRO B 2 94 ? 28.766 24.059 97.861 1.00 14.67 94 PRO A O 1
ATOM 5399 N N . ILE B 2 95 ? 28.907 24.397 95.621 1.00 13.40 95 ILE A N 1
ATOM 5400 C CA . ILE B 2 95 ? 29.868 25.481 95.695 1.00 14.48 95 ILE A CA 1
ATOM 5401 C C . ILE B 2 95 ? 29.467 26.565 94.700 1.00 15.23 95 ILE A C 1
ATOM 5402 O O . ILE B 2 95 ? 29.092 26.301 93.567 1.00 17.95 95 ILE A O 1
ATOM 5418 N N . LEU B 2 96 ? 29.490 27.796 95.176 1.00 12.21 96 LEU A N 1
ATOM 5419 C CA . LEU B 2 96 ? 29.351 28.978 94.332 1.00 13.64 96 LEU A CA 1
ATOM 5420 C C . LEU B 2 96 ? 30.532 29.905 94.570 1.00 13.35 96 LEU A C 1
ATOM 5421 O O . LEU B 2 96 ? 30.897 30.202 95.715 1.00 14.45 96 LEU A O 1
ATOM 5437 N N . SER B 2 97 ? 31.172 30.306 93.476 1.00 13.04 97 SER A N 1
ATOM 5438 C CA . SER B 2 97 ? 32.449 31.006 93.558 1.00 13.84 97 SER A CA 1
ATOM 5439 C C . SER B 2 97 ? 32.326 32.410 93.049 1.00 13.28 97 SER A C 1
ATOM 5440 O O . SER B 2 97 ? 31.388 32.749 92.319 1.00 14.23 97 SER A O 1
ATOM 5448 N N . GLU B 2 98 ? 33.289 33.223 93.442 1.00 12.41 98 GLU A N 1
ATOM 5449 C CA . GLU B 2 98 ? 33.389 34.589 92.961 1.00 13.65 98 GLU A CA 1
ATOM 5450 C C . GLU B 2 98 ? 32.125 35.350 93.256 1.00 13.29 98 GLU A C 1
ATOM 5451 O O . GLU B 2 98 ? 31.630 36.120 92.404 1.00 13.98 98 GLU A O 1
ATOM 5463 N N . VAL B 2 99 ? 31.595 35.145 94.455 1.00 12.78 99 VAL A N 1
ATOM 5464 C CA . VAL B 2 99 ? 30.359 35.813 94.848 1.00 12.70 99 VAL A CA 1
ATOM 5465 C C . VAL B 2 99 ? 30.583 37.334 95.013 1.00 14.08 99 VAL A C 1
ATOM 5466 O O . VAL B 2 99 ? 31.529 37.758 95.664 1.00 13.36 99 VAL A O 1
ATOM 5479 N N . THR B 2 100 ? 29.709 38.127 94.386 1.00 16.12 100 THR A N 1
ATOM 5480 C CA . THR B 2 100 ? 29.830 39.582 94.361 1.00 17.05 100 THR A CA 1
ATOM 5481 C C . THR B 2 100 ? 28.803 40.313 95.203 1.00 16.69 100 THR A C 1
ATOM 5482 O O . THR B 2 100 ? 28.998 41.496 95.537 1.00 18.44 100 THR A O 1
ATOM 5493 N N . ALA B 2 101 ? 27.696 39.650 95.530 1.00 14.58 101 ALA A N 1
ATOM 5494 C CA . ALA B 2 101 ? 26.672 40.281 96.391 1.00 15.20 101 ALA A CA 1
ATOM 5495 C C . ALA B 2 101 ? 25.799 39.184 97.004 1.00 14.52 101 ALA A C 1
ATOM 5496 O O . ALA B 2 101 ? 25.627 38.100 96.416 1.00 13.62 101 ALA A O 1
ATOM 5503 N N . ILE B 2 102 ? 25.242 39.478 98.175 1.00 15.97 102 ILE A N 1
ATOM 5504 C CA . ILE B 2 102 ? 24.269 38.599 98.824 1.00 16.36 102 ILE A CA 1
ATOM 5505 C C . ILE B 2 102 ? 23.173 39.461 99.403 1.00 17.49 102 ILE A C 1
ATOM 5506 O O . ILE B 2 102 ? 23.435 40.369 100.169 1.00 19.04 102 ILE A O 1
ATOM 5522 N N . SER B 2 103 ? 21.941 39.234 98.968 1.00 16.88 103 SER A N 1
ATOM 5523 C CA . SER B 2 103 ? 20.808 40.018 99.448 1.00 18.51 103 SER A CA 1
ATOM 5524 C C . SER B 2 103 ? 20.351 39.600 100.841 1.00 18.16 103 SER A C 1
ATOM 5525 O O . SER B 2 103 ? 20.733 38.554 101.328 1.00 19.87 103 SER A O 1
ATOM 5533 N N . PRO B 2 104 ? 19.547 40.452 101.502 1.00 19.13 104 PRO A N 1
ATOM 5534 C CA . PRO B 2 104 ? 19.050 40.108 102.840 1.00 24.41 104 PRO A CA 1
ATOM 5535 C C . PRO B 2 104 ? 18.333 38.760 102.899 1.00 24.69 104 PRO A C 1
ATOM 5536 O O . PRO B 2 104 ? 18.390 38.090 103.955 1.00 26.27 104 PRO A O 1
ATOM 5547 N N . ASP B 2 105 ? 17.728 38.318 101.798 1.00 23.95 105 ASP A N 1
ATOM 5548 C CA . ASP B 2 105 ? 17.035 37.021 101.816 1.00 22.42 105 ASP A CA 1
ATOM 5549 C C . ASP B 2 105 ? 17.932 35.879 101.357 1.00 20.73 105 ASP A C 1
ATOM 5550 O O . ASP B 2 105 ? 17.472 34.742 101.141 1.00 22.19 105 ASP A O 1
ATOM 5559 N N . LEU B 2 106 ? 19.228 36.173 101.285 1.00 18.30 106 LEU A N 1
ATOM 5560 C CA . LEU B 2 106 ? 20.299 35.209 100.946 1.00 16.69 106 LEU A CA 1
ATOM 5561 C C . LEU B 2 106 ? 20.311 34.750 99.484 1.00 17.27 106 LEU A C 1
ATOM 5562 O O . LEU B 2 106 ? 20.851 33.690 99.164 1.00 20.41 106 LEU A O 1
ATOM 5578 N N . THR B 2 107 ? 19.750 35.560 98.623 1.00 18.16 107 THR A N 1
ATOM 5579 C CA . THR B 2 107 ? 19.994 35.370 97.206 1.00 17.83 107 THR A CA 1
ATOM 5580 C C . THR B 2 107 ? 21.443 35.739 96.937 1.00 17.67 107 THR A C 1
ATOM 5581 O O . THR B 2 107 ? 21.875 36.843 97.251 1.00 18.81 107 THR A O 1
ATOM 5592 N N . ILE B 2 108 ? 22.153 34.831 96.280 1.00 16.89 108 ILE A N 1
ATOM 5593 C CA . ILE B 2 108 ? 23.580 34.966 96.025 1.00 17.75 108 ILE A CA 1
ATOM 5594 C C . ILE B 2 108 ? 23.799 35.363 94.567 1.00 17.50 108 ILE A C 1
ATOM 5595 O O . ILE B 2 108 ? 23.240 34.708 93.673 1.00 17.04 108 ILE A O 1
ATOM 5611 N N . GLU B 2 109 ? 24.574 36.431 94.351 1.00 15.41 109 GLU A N 1
ATOM 5612 C CA . GLU B 2 109 ? 24.882 36.949 93.018 1.00 15.74 109 GLU A CA 1
ATOM 5613 C C . GLU B 2 109 ? 26.297 36.683 92.618 1.00 15.10 109 GLU A C 1
ATOM 5614 O O . GLU B 2 109 ? 27.228 36.770 93.439 1.00 15.17 109 GLU A O 1
ATOM 5626 N N . ARG B 2 110 ? 26.472 36.423 91.330 1.00 15.22 110 ARG A N 1
ATOM 5627 C CA . ARG B 2 110 ? 27.783 36.234 90.726 1.00 16.48 110 ARG A CA 1
ATOM 5628 C C . ARG B 2 110 ? 27.687 36.636 89.251 1.00 15.77 110 ARG A C 1
ATOM 5629 O O . ARG B 2 110 ? 26.602 36.819 88.732 1.00 15.88 110 ARG A O 1
ATOM 5650 N N . SER B 2 111 ? 28.826 36.808 88.599 1.00 15.33 111 SER A N 1
ATOM 5651 C CA A SER B 2 111 ? 28.861 37.284 87.217 0.56 16.61 111 SER A CA 1
ATOM 5652 C CA B SER B 2 111 ? 28.842 37.292 87.218 0.44 16.66 111 SER A CA 1
ATOM 5653 C C . SER B 2 111 ? 28.926 36.117 86.243 1.00 16.85 111 SER A C 1
ATOM 5654 O O . SER B 2 111 ? 29.345 34.991 86.594 1.00 22.12 111 SER A O 1
ATOM 5669 N N . LEU B 2 112 ? 28.473 36.347 85.020 1.00 13.56 112 LEU A N 1
ATOM 5670 C CA . LEU B 2 112 ? 28.581 35.359 83.943 1.00 12.32 112 LEU A CA 1
ATOM 5671 C C . LEU B 2 112 ? 28.973 36.170 82.689 1.00 11.35 112 LEU A C 1
ATOM 5672 O O . LEU B 2 112 ? 28.805 37.406 82.636 1.00 11.96 112 LEU A O 1
ATOM 5688 N N . TYR B 2 113 ? 29.518 35.484 81.707 1.00 11.61 113 TYR A N 1
ATOM 5689 C CA . TYR B 2 113 ? 29.809 36.031 80.385 1.00 12.14 113 TYR A CA 1
ATOM 5690 C C . TYR B 2 113 ? 30.764 37.224 80.455 1.00 12.47 113 TYR A C 1
ATOM 5691 O O . TYR B 2 113 ? 30.528 38.304 79.912 1.00 12.80 113 TYR A O 1
ATOM 5709 N N . GLY B 2 114 ? 31.878 36.982 81.112 1.00 12.33 114 GLY A N 1
ATOM 5710 C CA . GLY B 2 114 ? 32.907 38.018 81.164 1.00 13.48 114 GLY A CA 1
ATOM 5711 C C . GLY B 2 114 ? 32.443 39.278 81.900 1.00 12.90 114 GLY A C 1
ATOM 5712 O O . GLY B 2 114 ? 32.805 40.380 81.526 1.00 12.91 114 GLY A O 1
ATOM 5716 N N . SER B 2 115 ? 31.679 39.077 82.958 1.00 12.57 115 SER A N 1
ATOM 5717 C CA . SER B 2 115 ? 31.116 40.180 83.732 1.00 12.85 115 SER A CA 1
ATOM 5718 C C . SER B 2 115 ? 30.184 41.080 82.928 1.00 13.82 115 SER A C 1
ATOM 5719 O O . SER B 2 115 ? 30.165 42.290 83.135 1.00 15.63 115 SER A O 1
ATOM 5727 N N . LYS B 2 116 ? 29.447 40.523 81.970 1.00 12.27 116 LYS A N 1
ATOM 5728 C CA . LYS B 2 116 ? 28.366 41.227 81.302 1.00 12.73 116 LYS A CA 1
ATOM 5729 C C . LYS B 2 116 ? 27.028 40.917 81.947 1.00 12.56 116 LYS A C 1
ATOM 5730 O O . LYS B 2 116 ? 26.072 41.672 81.802 1.00 13.04 116 LYS A O 1
ATOM 5749 N N . ALA B 2 117 ? 26.936 39.768 82.581 1.00 12.40 117 ALA A N 1
ATOM 5750 C CA . ALA B 2 117 ? 25.689 39.311 83.144 1.00 12.75 117 ALA A CA 1
ATOM 5751 C C . ALA B 2 117 ? 25.795 39.122 84.639 1.00 13.09 117 ALA A C 1
ATOM 5752 O O . ALA B 2 117 ? 26.843 38.813 85.178 1.00 13.07 117 ALA A O 1
ATOM 5759 N N . VAL B 2 118 ? 24.659 39.270 85.315 1.00 13.91 118 VAL A N 1
ATOM 5760 C CA . VAL B 2 118 ? 24.557 39.015 86.751 1.00 14.65 118 VAL A CA 1
ATOM 5761 C C . VAL B 2 118 ? 23.558 37.888 86.963 1.00 13.88 118 VAL A C 1
ATOM 5762 O O . VAL B 2 118 ? 22.407 37.968 86.527 1.00 14.56 118 VAL A O 1
ATOM 5775 N N . ALA B 2 119 ? 24.031 36.817 87.595 1.00 13.45 119 ALA A N 1
ATOM 5776 C CA . ALA B 2 119 ? 23.167 35.673 87.916 1.00 15.00 119 ALA A CA 1
ATOM 5777 C C . ALA B 2 119 ? 22.865 35.630 89.404 1.00 14.41 119 ALA A C 1
ATOM 5778 O O . ALA B 2 119 ? 23.713 35.946 90.202 1.00 14.88 119 ALA A O 1
ATOM 5785 N N . ARG B 2 120 ? 21.642 35.209 89.731 1.00 13.75 120 ARG A N 1
ATOM 5786 C CA . ARG B 2 120 ? 21.129 35.154 91.094 1.00 13.64 120 ARG A CA 1
ATOM 5787 C C . ARG B 2 120 ? 20.787 33.712 91.417 1.00 14.08 120 ARG A C 1
ATOM 5788 O O . ARG B 2 120 ? 20.156 33.036 90.600 1.00 16.40 120 ARG A O 1
ATOM 5809 N N . TYR B 2 121 ? 21.196 33.255 92.604 1.00 13.84 121 TYR A N 1
ATOM 5810 C CA . TYR B 2 121 ? 21.044 31.875 93.034 1.00 15.75 121 TYR A CA 1
ATOM 5811 C C . TYR B 2 121 ? 20.425 31.760 94.416 1.00 17.81 121 TYR A C 1
ATOM 5812 O O . TYR B 2 121 ? 20.659 32.604 95.282 1.00 19.10 121 TYR A O 1
ATOM 5830 N N . LYS B 2 122 ? 19.686 30.669 94.606 1.00 18.05 122 LYS A N 1
ATOM 5831 C CA . LYS B 2 122 ? 19.168 30.303 95.919 1.00 20.77 122 LYS A CA 1
ATOM 5832 C C . LYS B 2 122 ? 19.694 28.917 96.303 1.00 19.79 122 LYS A C 1
ATOM 5833 O O . LYS B 2 122 ? 19.693 27.996 95.493 1.00 19.48 122 LYS A O 1
ATOM 5852 N N . LEU B 2 123 ? 20.179 28.786 97.531 1.00 21.36 123 LEU A N 1
ATOM 5853 C CA . LEU B 2 123 ? 20.535 27.467 98.066 1.00 24.35 123 LEU A CA 1
ATOM 5854 C C . LEU B 2 123 ? 19.286 26.651 98.369 1.00 26.88 123 LEU A C 1
ATOM 5855 O O . LEU B 2 123 ? 18.400 27.135 99.043 1.00 29.26 123 LEU A O 1
ATOM 5871 N N . GLU B 2 124 ? 19.223 25.426 97.826 1.00 26.34 124 GLU A N 1
ATOM 5872 C CA . GLU B 2 124 ? 18.155 24.469 98.109 1.00 28.64 124 GLU A CA 1
ATOM 5873 C C . GLU B 2 124 ? 18.542 23.521 99.247 1.00 30.45 124 GLU A C 1
ATOM 5874 O O . GLU B 2 124 ? 17.735 23.243 100.119 1.00 34.65 124 GLU A O 1
ATOM 5886 N N . SER B 2 125 ? 19.770 23.010 99.239 1.00 29.75 125 SER A N 1
ATOM 5887 C CA . SER B 2 125 ? 20.196 22.140 100.336 1.00 34.04 125 SER A CA 1
ATOM 5888 C C . SER B 2 125 ? 21.690 22.224 100.532 1.00 31.60 125 SER A C 1
ATOM 5889 O O . SER B 2 125 ? 22.451 21.989 99.594 1.00 30.82 125 SER A O 1
ATOM 5897 N N . GLY B 2 126 ? 22.102 22.555 101.758 1.00 32.35 126 GLY A N 1
ATOM 5898 C CA . GLY B 2 126 ? 23.514 22.700 102.092 1.00 33.32 126 GLY A CA 1
ATOM 5899 C C . GLY B 2 126 ? 24.012 21.392 102.681 1.00 36.46 126 GLY A C 1
ATOM 5900 O O . GLY B 2 126 ? 23.298 20.396 102.615 1.00 44.79 126 GLY A O 1
ATOM 5904 N N . PRO B 2 127 ? 25.219 21.382 103.268 1.00 31.34 127 PRO A N 1
ATOM 5905 C CA . PRO B 2 127 ? 26.129 22.522 103.440 1.00 22.82 127 PRO A CA 1
ATOM 5906 C C . PRO B 2 127 ? 26.554 23.150 102.149 1.00 21.37 127 PRO A C 1
ATOM 5907 O O . PRO B 2 127 ? 26.456 22.520 101.080 1.00 25.22 127 PRO A O 1
ATOM 5918 N N . LEU B 2 128 ? 27.043 24.382 102.260 1.00 18.54 128 LEU A N 1
ATOM 5919 C CA . LEU B 2 128 ? 27.365 25.233 101.108 1.00 17.19 128 LEU A CA 1
ATOM 5920 C C . LEU B 2 128 ? 28.767 25.764 101.289 1.00 15.41 128 LEU A C 1
ATOM 5921 O O . LEU B 2 128 ? 29.136 26.215 102.381 1.00 15.90 128 LEU A O 1
ATOM 5937 N N . VAL B 2 129 ? 29.561 25.674 100.234 1.00 13.29 129 VAL A N 1
ATOM 5938 C CA . VAL B 2 129 ? 30.845 26.335 100.200 1.00 14.40 129 VAL A CA 1
ATOM 5939 C C . VAL B 2 129 ? 30.711 27.559 99.314 1.00 15.47 129 VAL A C 1
ATOM 5940 O O . VAL B 2 129 ? 30.243 27.437 98.176 1.00 15.20 129 VAL A O 1
ATOM 5953 N N . LEU B 2 130 ? 31.141 28.714 99.808 1.00 13.77 130 LEU A N 1
ATOM 5954 C CA . LEU B 2 130 ? 31.202 29.917 98.986 1.00 13.92 130 LEU A CA 1
ATOM 5955 C C . LEU B 2 130 ? 32.607 30.465 98.884 1.00 14.16 130 LEU A C 1
ATOM 5956 O O . LEU B 2 130 ? 33.335 30.481 99.887 1.00 16.35 130 LEU A O 1
ATOM 5972 N N . THR B 2 131 ? 33.007 30.952 97.700 1.00 12.26 131 THR A N 1
ATOM 5973 C CA . THR B 2 131 ? 34.172 31.789 97.659 1.00 13.22 131 THR A CA 1
ATOM 5974 C C . THR B 2 131 ? 33.726 33.208 97.281 1.00 13.49 131 THR A C 1
ATOM 5975 O O . THR B 2 131 ? 32.889 33.419 96.421 1.00 14.66 131 THR A O 1
ATOM 5986 N N . ILE B 2 132 ? 34.239 34.159 98.049 1.00 12.82 132 ILE A N 1
ATOM 5987 C CA . ILE B 2 132 ? 33.793 35.537 98.034 1.00 12.33 132 ILE A CA 1
ATOM 5988 C C . ILE B 2 132 ? 34.781 36.365 97.246 1.00 12.71 132 ILE A C 1
ATOM 5989 O O . ILE B 2 132 ? 35.957 36.399 97.546 1.00 13.19 132 ILE A O 1
ATOM 6005 N N . LYS B 2 133 ? 34.289 37.073 96.246 1.00 12.24 133 LYS A N 1
ATOM 6006 C CA . LYS B 2 133 ? 35.222 37.873 95.409 1.00 13.82 133 LYS A CA 1
ATOM 6007 C C . LYS B 2 133 ? 35.829 39.039 96.180 1.00 14.49 133 LYS A C 1
ATOM 6008 O O . LYS B 2 133 ? 35.164 39.745 96.903 1.00 14.84 133 LYS A O 1
ATOM 6027 N N . ARG B 2 134 ? 37.149 39.189 96.093 1.00 16.39 134 ARG A N 1
ATOM 6028 C CA . ARG B 2 134 ? 37.841 40.237 96.845 1.00 19.38 134 ARG A CA 1
ATOM 6029 C C . ARG B 2 134 ? 37.338 41.624 96.440 1.00 20.03 134 ARG A C 1
ATOM 6030 O O . ARG B 2 134 ? 37.114 41.895 95.258 1.00 21.40 134 ARG A O 1
ATOM 6051 N N . LYS B 2 135 ? 37.147 42.456 97.439 1.00 19.11 135 LYS A N 1
ATOM 6052 C CA . LYS B 2 135 ? 36.864 43.881 97.288 1.00 23.86 135 LYS A CA 1
ATOM 6053 C C . LYS B 2 135 ? 35.405 44.145 96.900 1.00 24.07 135 LYS A C 1
ATOM 6054 O O . LYS B 2 135 ? 35.066 45.258 96.543 1.00 27.19 135 LYS A O 1
ATOM 6073 N N . TYR B 2 136 ? 34.546 43.140 97.057 1.00 20.36 136 TYR A N 1
ATOM 6074 C CA . TYR B 2 136 ? 33.119 43.310 96.804 1.00 19.24 136 TYR A CA 1
ATOM 6075 C C . TYR B 2 136 ? 32.282 43.506 98.086 1.00 20.65 136 TYR A C 1
ATOM 6076 O O . TYR B 2 136 ? 31.174 44.018 98.026 1.00 23.01 136 TYR A O 1
ATOM 6094 N N . PHE B 2 137 ? 32.827 43.117 99.237 1.00 19.48 137 PHE A N 1
ATOM 6095 C CA . PHE B 2 137 ? 32.170 43.299 100.511 1.00 18.47 137 PHE A CA 1
ATOM 6096 C C . PHE B 2 137 ? 33.048 44.157 101.397 1.00 20.04 137 PHE A C 1
ATOM 6097 O O . PHE B 2 137 ? 34.274 44.074 101.317 1.00 21.84 137 PHE A O 1
ATOM 6114 N N . GLU B 2 138 ? 32.420 44.954 102.224 1.00 20.17 138 GLU A N 1
ATOM 6115 C CA . GLU B 2 138 ? 33.155 45.810 103.140 1.00 24.62 138 GLU A CA 1
ATOM 6116 C C . GLU B 2 138 ? 33.887 44.926 104.119 1.00 23.57 138 GLU A C 1
ATOM 6117 O O . GLU B 2 138 ? 33.375 43.889 104.511 1.00 25.06 138 GLU A O 1
ATOM 6129 N N . ALA B 2 139 ? 35.099 45.313 104.491 1.00 21.57 139 ALA A N 1
ATOM 6130 C CA . ALA B 2 139 ? 35.826 44.594 105.526 1.00 23.59 139 ALA A CA 1
ATOM 6131 C C . ALA B 2 139 ? 35.406 45.014 106.926 1.00 23.82 139 ALA A C 1
ATOM 6132 O O . ALA B 2 139 ? 35.566 46.153 107.314 1.00 26.03 139 ALA A O 1
ATOM 6139 N N . ALA B 2 140 ? 34.868 44.079 107.685 1.00 22.49 140 ALA A N 1
ATOM 6140 C CA . ALA B 2 140 ? 34.566 44.307 109.068 1.00 23.85 140 ALA A CA 1
ATOM 6141 C C . ALA B 2 140 ? 35.818 44.677 109.862 1.00 25.44 140 ALA A C 1
ATOM 6142 O O . ALA B 2 140 ? 36.919 44.152 109.629 1.00 25.11 140 ALA A O 1
ATOM 6149 N N . THR B 2 141 ? 35.639 45.577 110.805 1.00 25.64 141 THR A N 1
ATOM 6150 C CA . THR B 2 141 ? 36.681 45.866 111.763 1.00 26.17 141 THR A CA 1
ATOM 6151 C C . THR B 2 141 ? 36.803 44.700 112.694 1.00 27.03 141 THR A C 1
ATOM 6152 O O . THR B 2 141 ? 35.802 44.196 113.231 1.00 30.12 141 THR A O 1
ATOM 6163 N N . LEU B 2 142 ? 38.033 44.235 112.873 1.00 25.18 142 LEU A N 1
ATOM 6164 C CA . LEU B 2 142 ? 38.284 43.092 113.733 1.00 25.28 142 LEU A CA 1
ATOM 6165 C C . LEU B 2 142 ? 38.913 43.523 115.044 1.00 31.16 142 LEU A C 1
ATOM 6166 O O . LEU B 2 142 ? 40.050 44.001 115.073 1.00 35.92 142 LEU A O 1
ATOM 6182 N N . GLU B 2 143 ? 38.184 43.305 116.128 1.00 31.66 143 GLU A N 1
ATOM 6183 C CA . GLU B 2 143 ? 38.590 43.800 117.422 1.00 33.67 143 GLU A CA 1
ATOM 6184 C C . GLU B 2 143 ? 38.898 42.614 118.309 1.00 32.38 143 GLU A C 1
ATOM 6185 O O . GLU B 2 143 ? 38.202 41.598 118.262 1.00 31.55 143 GLU A O 1
ATOM 6197 N N . GLY B 2 144 ? 39.948 42.760 119.122 1.00 34.06 144 GLY A N 1
ATOM 6198 C CA . GLY B 2 144 ? 40.421 41.679 119.964 1.00 34.21 144 GLY A CA 1
ATOM 6199 C C . GLY B 2 144 ? 41.176 40.619 119.162 1.00 32.55 144 GLY A C 1
ATOM 6200 O O . GLY B 2 144 ? 41.440 40.764 117.963 1.00 31.26 144 GLY A O 1
ATOM 6204 N N . THR B 2 145 ? 41.522 39.546 119.851 1.00 32.31 145 THR A N 1
ATOM 6205 C CA . THR B 2 145 ? 42.238 38.422 119.248 1.00 33.38 145 THR A CA 1
ATOM 6206 C C . THR B 2 145 ? 41.621 37.155 119.780 1.00 31.04 145 THR A C 1
ATOM 6207 O O . THR B 2 145 ? 40.959 37.187 120.820 1.00 32.51 145 THR A O 1
ATOM 6218 N N . THR B 2 146 ? 41.861 36.039 119.090 1.00 28.55 146 THR A N 1
ATOM 6219 C CA . THR B 2 146 ? 41.342 34.744 119.485 1.00 25.54 146 THR A CA 1
ATOM 6220 C C . THR B 2 146 ? 42.463 33.712 119.341 1.00 24.38 146 THR A C 1
ATOM 6221 O O . THR B 2 146 ? 43.112 33.633 118.297 1.00 25.16 146 THR A O 1
ATOM 6232 N N . ALA B 2 147 ? 42.678 32.919 120.385 1.00 25.13 147 ALA A N 1
ATOM 6233 C CA . ALA B 2 147 ? 43.673 31.844 120.308 1.00 29.18 147 ALA A CA 1
ATOM 6234 C C . ALA B 2 147 ? 43.176 30.741 119.404 1.00 27.93 147 ALA A C 1
ATOM 6235 O O . ALA B 2 147 ? 41.961 30.583 119.187 1.00 27.93 147 ALA A O 1
ATOM 6242 N N . THR B 2 148 ? 44.119 30.022 118.811 1.00 26.58 148 THR A N 1
ATOM 6243 C CA . THR B 2 148 ? 43.801 28.986 117.836 1.00 25.75 148 THR A CA 1
ATOM 6244 C C . THR B 2 148 ? 44.218 27.627 118.385 1.00 27.37 148 THR A C 1
ATOM 6245 O O . THR B 2 148 ? 45.246 27.509 119.025 1.00 32.09 148 THR A O 1
ATOM 6256 N N . GLU B 2 149 ? 43.385 26.619 118.135 1.00 23.43 149 GLU A N 1
ATOM 6257 C CA . GLU B 2 149 ? 43.754 25.214 118.336 1.00 23.78 149 GLU A CA 1
ATOM 6258 C C . GLU B 2 149 ? 44.442 24.645 117.099 1.00 22.54 149 GLU A C 1
ATOM 6259 O O . GLU B 2 149 ? 43.893 24.716 115.996 1.00 20.75 149 GLU A O 1
ATOM 6271 N N . GLU B 2 150 ? 45.631 24.074 117.275 1.00 21.85 150 GLU A N 1
ATOM 6272 C CA . GLU B 2 150 ? 46.330 23.473 116.159 1.00 22.74 150 GLU A CA 1
ATOM 6273 C C . GLU B 2 150 ? 45.608 22.248 115.638 1.00 23.26 150 GLU A C 1
ATOM 6274 O O . GLU B 2 150 ? 45.265 21.338 116.412 1.00 25.26 150 GLU A O 1
ATOM 6286 N N . LEU B 2 151 ? 45.446 22.199 114.325 1.00 23.35 151 LEU A N 1
ATOM 6287 C CA . LEU B 2 151 ? 44.976 20.995 113.644 1.00 22.68 151 LEU A CA 1
ATOM 6288 C C . LEU B 2 151 ? 46.072 20.334 112.839 1.00 25.39 151 LEU A C 1
ATOM 6289 O O . LEU B 2 151 ? 46.957 20.993 112.286 1.00 29.48 151 LEU A O 1
ATOM 6305 N N . PRO B 2 152 ? 46.002 19.008 112.709 1.00 26.05 152 PRO A N 1
ATOM 6306 C CA . PRO B 2 152 ? 47.018 18.288 111.929 1.00 26.69 152 PRO A CA 1
ATOM 6307 C C . PRO B 2 152 ? 46.902 18.487 110.439 1.00 23.85 152 PRO A C 1
ATOM 6308 O O . PRO B 2 152 ? 45.780 18.607 109.939 1.00 25.31 152 PRO A O 1
ATOM 6319 N N . VAL B 2 153 ? 48.035 18.546 109.750 1.00 23.68 153 VAL A N 1
ATOM 6320 C CA . VAL B 2 153 ? 48.018 18.679 108.301 1.00 22.59 153 VAL A CA 1
ATOM 6321 C C . VAL B 2 153 ? 48.273 17.274 107.839 1.00 23.11 153 VAL A C 1
ATOM 6322 O O . VAL B 2 153 ? 48.602 16.395 108.660 1.00 25.59 153 VAL A O 1
ATOM 6335 N N . GLY B 2 154 ? 48.173 17.073 106.538 1.00 22.01 154 GLY A N 1
ATOM 6336 C CA . GLY B 2 154 ? 48.263 15.753 105.953 1.00 22.04 154 GLY A CA 1
ATOM 6337 C C . GLY B 2 154 ? 49.584 15.490 105.291 1.00 24.23 154 GLY A C 1
ATOM 6338 O O . GLY B 2 154 ? 50.576 16.196 105.526 1.00 25.21 154 GLY A O 1
ATOM 6342 N N . PRO B 2 155 ? 49.616 14.449 104.456 1.00 28.90 155 PRO A N 1
ATOM 6343 C CA . PRO B 2 155 ? 50.793 14.167 103.656 1.00 29.65 155 PRO A CA 1
ATOM 6344 C C . PRO B 2 155 ? 51.145 15.359 102.779 1.00 26.08 155 PRO A C 1
ATOM 6345 O O . PRO B 2 155 ? 50.242 15.992 102.248 1.00 23.13 155 PRO A O 1
ATOM 6356 N N . GLN B 2 156 ? 52.430 15.671 102.662 1.00 26.95 156 GLN A N 1
ATOM 6357 C CA . GLN B 2 156 ? 52.851 16.798 101.859 1.00 27.05 156 GLN A CA 1
ATOM 6358 C C . GLN B 2 156 ? 52.896 16.374 100.402 1.00 25.03 156 GLN A C 1
ATOM 6359 O O . GLN B 2 156 ? 53.603 15.450 100.046 1.00 29.15 156 GLN A O 1
ATOM 6373 N N . LYS B 2 157 ? 52.086 17.007 99.588 1.00 20.35 157 LYS A N 1
ATOM 6374 C CA . LYS B 2 157 ? 52.023 16.729 98.164 1.00 22.19 157 LYS A CA 1
ATOM 6375 C C . LYS B 2 157 ? 52.711 17.837 97.364 1.00 23.21 157 LYS A C 1
ATOM 6376 O O . LYS B 2 157 ? 53.230 17.609 96.275 1.00 25.16 157 LYS A O 1
ATOM 6395 N N . ILE B 2 158 ? 52.681 19.047 97.917 1.00 20.47 158 ILE A N 1
ATOM 6396 C CA . ILE B 2 158 ? 53.236 20.205 97.233 1.00 19.66 158 ILE A CA 1
ATOM 6397 C C . ILE B 2 158 ? 54.166 20.934 98.178 1.00 20.30 158 ILE A C 1
ATOM 6398 O O . ILE B 2 158 ? 53.800 21.233 99.294 1.00 20.74 158 ILE A O 1
ATOM 6414 N N . THR B 2 159 ? 55.383 21.215 97.758 1.00 19.66 159 THR A N 1
ATOM 6415 C CA . THR B 2 159 ? 56.293 22.007 98.570 1.00 22.82 159 THR A CA 1
ATOM 6416 C C . THR B 2 159 ? 56.380 23.425 98.049 1.00 22.56 159 THR A C 1
ATOM 6417 O O . THR B 2 159 ? 56.459 23.637 96.839 1.00 23.89 159 THR A O 1
ATOM 6428 N N . LEU B 2 160 ? 56.347 24.377 98.966 1.00 22.10 160 LEU A N 1
ATOM 6429 C CA . LEU B 2 160 ? 56.486 25.778 98.636 1.00 22.23 160 LEU A CA 1
ATOM 6430 C C . LEU B 2 160 ? 57.975 26.058 98.662 1.00 23.06 160 LEU A C 1
ATOM 6431 O O . LEU B 2 160 ? 58.616 26.037 99.741 1.00 26.33 160 LEU A O 1
ATOM 6447 N N . LEU B 2 161 ? 58.557 26.253 97.484 1.00 20.91 161 LEU A N 1
ATOM 6448 C CA . LEU B 2 161 ? 59.993 26.519 97.386 1.00 21.43 161 LEU A CA 1
ATOM 6449 C C . LEU B 2 161 ? 60.334 27.971 97.619 1.00 24.42 161 LEU A C 1
ATOM 6450 O O . LEU B 2 161 ? 61.353 28.294 98.245 1.00 28.62 161 LEU A O 1
ATOM 6466 N N . GLU B 2 162 ? 59.525 28.867 97.096 1.00 25.05 162 GLU A N 1
ATOM 6467 C CA . GLU B 2 162 ? 59.864 30.269 97.177 1.00 29.54 162 GLU A CA 1
ATOM 6468 C C . GLU B 2 162 ? 58.614 31.106 97.013 1.00 26.99 162 GLU A C 1
ATOM 6469 O O . GLU B 2 162 ? 57.731 30.786 96.230 1.00 26.59 162 GLU A O 1
ATOM 6481 N N . GLU B 2 163 ? 58.528 32.166 97.804 1.00 25.75 163 GLU A N 1
ATOM 6482 C CA . GLU B 2 163 ? 57.484 33.153 97.626 1.00 30.48 163 GLU A CA 1
ATOM 6483 C C . GLU B 2 163 ? 58.152 34.441 97.179 1.00 31.82 163 GLU A C 1
ATOM 6484 O O . GLU B 2 163 ? 59.071 34.902 97.826 1.00 33.06 163 GLU A O 1
ATOM 6496 N N . ILE B 2 164 ? 57.720 35.018 96.070 1.00 29.82 164 ILE A N 1
ATOM 6497 C CA . ILE B 2 164 ? 58.433 36.167 95.487 1.00 30.88 164 ILE A CA 1
ATOM 6498 C C . ILE B 2 164 ? 57.466 37.307 95.225 1.00 30.49 164 ILE A C 1
ATOM 6499 O O . ILE B 2 164 ? 56.657 37.190 94.318 1.00 30.27 164 ILE A O 1
ATOM 6515 N N . GLU B 2 165 ? 57.555 38.397 96.000 1.00 29.15 165 GLU A N 1
ATOM 6516 C CA . GLU B 2 165 ? 56.723 39.587 95.763 1.00 28.61 165 GLU A CA 1
ATOM 6517 C C . GLU B 2 165 ? 57.060 40.282 94.452 1.00 27.70 165 GLU A C 1
ATOM 6518 O O . GLU B 2 165 ? 58.234 40.443 94.112 1.00 31.67 165 GLU A O 1
ATOM 6530 N N . GLU B 2 166 ? 56.055 40.768 93.746 1.00 29.22 166 GLU A N 1
ATOM 6531 C CA . GLU B 2 166 ? 56.316 41.544 92.567 1.00 36.59 166 GLU A CA 1
ATOM 6532 C C . GLU B 2 166 ? 57.002 42.802 93.060 1.00 34.51 166 GLU A C 1
ATOM 6533 O O . GLU B 2 166 ? 56.663 43.324 94.110 1.00 32.89 166 GLU A O 1
ATOM 6545 N N . GLU B 2 167 ? 58.055 43.203 92.366 1.00 34.55 167 GLU A N 1
ATOM 6546 C CA . GLU B 2 167 ? 58.764 44.433 92.705 1.00 44.15 167 GLU A CA 1
ATOM 6547 C C . GLU B 2 167 ? 57.780 45.589 92.736 1.00 46.24 167 GLU A C 1
ATOM 6548 O O . GLU B 2 167 ? 57.031 45.769 91.786 1.00 43.30 167 GLU A O 1
ATOM 6560 N N . ARG B 2 168 ? 57.782 46.348 93.836 1.00 51.83 168 ARG A N 1
ATOM 6561 C CA . ARG B 2 168 ? 56.831 47.444 94.051 1.00 53.17 168 ARG A CA 1
ATOM 6562 C C . ARG B 2 168 ? 57.406 48.812 93.691 1.00 46.76 168 ARG A C 1
ATOM 6563 O O . ARG B 2 168 ? 58.513 49.138 94.092 1.00 49.11 168 ARG A O 1
ATOM 6584 N N . THR B 2 169 ? 56.641 49.602 92.943 1.00 39.98 169 THR A N 1
ATOM 6585 C CA . THR B 2 169 ? 56.974 51.012 92.679 1.00 39.86 169 THR A CA 1
ATOM 6586 C C . THR B 2 169 ? 55.830 51.930 93.065 1.00 36.20 169 THR A C 1
ATOM 6587 O O . THR B 2 169 ? 54.716 51.828 92.507 1.00 35.10 169 THR A O 1
ATOM 6598 N N . GLY B 2 170 ? 56.068 52.822 94.012 1.00 35.92 170 GLY A N 1
ATOM 6599 C CA . GLY B 2 170 ? 55.123 53.895 94.249 1.00 38.57 170 GLY A CA 1
ATOM 6600 C C . GLY B 2 170 ? 53.907 53.368 94.953 1.00 35.13 170 GLY A C 1
ATOM 6601 O O . GLY B 2 170 ? 53.955 52.326 95.572 1.00 33.52 170 GLY A O 1
ATOM 6605 N N . ILE B 2 171 ? 52.805 54.090 94.876 1.00 31.89 171 ILE A N 1
ATOM 6606 C CA . ILE B 2 171 ? 51.631 53.702 95.620 1.00 31.28 171 ILE A CA 1
ATOM 6607 C C . ILE B 2 171 ? 50.939 52.472 95.000 1.00 31.97 171 ILE A C 1
ATOM 6608 O O . ILE B 2 171 ? 50.829 52.385 93.769 1.00 28.99 171 ILE A O 1
ATOM 6624 N N . PRO B 2 172 ? 50.497 51.498 95.833 1.00 30.64 172 PRO A N 1
ATOM 6625 C CA . PRO B 2 172 ? 49.792 50.308 95.343 1.00 28.34 172 PRO A CA 1
ATOM 6626 C C . PRO B 2 172 ? 48.610 50.624 94.410 1.00 24.88 172 PRO A C 1
ATOM 6627 O O . PRO B 2 172 ? 47.913 51.605 94.654 1.00 23.51 172 PRO A O 1
ATOM 6638 N N . LEU B 2 173 ? 48.412 49.854 93.336 1.00 24.80 173 LEU A N 1
ATOM 6639 C CA . LEU B 2 173 ? 47.254 50.093 92.460 1.00 22.86 173 LEU A CA 1
ATOM 6640 C C . LEU B 2 173 ? 45.924 50.203 93.182 1.00 23.63 173 LEU A C 1
ATOM 6641 O O . LEU B 2 173 ? 45.138 51.096 92.879 1.00 24.79 173 LEU A O 1
ATOM 6657 N N . GLU B 2 174 ? 45.685 49.332 94.162 1.00 23.17 174 GLU A N 1
ATOM 6658 C CA . GLU B 2 174 ? 44.373 49.228 94.785 1.00 26.79 174 GLU A CA 1
ATOM 6659 C C . GLU B 2 174 ? 44.181 50.332 95.814 1.00 27.59 174 GLU A C 1
ATOM 6660 O O . GLU B 2 174 ? 43.092 50.461 96.351 1.00 27.59 174 GLU A O 1
ATOM 6672 N N . ASP B 2 175 ? 45.240 51.110 96.078 1.00 28.58 175 ASP A N 1
ATOM 6673 C CA . ASP B 2 175 ? 45.172 52.263 96.990 1.00 28.68 175 ASP A CA 1
ATOM 6674 C C . ASP B 2 175 ? 45.176 53.619 96.265 1.00 26.23 175 ASP A C 1
ATOM 6675 O O . ASP B 2 175 ? 44.892 54.654 96.865 1.00 28.41 175 ASP A O 1
ATOM 6684 N N . ALA B 2 176 ? 45.541 53.647 94.998 1.00 23.33 176 ALA A N 1
ATOM 6685 C CA . ALA B 2 176 ? 45.813 54.901 94.334 1.00 23.85 176 ALA A CA 1
ATOM 6686 C C . ALA B 2 176 ? 44.546 55.716 94.035 1.00 22.81 176 ALA A C 1
ATOM 6687 O O . ALA B 2 176 ? 43.524 55.150 93.645 1.00 21.83 176 ALA A O 1
ATOM 6694 N N . GLU B 2 177 ? 44.636 57.034 94.167 1.00 23.76 177 GLU A N 1
ATOM 6695 C CA . GLU B 2 177 ? 43.535 57.911 93.753 1.00 23.02 177 GLU A CA 1
ATOM 6696 C C . GLU B 2 177 ? 43.554 58.260 92.268 1.00 21.70 177 GLU A C 1
ATOM 6697 O O . GLU B 2 177 ? 42.542 58.660 91.720 1.00 20.57 177 GLU A O 1
ATOM 6709 N N . VAL B 2 178 ? 44.687 58.031 91.603 1.00 15.50 178 VAL A N 1
ATOM 6710 C CA . VAL B 2 178 ? 44.779 58.128 90.161 1.00 14.06 178 VAL A CA 1
ATOM 6711 C C . VAL B 2 178 ? 45.464 56.876 89.625 1.00 13.06 178 VAL A C 1
ATOM 6712 O O . VAL B 2 178 ? 46.546 56.504 90.124 1.00 15.35 178 VAL A O 1
ATOM 6725 N N . VAL B 2 179 ? 44.837 56.250 88.646 1.00 12.13 179 VAL A N 1
ATOM 6726 C CA . VAL B 2 179 ? 45.396 55.093 87.956 1.00 13.84 179 VAL A CA 1
ATOM 6727 C C . VAL B 2 179 ? 45.489 55.431 86.461 1.00 14.02 179 VAL A C 1
ATOM 6728 O O . VAL B 2 179 ? 44.576 55.983 85.871 1.00 14.97 179 VAL A O 1
ATOM 6741 N N . VAL B 2 180 ? 46.651 55.163 85.892 1.00 11.51 180 VAL A N 1
ATOM 6742 C CA . VAL B 2 180 ? 46.920 55.330 84.470 1.00 11.24 180 VAL A CA 1
ATOM 6743 C C . VAL B 2 180 ? 47.141 53.921 83.874 1.00 11.22 180 VAL A C 1
ATOM 6744 O O . VAL B 2 180 ? 48.154 53.279 84.190 1.00 13.03 180 VAL A O 1
ATOM 6757 N N . THR B 2 181 ? 46.184 53.433 83.088 1.00 10.69 181 THR A N 1
ATOM 6758 C CA . THR B 2 181 ? 46.269 52.107 82.518 1.00 12.22 181 THR A CA 1
ATOM 6759 C C . THR B 2 181 ? 46.557 52.171 81.033 1.00 13.60 181 THR A C 1
ATOM 6760 O O . THR B 2 181 ? 45.931 52.931 80.287 1.00 14.02 181 THR A O 1
ATOM 6771 N N . GLY B 2 182 ? 47.535 51.361 80.642 1.00 12.96 182 GLY A N 1
ATOM 6772 C CA . GLY B 2 182 ? 47.819 51.107 79.244 1.00 12.48 182 GLY A CA 1
ATOM 6773 C C . GLY B 2 182 ? 47.345 49.723 78.797 1.00 12.35 182 GLY A C 1
ATOM 6774 O O . GLY B 2 182 ? 47.465 48.736 79.518 1.00 13.18 182 GLY A O 1
ATOM 6778 N N . GLY B 2 183 ? 46.861 49.681 77.561 1.00 11.68 183 GLY A N 1
ATOM 6779 C CA . GLY B 2 183 ? 46.518 48.467 76.873 1.00 10.74 183 GLY A CA 1
ATOM 6780 C C . GLY B 2 183 ? 47.359 48.180 75.642 1.00 11.58 183 GLY A C 1
ATOM 6781 O O . GLY B 2 183 ? 48.463 48.724 75.470 1.00 13.07 183 GLY A O 1
ATOM 6785 N N . ARG B 2 184 ? 46.848 47.325 74.777 1.00 11.83 184 ARG A N 1
ATOM 6786 C CA . ARG B 2 184 ? 47.582 46.912 73.595 1.00 14.97 184 ARG A CA 1
ATOM 6787 C C . ARG B 2 184 ? 47.944 48.097 72.761 1.00 15.06 184 ARG A C 1
ATOM 6788 O O . ARG B 2 184 ? 48.933 48.087 72.046 1.00 16.86 184 ARG A O 1
ATOM 6809 N N . GLY B 2 185 ? 47.108 49.110 72.829 1.00 14.72 185 GLY A N 1
ATOM 6810 C CA . GLY B 2 185 ? 47.322 50.292 72.007 1.00 16.46 185 GLY A CA 1
ATOM 6811 C C . GLY B 2 185 ? 48.596 51.056 72.287 1.00 16.11 185 GLY A C 1
ATOM 6812 O O . GLY B 2 185 ? 49.037 51.858 71.449 1.00 17.61 185 GLY A O 1
ATOM 6816 N N . ILE B 2 186 ? 49.214 50.805 73.435 1.00 13.50 186 ILE A N 1
ATOM 6817 C CA . ILE B 2 186 ? 50.440 51.496 73.766 1.00 14.38 186 ILE A CA 1
ATOM 6818 C C . ILE B 2 186 ? 51.570 51.111 72.835 1.00 16.05 186 ILE A C 1
ATOM 6819 O O . ILE B 2 186 ? 52.405 51.972 72.445 1.00 16.65 186 ILE A O 1
ATOM 6835 N N . GLY B 2 187 ? 51.599 49.838 72.422 1.00 16.18 187 GLY A N 1
ATOM 6836 C CA . GLY B 2 187 ? 52.463 49.388 71.338 1.00 17.33 187 GLY A CA 1
ATOM 6837 C C . GLY B 2 187 ? 53.833 48.821 71.667 1.00 18.14 187 GLY A C 1
ATOM 6838 O O . GLY B 2 187 ? 54.444 48.163 70.815 1.00 18.33 187 GLY A O 1
ATOM 6842 N N . SER B 2 188 ? 54.324 49.062 72.892 1.00 19.51 188 SER A N 1
ATOM 6843 C CA . SER B 2 188 ? 55.611 48.498 73.323 1.00 21.39 188 SER A CA 1
ATOM 6844 C C . SER B 2 188 ? 55.839 48.753 74.810 1.00 18.24 188 SER A C 1
ATOM 6845 O O . SER B 2 188 ? 55.178 49.613 75.417 1.00 16.23 188 SER A O 1
ATOM 6853 N N . GLY B 2 189 ? 56.797 48.031 75.380 1.00 19.90 189 GLY A N 1
ATOM 6854 C CA . GLY B 2 189 ? 57.150 48.237 76.767 1.00 21.55 189 GLY A CA 1
ATOM 6855 C C . GLY B 2 189 ? 57.772 49.603 77.018 1.00 21.49 189 GLY A C 1
ATOM 6856 O O . GLY B 2 189 ? 57.433 50.274 77.981 1.00 22.30 189 GLY A O 1
ATOM 6860 N N . ASP B 2 190 ? 58.656 50.037 76.126 1.00 20.72 190 ASP A N 1
ATOM 6861 C CA . ASP B 2 190 ? 59.243 51.374 76.262 1.00 22.33 190 ASP A CA 1
ATOM 6862 C C . ASP B 2 190 ? 58.190 52.458 76.156 1.00 20.35 190 ASP A C 1
ATOM 6863 O O . ASP B 2 190 ? 58.318 53.511 76.792 1.00 20.41 190 ASP A O 1
ATOM 6872 N N . ASN B 2 191 ? 57.168 52.236 75.332 1.00 17.58 191 ASN A N 1
ATOM 6873 C CA . ASN B 2 191 ? 56.146 53.243 75.143 1.00 17.67 191 ASN A CA 1
ATOM 6874 C C . ASN B 2 191 ? 55.347 53.490 76.418 1.00 17.32 191 ASN A C 1
ATOM 6875 O O . ASN B 2 191 ? 54.664 54.520 76.523 1.00 18.13 191 ASN A O 1
ATOM 6886 N N . PHE B 2 192 ? 55.438 52.580 77.395 1.00 17.09 192 PHE A N 1
ATOM 6887 C CA . PHE B 2 192 ? 54.783 52.783 78.684 1.00 18.49 192 PHE A CA 1
ATOM 6888 C C . PHE B 2 192 ? 55.463 53.884 79.485 1.00 18.62 192 PHE A C 1
ATOM 6889 O O . PHE B 2 192 ? 54.916 54.341 80.491 1.00 18.89 192 PHE A O 1
ATOM 6906 N N . SER B 2 193 ? 56.667 54.314 79.078 1.00 18.49 193 SER A N 1
ATOM 6907 C CA . SER B 2 193 ? 57.380 55.324 79.839 1.00 20.99 193 SER A CA 1
ATOM 6908 C C . SER B 2 193 ? 56.565 56.603 80.058 1.00 20.09 193 SER A C 1
ATOM 6909 O O . SER B 2 193 ? 56.637 57.203 81.149 1.00 21.46 193 SER A O 1
ATOM 6917 N N . ILE B 2 194 ? 55.781 57.054 79.078 1.00 18.13 194 ILE A N 1
ATOM 6918 C CA . ILE B 2 194 ? 55.067 58.313 79.298 1.00 19.65 194 ILE A CA 1
ATOM 6919 C C . ILE B 2 194 ? 53.883 58.119 80.237 1.00 17.15 194 ILE A C 1
ATOM 6920 O O . ILE B 2 194 ? 53.482 59.051 80.907 1.00 17.78 194 ILE A O 1
ATOM 6936 N N . LEU B 2 195 ? 53.341 56.905 80.310 1.00 15.63 195 LEU A N 1
ATOM 6937 C CA . LEU B 2 195 ? 52.290 56.601 81.265 1.00 15.36 195 LEU A CA 1
ATOM 6938 C C . LEU B 2 195 ? 52.857 56.569 82.688 1.00 15.67 195 LEU A C 1
ATOM 6939 O O . LEU B 2 195 ? 52.233 57.079 83.639 1.00 15.65 195 LEU A O 1
ATOM 6955 N N . LYS B 2 196 ? 54.070 56.035 82.821 1.00 15.80 196 LYS A N 1
ATOM 6956 C CA . LYS B 2 196 ? 54.726 56.043 84.121 1.00 15.52 196 LYS A CA 1
ATOM 6957 C C . LYS B 2 196 ? 55.009 57.454 84.534 1.00 17.48 196 LYS A C 1
ATOM 6958 O O . LYS B 2 196 ? 54.953 57.765 85.734 1.00 19.46 196 LYS A O 1
ATOM 6977 N N . GLU B 2 197 ? 55.362 58.314 83.568 1.00 18.30 197 GLU A N 1
ATOM 6978 C CA . GLU B 2 197 ? 55.696 59.696 83.885 1.00 20.04 197 GLU A CA 1
ATOM 6979 C C . GLU B 2 197 ? 54.468 60.428 84.408 1.00 20.73 197 GLU A C 1
ATOM 6980 O O . GLU B 2 197 ? 54.535 61.070 85.494 1.00 22.16 197 GLU A O 1
ATOM 6992 N N . ILE B 2 198 ? 53.368 60.378 83.667 1.00 19.36 198 ILE A N 1
ATOM 6993 C CA . ILE B 2 198 ? 52.194 61.113 84.110 1.00 20.21 198 ILE A CA 1
ATOM 6994 C C . ILE B 2 198 ? 51.636 60.529 85.426 1.00 18.72 198 ILE A C 1
ATOM 6995 O O . ILE B 2 198 ? 51.220 61.260 86.311 1.00 19.49 198 ILE A O 1
ATOM 7011 N N . ALA B 2 199 ? 51.684 59.208 85.581 1.00 16.17 199 ALA A N 1
ATOM 7012 C CA . ALA B 2 199 ? 51.267 58.604 86.861 1.00 16.83 199 ALA A CA 1
ATOM 7013 C C . ALA B 2 199 ? 52.113 59.161 88.030 1.00 19.14 199 ALA A C 1
ATOM 7014 O O . ALA B 2 199 ? 51.574 59.540 89.095 1.00 21.50 199 ALA A O 1
ATOM 7021 N N . GLY B 2 200 ? 53.436 59.236 87.854 1.00 19.23 200 GLY A N 1
ATOM 7022 C CA . GLY B 2 200 ? 54.297 59.791 88.886 1.00 20.97 200 GLY A CA 1
ATOM 7023 C C . GLY B 2 200 ? 53.933 61.225 89.244 1.00 21.17 200 GLY A C 1
ATOM 7024 O O . GLY B 2 200 ? 53.951 61.620 90.430 1.00 22.21 200 GLY A O 1
ATOM 7045 N N . LEU B 2 202 ? 51.069 62.610 89.050 1.00 21.63 202 LEU A N 1
ATOM 7046 C CA . LEU B 2 202 ? 49.773 62.689 89.716 1.00 23.16 202 LEU A CA 1
ATOM 7047 C C . LEU B 2 202 ? 49.705 61.831 90.980 1.00 22.44 202 LEU A C 1
ATOM 7048 O O . LEU B 2 202 ? 48.622 61.594 91.481 1.00 22.78 202 LEU A O 1
ATOM 7064 N N . ASN B 2 203 ? 50.844 61.384 91.499 1.00 21.35 203 ASN A N 1
ATOM 7065 C CA . ASN B 2 203 ? 50.872 60.543 92.698 1.00 24.65 203 ASN A CA 1
ATOM 7066 C C . ASN B 2 203 ? 49.940 59.334 92.510 1.00 22.22 203 ASN A C 1
ATOM 7067 O O . ASN B 2 203 ? 49.240 58.939 93.434 1.00 25.35 203 ASN A O 1
ATOM 7078 N N . GLY B 2 204 ? 49.934 58.792 91.300 1.00 19.38 204 GLY A N 1
ATOM 7079 C CA . GLY B 2 204 ? 49.139 57.631 90.937 1.00 18.19 204 GLY A CA 1
ATOM 7080 C C . GLY B 2 204 ? 49.988 56.400 90.648 1.00 18.44 204 GLY A C 1
ATOM 7081 O O . GLY B 2 204 ? 51.177 56.362 90.954 1.00 21.03 204 GLY A O 1
ATOM 7085 N N . ALA B 2 205 ? 49.335 55.428 90.076 1.00 16.09 205 ALA A N 1
ATOM 7086 C CA . ALA B 2 205 ? 49.932 54.113 89.782 1.00 17.19 205 ALA A CA 1
ATOM 7087 C C . ALA B 2 205 ? 49.600 53.732 88.360 1.00 15.64 205 ALA A C 1
ATOM 7088 O O . ALA B 2 205 ? 48.587 54.139 87.809 1.00 16.42 205 ALA A O 1
ATOM 7095 N N . VAL B 2 206 ? 50.441 52.877 87.795 1.00 14.75 206 VAL A N 1
ATOM 7096 C CA . VAL B 2 206 ? 50.235 52.430 86.428 1.00 14.02 206 VAL A CA 1
ATOM 7097 C C . VAL B 2 206 ? 49.630 51.040 86.430 1.00 15.06 206 VAL A C 1
ATOM 7098 O O . VAL B 2 206 ? 50.165 50.127 87.086 1.00 18.33 206 VAL A O 1
ATOM 7111 N N . GLY B 2 207 ? 48.522 50.880 85.693 1.00 13.00 207 GLY A N 1
ATOM 7112 C CA . GLY B 2 207 ? 47.908 49.583 85.487 1.00 12.85 207 GLY A CA 1
ATOM 7113 C C . GLY B 2 207 ? 48.007 49.109 84.048 1.00 12.35 207 GLY A C 1
ATOM 7114 O O . GLY B 2 207 ? 48.528 49.807 83.161 1.00 11.80 207 GLY A O 1
ATOM 7118 N N . ALA B 2 208 ? 47.449 47.928 83.835 1.00 12.12 208 ALA A N 1
ATOM 7119 C CA . ALA B 2 208 ? 47.446 47.375 82.534 1.00 12.54 208 ALA A CA 1
ATOM 7120 C C . ALA B 2 208 ? 46.257 46.515 82.238 1.00 12.93 208 ALA A C 1
ATOM 7121 O O . ALA B 2 208 ? 45.697 45.931 83.110 1.00 15.03 208 ALA A O 1
ATOM 7128 N N . SER B 2 209 ? 45.909 46.474 80.972 1.00 12.55 209 SER A N 1
ATOM 7129 C CA . SER B 2 209 ? 44.990 45.428 80.497 1.00 13.33 209 SER A CA 1
ATOM 7130 C C . SER B 2 209 ? 45.695 44.112 80.339 1.00 13.98 209 SER A C 1
ATOM 7131 O O . SER B 2 209 ? 46.912 44.019 80.270 1.00 14.41 209 SER A O 1
ATOM 7139 N N . ARG B 2 210 ? 44.900 43.074 80.174 1.00 13.87 210 ARG A N 1
ATOM 7140 C CA . ARG B 2 210 ? 45.472 41.788 79.823 1.00 14.56 210 ARG A CA 1
ATOM 7141 C C . ARG B 2 210 ? 46.274 41.834 78.526 1.00 16.25 210 ARG A C 1
ATOM 7142 O O . ARG B 2 210 ? 47.265 41.131 78.393 1.00 17.34 210 ARG A O 1
ATOM 7163 N N . GLY B 2 211 ? 45.844 42.654 77.576 1.00 18.11 211 GLY A N 1
ATOM 7164 C CA . GLY B 2 211 ? 46.576 42.773 76.329 1.00 19.95 211 GLY A CA 1
ATOM 7165 C C . GLY B 2 211 ? 48.009 43.211 76.597 1.00 18.50 211 GLY A C 1
ATOM 7166 O O . GLY B 2 211 ? 48.956 42.628 76.049 1.00 19.28 211 GLY A O 1
ATOM 7170 N N . ALA B 2 212 ? 48.178 44.238 77.433 1.00 15.42 212 ALA A N 1
ATOM 7171 C CA . ALA B 2 212 ? 49.530 44.747 77.679 1.00 15.65 212 ALA A CA 1
ATOM 7172 C C . ALA B 2 212 ? 50.366 43.747 78.484 1.00 15.97 212 ALA A C 1
ATOM 7173 O O . ALA B 2 212 ? 51.554 43.579 78.226 1.00 17.17 212 ALA A O 1
ATOM 7180 N N . VAL B 2 213 ? 49.732 43.022 79.413 1.00 15.13 213 VAL A N 1
ATOM 7181 C CA . VAL B 2 213 ? 50.408 42.009 80.201 1.00 15.12 213 VAL A CA 1
ATOM 7182 C C . VAL B 2 213 ? 50.821 40.838 79.305 1.00 16.22 213 VAL A C 1
ATOM 7183 O O . VAL B 2 213 ? 51.943 40.338 79.417 1.00 18.07 213 VAL A O 1
ATOM 7196 N N . ASP B 2 214 ? 49.958 40.420 78.358 1.00 15.78 214 ASP A N 1
ATOM 7197 C CA . ASP B 2 214 ? 50.276 39.291 77.488 1.00 17.65 214 ASP A CA 1
ATOM 7198 C C . ASP B 2 214 ? 51.452 39.623 76.545 1.00 16.92 214 ASP A C 1
ATOM 7199 O O . ASP B 2 214 ? 52.223 38.770 76.171 1.00 17.16 214 ASP A O 1
ATOM 7208 N N . GLU B 2 215 ? 51.604 40.907 76.224 1.00 17.20 215 GLU A N 1
ATOM 7209 C CA . GLU B 2 215 ? 52.734 41.352 75.426 1.00 20.00 215 GLU A CA 1
ATOM 7210 C C . GLU B 2 215 ? 53.997 41.454 76.226 1.00 20.16 215 GLU A C 1
ATOM 7211 O O . GLU B 2 215 ? 55.048 41.600 75.639 1.00 22.77 215 GLU A O 1
ATOM 7223 N N . GLY B 2 216 ? 53.901 41.431 77.556 1.00 19.22 216 GLY A N 1
ATOM 7224 C CA . GLY B 2 216 ? 55.071 41.514 78.410 1.00 19.51 216 GLY A CA 1
ATOM 7225 C C . GLY B 2 216 ? 55.442 42.951 78.778 1.00 20.03 216 GLY A C 1
ATOM 7226 O O . GLY B 2 216 ? 56.507 43.196 79.354 1.00 22.69 216 GLY A O 1
ATOM 7230 N N . TRP B 2 217 ? 54.567 43.890 78.450 1.00 18.04 217 TRP A N 1
ATOM 7231 C CA . TRP B 2 217 ? 54.896 45.324 78.637 1.00 18.64 217 TRP A CA 1
ATOM 7232 C C . TRP B 2 217 ? 54.747 45.792 80.091 1.00 18.41 217 TRP A C 1
ATOM 7233 O O . TRP B 2 217 ? 55.356 46.828 80.508 1.00 20.01 217 TRP A O 1
ATOM 7271 N N . PRO B 2 219 ? 54.085 43.872 84.242 1.00 21.94 219 PRO A N 1
ATOM 7272 C CA . PRO B 2 219 ? 54.025 42.579 84.940 1.00 22.33 219 PRO A CA 1
ATOM 7273 C C . PRO B 2 219 ? 52.615 42.129 85.248 1.00 18.29 219 PRO A C 1
ATOM 7274 O O . PRO B 2 219 ? 51.704 42.937 85.223 1.00 16.75 219 PRO A O 1
ATOM 7285 N N . PRO B 2 220 ? 52.421 40.832 85.551 1.00 19.89 220 PRO A N 1
ATOM 7286 C CA . PRO B 2 220 ? 51.053 40.332 85.686 1.00 19.74 220 PRO A CA 1
ATOM 7287 C C . PRO B 2 220 ? 50.247 40.999 86.792 1.00 18.69 220 PRO A C 1
ATOM 7288 O O . PRO B 2 220 ? 49.030 41.153 86.664 1.00 18.98 220 PRO A O 1
ATOM 7299 N N . GLY B 2 221 ? 50.916 41.387 87.871 1.00 19.61 221 GLY A N 1
ATOM 7300 C CA . GLY B 2 221 ? 50.239 42.075 88.963 1.00 21.74 221 GLY A CA 1
ATOM 7301 C C . GLY B 2 221 ? 49.684 43.447 88.637 1.00 20.56 221 GLY A C 1
ATOM 7302 O O . GLY B 2 221 ? 48.916 44.002 89.430 1.00 21.61 221 GLY A O 1
ATOM 7306 N N . ALA B 2 222 ? 50.074 44.006 87.491 1.00 17.78 222 ALA A N 1
ATOM 7307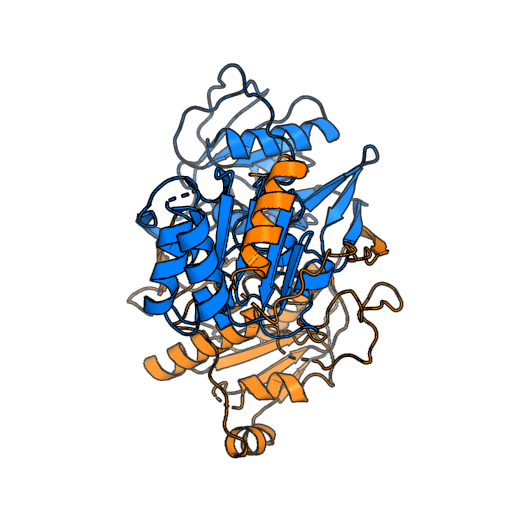 C CA . ALA B 2 222 ? 49.513 45.275 87.030 1.00 16.78 222 ALA A CA 1
ATOM 7308 C C . ALA B 2 222 ? 48.156 45.111 86.330 1.00 15.34 222 ALA A C 1
ATOM 7309 O O . ALA B 2 222 ? 47.463 46.101 86.105 1.00 15.17 222 ALA A O 1
ATOM 7316 N N . GLN B 2 223 ? 47.763 43.871 86.009 1.00 14.36 223 GLN A N 1
ATOM 7317 C CA . GLN B 2 223 ? 46.495 43.676 85.318 1.00 13.22 223 GLN A CA 1
ATOM 7318 C C . GLN B 2 223 ? 45.311 44.081 86.203 1.00 12.91 223 GLN A C 1
ATOM 7319 O O . GLN B 2 223 ? 45.242 43.694 87.362 1.00 13.65 223 GLN A O 1
ATOM 7333 N N . ILE B 2 224 ? 44.404 44.831 85.594 1.00 12.03 224 ILE A N 1
ATOM 7334 C CA . ILE B 2 224 ? 43.174 45.317 86.215 1.00 12.82 224 ILE A CA 1
ATOM 7335 C C . ILE B 2 224 ? 42.048 44.590 85.514 1.00 11.32 224 ILE A C 1
ATOM 7336 O O . ILE B 2 224 ? 42.046 44.527 84.278 1.00 11.60 224 ILE A O 1
ATOM 7352 N N . GLY B 2 225 ? 41.064 44.145 86.263 1.00 10.83 225 GLY A N 1
ATOM 7353 C CA . GLY B 2 225 ? 39.859 43.517 85.703 1.00 11.43 225 GLY A CA 1
ATOM 7354 C C . GLY B 2 225 ? 39.399 42.289 86.510 1.00 11.96 225 GLY A C 1
ATOM 7355 O O . GLY B 2 225 ? 39.859 42.021 87.640 1.00 12.88 225 GLY A O 1
ATOM 7359 N N . GLN B 2 226 ? 38.474 41.540 85.892 1.00 11.24 226 GLN A N 1
ATOM 7360 C CA . GLN B 2 226 ? 37.837 40.317 86.415 1.00 11.87 226 GLN A CA 1
ATOM 7361 C C . GLN B 2 226 ? 38.821 39.361 87.016 1.00 12.50 226 GLN A C 1
ATOM 7362 O O . GLN B 2 226 ? 38.520 38.737 88.063 1.00 14.12 226 GLN A O 1
ATOM 7376 N N . THR B 2 227 ? 39.982 39.203 86.363 1.00 11.32 227 THR A N 1
ATOM 7377 C CA . THR B 2 227 ? 41.006 38.315 86.866 1.00 13.37 227 THR A CA 1
ATOM 7378 C C . THR B 2 227 ? 42.298 39.014 87.187 1.00 15.34 227 THR A C 1
ATOM 7379 O O . THR B 2 227 ? 43.371 38.400 87.213 1.00 17.86 227 THR A O 1
ATOM 7390 N N . GLY B 2 228 ? 42.173 40.292 87.474 1.00 14.15 228 GLY A N 1
ATOM 7391 C CA . GLY B 2 228 ? 43.276 41.070 88.036 1.00 13.94 228 GLY A CA 1
ATOM 7392 C C . GLY B 2 228 ? 42.819 41.876 89.251 1.00 14.88 228 GLY A C 1
ATOM 7393 O O . GLY B 2 228 ? 42.062 41.401 90.104 1.00 15.32 228 GLY A O 1
ATOM 7397 N N . LYS B 2 229 ? 43.374 43.071 89.368 1.00 15.22 229 LYS A N 1
ATOM 7398 C CA . LYS B 2 229 ? 43.079 43.951 90.479 1.00 14.04 229 LYS A CA 1
ATOM 7399 C C . LYS B 2 229 ? 41.796 44.731 90.278 1.00 13.67 229 LYS A C 1
ATOM 7400 O O . LYS B 2 229 ? 41.409 45.024 89.164 1.00 13.50 229 LYS A O 1
ATOM 7419 N N . ILE B 2 230 ? 41.160 45.056 91.393 1.00 14.79 230 ILE A N 1
ATOM 7420 C CA . ILE B 2 230 ? 39.936 45.836 91.417 1.00 14.71 230 ILE A CA 1
ATOM 7421 C C . ILE B 2 230 ? 40.362 47.188 91.957 1.00 14.20 230 ILE A C 1
ATOM 7422 O O . ILE B 2 230 ? 40.973 47.219 93.061 1.00 15.16 230 ILE A O 1
ATOM 7438 N N . VAL B 2 231 ? 40.052 48.287 91.250 1.00 13.42 231 VAL A N 1
ATOM 7439 C CA . VAL B 2 231 ? 40.497 49.612 91.686 1.00 14.81 231 VAL A CA 1
ATOM 7440 C C . VAL B 2 231 ? 39.315 50.586 91.677 1.00 14.66 231 VAL A C 1
ATOM 7441 O O . VAL B 2 231 ? 38.437 50.480 90.833 1.00 15.79 231 VAL A O 1
ATOM 7454 N N . ALA B 2 232 ? 39.318 51.531 92.613 1.00 13.11 232 ALA A N 1
ATOM 7455 C CA . ALA B 2 232 ? 38.257 52.563 92.637 1.00 13.18 232 ALA A CA 1
ATOM 7456 C C . ALA B 2 232 ? 38.839 53.974 92.830 1.00 12.70 232 ALA A C 1
ATOM 7457 O O . ALA B 2 232 ? 38.479 54.673 93.780 1.00 14.54 232 ALA A O 1
ATOM 7464 N N . PRO B 2 233 ? 39.742 54.345 91.924 1.00 12.55 233 PRO A N 1
ATOM 7465 C CA . PRO B 2 233 ? 40.357 55.670 92.009 1.00 14.09 233 PRO A CA 1
ATOM 7466 C C . PRO B 2 233 ? 39.337 56.751 91.693 1.00 14.61 233 PRO A C 1
ATOM 7467 O O . PRO B 2 233 ? 38.305 56.498 91.091 1.00 14.31 233 PRO A O 1
ATOM 7478 N N . THR B 2 234 ? 39.661 57.962 92.104 1.00 14.97 234 THR A N 1
ATOM 7479 C CA . THR B 2 234 ? 38.943 59.130 91.659 1.00 15.68 234 THR A CA 1
ATOM 7480 C C . THR B 2 234 ? 39.065 59.274 90.140 1.00 15.76 234 THR A C 1
ATOM 7481 O O . THR B 2 234 ? 38.093 59.504 89.476 1.00 15.94 234 THR A O 1
ATOM 7492 N N . VAL B 2 235 ? 40.278 59.117 89.611 1.00 14.42 235 VAL A N 1
ATOM 7493 C CA . VAL B 2 235 ? 40.520 59.215 88.176 1.00 13.03 235 VAL A CA 1
ATOM 7494 C C . VAL B 2 235 ? 41.167 57.944 87.652 1.00 13.32 235 VAL A C 1
ATOM 7495 O O . VAL B 2 235 ? 42.163 57.473 88.181 1.00 12.62 235 VAL A O 1
ATOM 7508 N N . TYR B 2 236 ? 40.622 57.431 86.561 1.00 14.43 236 TYR A N 1
ATOM 7509 C CA . TYR B 2 236 ? 41.142 56.253 85.881 1.00 13.25 236 TYR A CA 1
ATOM 7510 C C . TYR B 2 236 ? 41.352 56.579 84.426 1.00 13.19 236 TYR A C 1
ATOM 7511 O O . TYR B 2 236 ? 40.364 56.763 83.711 1.00 12.57 236 TYR A O 1
ATOM 7529 N N . PHE B 2 237 ? 42.611 56.614 83.991 1.00 13.02 237 PHE A N 1
ATOM 7530 C CA . PHE B 2 237 ? 42.898 56.849 82.577 1.00 12.51 237 PHE A CA 1
ATOM 7531 C C . PHE B 2 237 ? 42.962 55.496 81.898 1.00 11.78 237 PHE A C 1
ATOM 7532 O O . PHE B 2 237 ? 43.798 54.666 82.261 1.00 13.85 237 PHE A O 1
ATOM 7549 N N . ALA B 2 238 ? 42.142 55.277 80.878 1.00 10.43 238 ALA A N 1
ATOM 7550 C CA . ALA B 2 238 ? 42.193 54.052 80.095 1.00 10.55 238 ALA A CA 1
ATOM 7551 C C . ALA B 2 238 ? 42.750 54.418 78.714 1.00 11.81 238 ALA A C 1
ATOM 7552 O O . ALA B 2 238 ? 42.037 55.022 77.902 1.00 12.96 238 ALA A O 1
ATOM 7559 N N . VAL B 2 239 ? 44.027 54.097 78.523 1.00 11.82 239 VAL A N 1
ATOM 7560 C CA . VAL B 2 239 ? 44.813 54.553 77.355 1.00 13.22 239 VAL A CA 1
ATOM 7561 C C . VAL B 2 239 ? 45.153 53.379 76.466 1.00 12.65 239 VAL A C 1
ATOM 7562 O O . VAL B 2 239 ? 45.872 52.467 76.873 1.00 12.61 239 VAL A O 1
ATOM 7575 N N . GLY B 2 240 ? 44.588 53.383 75.263 1.00 12.29 240 GLY A N 1
ATOM 7576 C CA . GLY B 2 240 ? 44.827 52.314 74.323 1.00 13.11 240 GLY A CA 1
ATOM 7577 C C . GLY B 2 240 ? 44.245 50.997 74.864 1.00 12.01 240 GLY A C 1
ATOM 7578 O O . GLY B 2 240 ? 44.839 49.925 74.712 1.00 11.50 240 GLY A O 1
ATOM 7582 N N . VAL B 2 241 ? 43.062 51.110 75.477 1.00 10.94 241 VAL A N 1
ATOM 7583 C CA . VAL B 2 241 ? 42.314 50.005 76.067 1.00 11.20 241 VAL A CA 1
ATOM 7584 C C . VAL B 2 241 ? 40.938 49.993 75.449 1.00 11.32 241 VAL A C 1
ATOM 7585 O O . VAL B 2 241 ? 40.214 51.004 75.493 1.00 12.62 241 VAL A O 1
ATOM 7598 N N . SER B 2 242 ? 40.554 48.869 74.838 1.00 10.21 242 SER A N 1
ATOM 7599 C CA . SER B 2 242 ? 39.312 48.851 74.072 1.00 11.53 242 SER A CA 1
ATOM 7600 C C . SER B 2 242 ? 38.121 48.886 75.019 1.00 11.73 242 SER A C 1
ATOM 7601 O O . SER B 2 242 ? 37.038 49.273 74.604 1.00 13.70 242 SER A O 1
ATOM 7609 N N . GLY B 2 243 ? 38.301 48.454 76.260 1.00 11.58 243 GLY A N 1
ATOM 7610 C CA . GLY B 2 243 ? 37.196 48.388 77.212 1.00 12.92 243 GLY A CA 1
ATOM 7611 C C . GLY B 2 243 ? 36.359 47.120 77.155 1.00 12.94 243 GLY A C 1
ATOM 7612 O O . GLY B 2 243 ? 35.121 47.149 77.329 1.00 12.30 243 GLY A O 1
ATOM 7616 N N . ALA B 2 244 ? 37.027 45.981 76.968 1.00 12.10 244 ALA A N 1
ATOM 7617 C CA . ALA B 2 244 ? 36.343 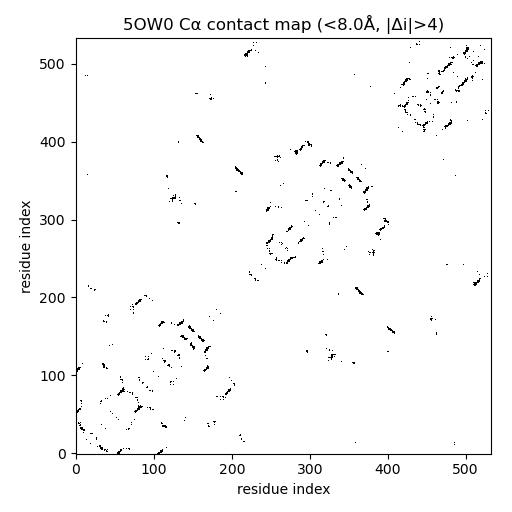44.716 77.069 1.00 11.32 244 ALA A CA 1
ATOM 7618 C C . ALA B 2 244 ? 35.672 44.606 78.471 1.00 9.92 244 ALA A C 1
ATOM 7619 O O . ALA B 2 244 ? 36.150 45.140 79.447 1.00 9.89 244 ALA A O 1
ATOM 7626 N N A SER B 2 245 ? 34.541 43.925 78.513 0.97 10.85 245 SER A N 1
ATOM 7627 N N B SER B 2 245 ? 34.562 43.877 78.529 0.03 10.93 245 SER A N 1
ATOM 7628 C CA A SER B 2 245 ? 33.801 43.772 79.761 0.97 10.34 245 SER A CA 1
ATOM 7629 C CA B SER B 2 245 ? 33.781 43.767 79.758 0.03 11.18 245 SER A CA 1
ATOM 7630 C C A SER B 2 245 ? 34.635 43.237 80.923 0.97 10.99 245 SER A C 1
ATOM 7631 C C B SER B 2 245 ? 34.594 43.204 80.927 0.03 10.97 245 SER A C 1
ATOM 7632 O O A SER B 2 245 ? 34.460 43.647 82.079 0.97 10.39 245 SER A O 1
ATOM 7633 O O B SER B 2 245 ? 34.376 43.584 82.077 0.03 10.42 245 SER A O 1
ATOM 7648 N N . GLN B 2 246 ? 35.526 42.302 80.633 1.00 10.94 246 GLN A N 1
ATOM 7649 C CA . GLN B 2 246 ? 36.388 41.742 81.657 1.00 11.55 246 GLN A CA 1
ATOM 7650 C C . GLN B 2 246 ? 37.353 42.796 82.248 1.00 11.66 246 GLN A C 1
ATOM 7651 O O . GLN B 2 246 ? 37.738 42.683 83.398 1.00 11.60 246 GLN A O 1
ATOM 7666 N N . HIS B 2 247 ? 37.749 43.795 81.463 1.00 11.18 247 HIS A N 1
ATOM 7667 C CA . HIS B 2 247 ? 38.496 44.915 81.970 1.00 11.71 247 HIS A CA 1
ATOM 7668 C C . HIS B 2 247 ? 37.609 45.844 82.787 1.00 12.04 247 HIS A C 1
ATOM 7669 O O . HIS B 2 247 ? 37.992 46.274 83.887 1.00 11.51 247 HIS A O 1
ATOM 7683 N N . LEU B 2 248 ? 36.417 46.143 82.250 1.00 11.28 248 LEU A N 1
ATOM 7684 C CA . LEU B 2 248 ? 35.470 47.042 82.920 1.00 10.92 248 LEU A CA 1
ATOM 7685 C C . LEU B 2 248 ? 35.126 46.530 84.317 1.00 11.68 248 LEU A C 1
ATOM 7686 O O . LEU B 2 248 ? 34.851 47.323 85.217 1.00 11.75 248 LEU A O 1
ATOM 7702 N N . ALA B 2 249 ? 35.178 45.209 84.515 1.00 11.97 249 ALA A N 1
ATOM 7703 C CA . ALA B 2 249 ? 34.849 44.644 85.796 1.00 12.57 249 ALA A CA 1
ATOM 7704 C C . ALA B 2 249 ? 35.772 45.082 86.907 1.00 13.55 249 ALA A C 1
ATOM 7705 O O . ALA B 2 249 ? 35.392 44.976 88.065 1.00 14.41 249 ALA A O 1
ATOM 7712 N N . GLY B 2 250 ? 36.978 45.539 86.559 1.00 12.78 250 GLY A N 1
ATOM 7713 C CA . GLY B 2 250 ? 37.936 45.987 87.545 1.00 12.38 250 GLY A CA 1
ATOM 7714 C C . GLY B 2 250 ? 37.767 47.437 87.970 1.00 12.77 250 GLY A C 1
ATOM 7715 O O . GLY B 2 250 ? 38.435 47.866 88.880 1.00 13.63 250 GLY A O 1
ATOM 7719 N N . ILE B 2 251 ? 36.900 48.172 87.305 1.00 11.56 251 ILE A N 1
ATOM 7720 C CA . ILE B 2 251 ? 36.789 49.611 87.527 1.00 10.79 251 ILE A CA 1
ATOM 7721 C C . ILE B 2 251 ? 35.380 50.121 87.727 1.00 11.08 251 ILE A C 1
ATOM 7722 O O . ILE B 2 251 ? 35.133 51.336 87.543 1.00 11.87 251 ILE A O 1
ATOM 7738 N N . SER B 2 252 ? 34.477 49.265 88.198 1.00 11.15 252 SER A N 1
ATOM 7739 C CA . SER B 2 252 ? 33.108 49.671 88.369 1.00 13.74 252 SER A CA 1
ATOM 7740 C C . SER B 2 252 ? 32.937 50.863 89.295 1.00 14.41 252 SER A C 1
ATOM 7741 O O . SER B 2 252 ? 31.970 51.607 89.163 1.00 16.81 252 SER A O 1
ATOM 7749 N N . ASN B 2 253 ? 33.834 51.012 90.275 1.00 13.29 253 ASN A N 1
ATOM 7750 C CA . ASN B 2 253 ? 33.689 52.094 91.233 1.00 14.12 253 ASN A CA 1
ATOM 7751 C C . ASN B 2 253 ? 34.688 53.230 91.035 1.00 13.89 253 ASN A C 1
ATOM 7752 O O . ASN B 2 253 ? 34.787 54.096 91.916 1.00 15.20 253 ASN A O 1
ATOM 7763 N N . ALA B 2 254 ? 35.408 53.210 89.932 1.00 13.11 254 ALA A N 1
ATOM 7764 C CA . ALA B 2 254 ? 36.246 54.355 89.502 1.00 14.34 254 ALA A CA 1
ATOM 7765 C C . ALA B 2 254 ? 35.321 55.533 89.280 1.00 14.74 254 ALA A C 1
ATOM 7766 O O . ALA B 2 254 ? 34.297 55.384 88.638 1.00 17.33 254 ALA A O 1
ATOM 7773 N N . LYS B 2 255 ? 35.639 56.712 89.825 1.00 12.40 255 LYS A N 1
ATOM 7774 C CA . LYS B 2 255 ? 34.691 57.822 89.809 1.00 13.67 255 LYS A CA 1
ATOM 7775 C C . LYS B 2 255 ? 34.686 58.466 88.422 1.00 16.08 255 LYS A C 1
ATOM 7776 O O . LYS B 2 255 ? 33.636 58.696 87.835 1.00 19.13 255 LYS A O 1
ATOM 7795 N N . CYS B 2 256 ? 35.869 58.749 87.902 1.00 14.99 256 CYS A N 1
ATOM 7796 C CA . CYS B 2 256 ? 36.013 59.453 86.632 1.00 14.20 256 CYS A CA 1
ATOM 7797 C C . CYS B 2 256 ? 36.921 58.704 85.699 1.00 13.67 256 CYS A C 1
ATOM 7798 O O . CYS B 2 256 ? 38.144 58.776 85.781 1.00 13.50 256 CYS A O 1
ATOM 7806 N N . VAL B 2 257 ? 36.309 57.932 84.810 1.00 13.06 257 VAL A N 1
ATOM 7807 C CA . VAL B 2 257 ? 37.051 57.201 83.799 1.00 12.53 257 VAL A CA 1
ATOM 7808 C C . VAL B 2 257 ? 37.244 58.101 82.573 1.00 12.73 257 VAL A C 1
ATOM 7809 O O . VAL B 2 257 ? 36.278 58.685 82.050 1.00 13.76 257 VAL A O 1
ATOM 7822 N N . ILE B 2 258 ? 38.506 58.226 82.159 1.00 11.87 258 ILE A N 1
ATOM 7823 C CA . ILE B 2 258 ? 38.956 59.071 81.030 1.00 12.27 258 ILE A CA 1
ATOM 7824 C C . ILE B 2 258 ? 39.513 58.104 79.985 1.00 13.37 258 ILE A C 1
ATOM 7825 O O . ILE B 2 258 ? 40.561 57.449 80.213 1.00 14.03 258 ILE A O 1
ATOM 7841 N N . ALA B 2 259 ? 38.827 58.026 78.848 1.00 12.29 259 ALA A N 1
ATOM 7842 C CA . ALA B 2 259 ? 39.285 57.190 77.729 1.00 11.08 259 ALA A CA 1
ATOM 7843 C C . ALA B 2 259 ? 40.133 58.002 76.759 1.00 12.09 259 ALA A C 1
ATOM 7844 O O . ALA B 2 259 ? 39.717 59.061 76.319 1.00 13.71 259 ALA A O 1
ATOM 7851 N N . ILE B 2 260 ? 41.283 57.453 76.379 1.00 11.00 260 ILE A N 1
ATOM 7852 C CA . ILE B 2 260 ? 42.127 58.002 75.281 1.00 11.58 260 ILE A CA 1
ATOM 7853 C C . ILE B 2 260 ? 42.354 56.846 74.306 1.00 11.43 260 ILE A C 1
ATOM 7854 O O . ILE B 2 260 ? 43.094 55.898 74.594 1.00 13.04 260 ILE A O 1
ATOM 7870 N N . ASN B 2 261 ? 41.652 56.898 73.173 1.00 12.66 261 ASN A N 1
ATOM 7871 C CA . ASN B 2 261 ? 41.597 55.791 72.233 1.00 14.12 261 ASN A CA 1
ATOM 7872 C C . ASN B 2 261 ? 41.380 56.310 70.834 1.00 15.68 261 ASN A C 1
ATOM 7873 O O . ASN B 2 261 ? 40.520 57.166 70.638 1.00 16.85 261 ASN A O 1
ATOM 7884 N N . LYS B 2 262 ? 42.131 55.789 69.864 1.00 14.95 262 LYS A N 1
ATOM 7885 C CA . LYS B 2 262 ? 42.020 56.274 68.506 1.00 16.81 262 LYS A CA 1
ATOM 7886 C C . LYS B 2 262 ? 40.732 55.805 67.798 1.00 16.53 262 LYS A C 1
ATOM 7887 O O . LYS B 2 262 ? 40.374 56.376 66.756 1.00 17.44 262 LYS A O 1
ATOM 7906 N N . ASP B 2 263 ? 40.043 54.811 68.344 1.00 16.85 263 ASP A N 1
ATOM 7907 C CA . ASP B 2 263 ? 38.848 54.246 67.717 1.00 17.07 263 ASP A CA 1
ATOM 7908 C C . ASP B 2 263 ? 37.583 54.776 68.379 1.00 17.18 263 ASP A C 1
ATOM 7909 O O . ASP B 2 263 ? 37.258 54.409 69.512 1.00 15.95 263 ASP A O 1
ATOM 7918 N N . ASN B 2 264 ? 36.821 55.596 67.631 1.00 19.30 264 ASN A N 1
ATOM 7919 C CA . ASN B 2 264 ? 35.643 56.203 68.256 1.00 20.06 264 ASN A CA 1
ATOM 7920 C C . ASN B 2 264 ? 34.551 55.209 68.636 1.00 19.79 264 ASN A C 1
ATOM 7921 O O . ASN B 2 264 ? 33.669 55.520 69.452 1.00 20.79 264 ASN A O 1
ATOM 7932 N N . GLU B 2 265 ? 34.619 53.995 68.070 1.00 18.20 265 GLU A N 1
ATOM 7933 C CA . GLU B 2 265 ? 33.646 52.945 68.350 1.00 18.22 265 GLU A CA 1
ATOM 7934 C C . GLU B 2 265 ? 34.087 52.042 69.497 1.00 16.22 265 GLU A C 1
ATOM 7935 O O . GLU B 2 265 ? 33.422 51.055 69.809 1.00 17.06 265 GLU A O 1
ATOM 7947 N N . ALA B 2 266 ? 35.221 52.337 70.114 1.00 15.71 266 ALA A N 1
ATOM 7948 C CA . ALA B 2 266 ? 35.705 51.447 71.157 1.00 16.77 266 ALA A CA 1
ATOM 7949 C C . ALA B 2 266 ? 34.725 51.401 72.351 1.00 14.99 266 ALA A C 1
ATOM 7950 O O . ALA B 2 266 ? 34.080 52.401 72.722 1.00 13.41 266 ALA A O 1
ATOM 7957 N N . ASN B 2 267 ? 34.611 50.224 72.936 1.00 14.34 267 ASN A N 1
ATOM 7958 C CA . ASN B 2 267 ? 33.624 50.030 73.991 1.00 14.26 267 ASN A CA 1
ATOM 7959 C C . ASN B 2 267 ? 33.896 50.877 75.222 1.00 12.78 267 ASN A C 1
ATOM 7960 O O . ASN B 2 267 ? 32.984 51.184 75.976 1.00 12.94 267 ASN A O 1
ATOM 7971 N N . ILE B 2 268 ? 35.147 51.244 75.452 1.00 12.65 268 ILE A N 1
ATOM 7972 C CA . ILE B 2 268 ? 35.516 52.013 76.606 1.00 12.46 268 ILE A CA 1
ATOM 7973 C C . ILE B 2 268 ? 34.724 53.327 76.699 1.00 12.00 268 ILE A C 1
ATOM 7974 O O . ILE B 2 268 ? 34.469 53.815 77.814 1.00 11.96 268 ILE A O 1
ATOM 7990 N N . PHE B 2 269 ? 34.302 53.876 75.561 1.00 11.99 269 PHE A N 1
ATOM 7991 C CA . PHE B 2 269 ? 33.573 55.132 75.587 1.00 13.81 269 PHE A CA 1
ATOM 7992 C C . PHE B 2 269 ? 32.160 54.971 76.152 1.00 14.67 269 PHE A C 1
ATOM 7993 O O . PHE B 2 269 ? 31.543 55.956 76.524 1.00 16.61 269 PHE A O 1
ATOM 8010 N N . LYS B 2 270 ? 31.681 53.731 76.281 1.00 11.54 270 LYS A N 1
ATOM 8011 C CA . LYS B 2 270 ? 30.371 53.466 76.962 1.00 11.62 270 LYS A CA 1
ATOM 8012 C C . LYS B 2 270 ? 30.462 53.408 78.506 1.00 10.81 270 LYS A C 1
ATOM 8013 O O . LYS B 2 270 ? 29.428 53.377 79.211 1.00 12.56 270 LYS A O 1
ATOM 8032 N N . ARG B 2 271 ? 31.695 53.447 79.009 1.00 11.02 271 ARG A N 1
ATOM 8033 C CA . ARG B 2 271 ? 31.982 53.521 80.455 1.00 11.45 271 ARG A CA 1
ATOM 8034 C C . ARG B 2 271 ? 32.579 54.879 80.864 1.00 11.69 271 ARG A C 1
ATOM 8035 O O . ARG B 2 271 ? 32.387 55.343 81.988 1.00 12.26 271 ARG A O 1
ATOM 8056 N N . ALA B 2 272 ? 33.317 55.499 79.973 1.00 12.14 272 ALA A N 1
ATOM 8057 C CA . ALA B 2 272 ? 34.031 56.726 80.306 1.00 13.27 272 ALA A CA 1
ATOM 8058 C C . ALA B 2 272 ? 33.131 57.923 80.588 1.00 14.05 272 ALA A C 1
ATOM 8059 O O . ALA B 2 272 ? 32.050 58.103 80.001 1.00 13.98 272 ALA A O 1
ATOM 8066 N N . ARG B 2 273 ? 33.646 58.787 81.475 1.00 14.36 273 ARG A N 1
ATOM 8067 C CA . ARG B 2 273 ? 33.036 60.082 81.767 1.00 14.23 273 ARG A CA 1
ATOM 8068 C C . ARG B 2 273 ? 33.507 61.128 80.771 1.00 12.96 273 ARG A C 1
ATOM 8069 O O . ARG B 2 273 ? 32.740 62.005 80.378 1.00 13.10 273 ARG A O 1
ATOM 8090 N N . PHE B 2 274 ? 34.792 61.085 80.449 1.00 13.18 274 PHE A N 1
ATOM 8091 C CA . PHE B 2 274 ? 35.391 61.977 79.427 1.00 14.35 274 PHE A CA 1
ATOM 8092 C C . PHE B 2 274 ? 36.114 61.107 78.431 1.00 13.77 274 PHE A C 1
ATOM 8093 O O . PHE B 2 274 ? 36.736 60.138 78.815 1.00 13.16 274 PHE A O 1
ATOM 8110 N N . GLY B 2 275 ? 36.121 61.550 77.179 1.00 14.11 275 GLY A N 1
ATOM 8111 C CA . GLY B 2 275 ? 36.783 60.781 76.141 1.00 14.74 275 GLY A CA 1
ATOM 8112 C C . GLY B 2 275 ? 37.489 61.653 75.152 1.00 14.37 275 GLY A C 1
ATOM 8113 O O . GLY B 2 275 ? 37.010 62.724 74.744 1.00 15.50 275 GLY A O 1
ATOM 8117 N N . ILE B 2 276 ? 38.679 61.202 74.772 1.00 11.76 276 ILE A N 1
ATOM 8118 C CA . ILE B 2 276 ? 39.461 61.819 73.719 1.00 13.58 276 ILE A CA 1
ATOM 8119 C C . ILE B 2 276 ? 39.663 60.762 72.659 1.00 15.17 276 ILE A C 1
ATOM 8120 O O . ILE B 2 276 ? 40.287 59.738 72.926 1.00 15.12 276 ILE A O 1
ATOM 8136 N N . VAL B 2 277 ? 39.095 61.017 71.489 1.00 16.42 277 VAL A N 1
ATOM 8137 C CA . VAL B 2 277 ? 39.290 60.145 70.335 1.00 16.36 277 VAL A CA 1
ATOM 8138 C C . VAL B 2 277 ? 40.551 60.612 69.604 1.00 15.93 277 VAL A C 1
ATOM 8139 O O . VAL B 2 277 ? 40.563 61.651 68.916 1.00 17.05 277 VAL A O 1
ATOM 8152 N N . GLY B 2 278 ? 41.635 59.868 69.785 1.00 15.88 278 GLY A N 1
ATOM 8153 C CA . GLY B 2 278 ? 42.893 60.229 69.186 1.00 18.38 278 GLY A CA 1
ATOM 8154 C C . GLY B 2 278 ? 44.040 59.371 69.659 1.00 19.31 278 GLY A C 1
ATOM 8155 O O . GLY B 2 278 ? 43.858 58.439 70.418 1.00 18.81 278 GLY A O 1
ATOM 8159 N N . ASP B 2 279 ? 45.211 59.708 69.136 1.00 19.47 279 ASP A N 1
ATOM 8160 C CA . ASP B 2 279 ? 46.464 58.998 69.378 1.00 16.85 279 ASP A CA 1
ATOM 8161 C C . ASP B 2 279 ? 47.009 59.367 70.734 1.00 15.43 279 ASP A C 1
ATOM 8162 O O . ASP B 2 279 ? 47.255 60.541 70.998 1.00 17.17 279 ASP A O 1
ATOM 8171 N N . TYR B 2 280 ? 47.203 58.383 71.612 1.00 13.86 280 TYR A N 1
ATOM 8172 C CA . TYR B 2 280 ? 47.752 58.660 72.949 1.00 13.67 280 TYR A CA 1
ATOM 8173 C C . TYR B 2 280 ? 49.170 59.254 72.839 1.00 14.79 280 TYR A C 1
ATOM 8174 O O . TYR B 2 280 ? 49.607 59.972 73.754 1.00 15.39 280 TYR A O 1
ATOM 8192 N N . LYS B 2 281 ? 49.873 58.990 71.735 1.00 14.86 281 LYS A N 1
ATOM 8193 C CA . LYS B 2 281 ? 51.238 59.524 71.596 1.00 15.58 281 LYS A CA 1
ATOM 8194 C C . LYS B 2 281 ? 51.230 61.044 71.392 1.00 16.74 281 LYS A C 1
ATOM 8195 O O . LYS B 2 281 ? 52.264 61.694 71.468 1.00 20.36 281 LYS A O 1
ATOM 8214 N N . LYS B 2 282 ? 50.063 61.572 71.079 1.00 16.03 282 LYS A N 1
ATOM 8215 C CA . LYS B 2 282 ? 49.872 63.012 71.019 1.00 18.64 282 LYS A CA 1
ATOM 8216 C C . LYS B 2 282 ? 49.174 63.530 72.286 1.00 17.56 282 LYS A C 1
ATOM 8217 O O . LYS B 2 282 ? 49.567 64.573 72.832 1.00 17.98 282 LYS A O 1
ATOM 8236 N N . ALA B 2 283 ? 48.146 62.831 72.715 1.00 17.43 283 ALA A N 1
ATOM 8237 C CA . ALA B 2 283 ? 47.347 63.236 73.874 1.00 17.89 283 ALA A CA 1
ATOM 8238 C C . ALA B 2 283 ? 48.159 63.257 75.157 1.00 17.36 283 ALA A C 1
ATOM 8239 O O . ALA B 2 283 ? 48.062 64.231 75.932 1.00 18.14 283 ALA A O 1
ATOM 8246 N N . VAL B 2 284 ? 48.926 62.198 75.422 1.00 15.71 284 VAL A N 1
ATOM 8247 C CA . VAL B 2 284 ? 49.535 62.110 76.760 1.00 16.66 284 VAL A CA 1
ATOM 8248 C C . VAL B 2 284 ? 50.670 63.134 76.901 1.00 18.50 284 VAL A C 1
ATOM 8249 O O . VAL B 2 284 ? 50.745 63.824 77.916 1.00 18.13 284 VAL A O 1
ATOM 8262 N N . PRO B 2 285 ? 51.521 63.302 75.884 1.00 19.28 285 PRO A N 1
ATOM 8263 C CA . PRO B 2 285 ? 52.546 64.353 75.980 1.00 19.59 285 PRO A CA 1
ATOM 8264 C C . PRO B 2 285 ? 51.924 65.730 76.127 1.00 18.51 285 PRO A C 1
ATOM 8265 O O . PRO B 2 285 ? 52.468 66.553 76.826 1.00 19.14 285 PRO A O 1
ATOM 8276 N N . ALA B 2 286 ? 50.781 65.951 75.484 1.00 17.86 286 ALA A N 1
ATOM 8277 C CA . ALA B 2 286 ? 50.127 67.246 75.597 1.00 17.98 286 ALA A CA 1
ATOM 8278 C C . ALA B 2 286 ? 49.609 67.458 77.021 1.00 16.56 286 ALA A C 1
ATOM 8279 O O . ALA B 2 286 ? 49.682 68.595 77.540 1.00 16.91 286 ALA A O 1
ATOM 8286 N N . LEU B 2 287 ? 49.067 66.385 77.600 1.00 15.48 287 LEU A N 1
ATOM 8287 C CA . LEU B 2 287 ? 48.524 66.433 78.950 1.00 16.22 287 LEU A CA 1
ATOM 8288 C C . LEU B 2 287 ? 49.657 66.699 79.946 1.00 17.08 287 LEU A C 1
ATOM 8289 O O . LEU B 2 287 ? 49.535 67.520 80.839 1.00 18.55 287 LEU A O 1
ATOM 8305 N N . ILE B 2 288 ? 50.765 65.982 79.785 1.00 17.10 288 ILE A N 1
ATOM 8306 C CA . ILE B 2 288 ? 51.936 66.213 80.614 1.00 18.95 288 ILE A CA 1
ATOM 8307 C C . ILE B 2 288 ? 52.396 67.663 80.539 1.00 20.56 288 ILE A C 1
ATOM 8308 O O . ILE B 2 288 ? 52.689 68.267 81.565 1.00 20.68 288 ILE A O 1
ATOM 8324 N N . ASN B 2 289 ? 52.501 68.223 79.333 1.00 18.66 289 ASN A N 1
ATOM 8325 C CA . ASN B 2 289 ? 52.896 69.587 79.215 1.00 21.45 289 ASN A CA 1
ATOM 8326 C C . ASN B 2 289 ? 51.968 70.559 79.908 1.00 19.90 289 ASN A C 1
ATOM 8327 O O . ASN B 2 289 ? 52.455 71.528 80.529 1.00 21.19 289 ASN A O 1
ATOM 8338 N N . ALA B 2 290 ? 50.673 70.356 79.748 1.00 20.30 290 ALA A N 1
ATOM 8339 C CA . ALA B 2 290 ? 49.689 71.213 80.385 1.00 22.68 290 ALA A CA 1
ATOM 8340 C C . ALA B 2 290 ? 49.783 71.108 81.917 1.00 25.89 290 ALA A C 1
ATOM 8341 O O . ALA B 2 290 ? 49.631 72.087 82.627 1.00 30.80 290 ALA A O 1
ATOM 8348 N N . LEU B 2 291 ? 50.054 69.924 82.417 1.00 21.23 291 LEU A N 1
ATOM 8349 C CA . LEU B 2 291 ? 50.200 69.733 83.856 1.00 21.02 291 LEU A CA 1
ATOM 8350 C C . LEU B 2 291 ? 51.458 70.434 84.393 1.00 27.56 291 LEU A C 1
ATOM 8351 O O . LEU B 2 291 ? 51.469 70.910 85.511 1.00 34.88 291 LEU A O 1
ATOM 8367 N N . LYS B 2 292 ? 52.520 70.473 83.597 1.00 28.82 292 LYS A N 1
ATOM 8368 C CA . LYS B 2 292 ? 53.777 71.137 83.981 1.00 29.81 292 LYS A CA 1
ATOM 8369 C C . LYS B 2 292 ? 53.636 72.646 83.931 1.00 33.40 292 LYS A C 1
ATOM 8370 O O . LYS B 2 292 ? 54.205 73.350 84.771 1.00 39.41 292 LYS A O 1
#

Radius of gyration: 23.45 Å; Cα contacts (8 Å, |Δi|>4): 1336; chains: 2; bounding box: 46×68×64 Å

Solvent-accessible surface area: 22290 Å² total

CATH classification: 3.40.50.1220

InterPro domains:
  IPR001308 Electron transfer flavoprotein alpha subunit/FixB [PIRSF000089] (54-294)
  IPR001308 Electron transfer flavoprotein alpha subunit/FixB [PTHR43153] (54-293)
  IPR014729 Rossmann-like alpha/beta/alpha sandwich fold [G3DSA:3.40.50.620] (1-163)
  IPR014730 Electron transfer flavoprotein, alpha/beta-subunit, N-terminal [PF01012] (55-148)
  IPR014730 Electron transfer flavoprotein, alpha/beta-subunit, N-terminal [SM00893] (2-168)
  IPR014731 Electron transfer flavoprotein, alpha subunit, C-terminal [PF00766] (173-251)
  IPR029035 DHS-like NAD/FAD-binding domain superfamily [SSF52467] (171-291)

B-factor: mean 25.44, std 11.85, range [9.68, 106.3]

Sequence (533 aa):
QIVVVLAKVVPDYEVPSADFELVGNRAHPRYTRIGLYDENAVELGVQLKEKLGADLTVVSYGRNDDVQFLRKALAGADKVVLVEEGDSDDPYVIAANLKDAIDRQGTVDLILAGRQSSDDDRGVVPGVLAGLDLPFVPQACSVESVDGGWKISSQITETGKRLLKLSGKGVLSITSVPENVPRIPAVKAIFAAKKKPVEKLPEIGTGKAVSELSVSIIPKVESNCELIPAEDDDAVRVLLRRLKEERYLKTLIIETANAKILGELVTVSRLFGQAPDVVVVLGSGELQGSYGKAYRLSDTLGANLGSSLSSDLIKRERYELILLSTTTAIGSGLAGPLAVSLGAPILSEVTAISPDLTIERSSLYGSKAVARYKLESGPLVLTIKRKYFEAATLEGTTATEELPVGPQKITLLEEIEEERTGIPLEDAEVVVTGGRGIGSGDNFSILKEIAGLNGAVGASRGAVDEGWPPGAQIGQTGKIVAPTVYFAVGVSGASSQHLAGISNAKCVIAINKDNEANIFKRARFGIVGDYKKAVPALINALK

Secondary structure (DSSP, 8-state):
-EEEEE-S-HHHHHHHHHHHHHH-S--EEEEESSS--BS--S-EEEES---GGGSTTHHHHHHHHHT--EEEEESSHHHHHHHHHHHHHHT--EEEEE-EE-TT--EEEEETTTTEEEEEEESS--EEEEEPTTSSPPPP--SB---EE-------EEEEEEEEPPP-SS-GGG-SEEEEE-GGG-SSGGGHHHHHHH----EEEE-HHHHHTT--GGGBBSTTSB----SEEEEES----HHHHTT-TT-SEEEEEES-TT-GGGGT-SEEEES-HHHHHHHHHHHH-/-EEEE----S-TT--GGG--EETTEE-TTS----HHHHHHHHHHHHHHHHH---EEEEEEE-GGGHHHHHHHH---SEEEEEE-----HHHHHHHHHHHHHTSS---EEEEESS-------HHHHHH-----EEEEEEEEEEETTEEEEEEE-SSEEEEEEEES--EEEE---GGGPPP---HHHHHHHTTS-EEEEPPPP----EEEEEEE--------EE------HHHHHHHHHHHHTT--

Organism: Geobacter metallireducens (strain ATCC 53774 / DSM 7210 / GS-15) (NCBI:txid269799)